Protein AF-Q0C7Z2-F1 (afdb_monomer_lite)

pLDDT: mean 71.68, std 22.45, range [23.56, 95.06]

Foldseek 3Di:
DLVVQLPAQEAEDDQDPVFADPAADEEDAPLCQQVVQVVVPDPDRDDPQNSLPGLCLQALLVLSNFLNHQWYWYGGYNYIHTGALCSLVSHDPPDDLVSGLNSSNNNGNVNADPDPDPLSQLLNSQSHDDPDLLCSRQSRLSRDDNDPVSNVDHDDPVDDPQLSQLLVVLCCCQVVVPVLLQLQFCFVPDDLLHFRSRHPCVPQSNCSSDRPDDDQVVVQVLVCVQVVHPDDDGADFPVDDDVVLVCVLPVPPDDDPPVLVVLCVVFAQSRPFDQDQFFSKTKTFKQFQAQQQAAWDFRDDDDLWTWTWRDFPFKIKIFIGSDDRNVFDDRVFWTWIWHDSVPQAIKIWIWGDDPDPQETATGHITRAMWMAGHDDDDDCRIDGCNDPSSVLSVVVSQLVVCQVPCPSVCRGHVPDPHSVSCCCSVCCSNPNSDIHIRGRDDPDTTNDNVSRVVPPPDDDDPDPDDDDD

Radius of gyration: 27.58 Å; chains: 1; bounding box: 56×77×87 Å

Structure (mmCIF, N/CA/C/O backbone):
data_AF-Q0C7Z2-F1
#
_entry.id   AF-Q0C7Z2-F1
#
loop_
_atom_site.group_PDB
_atom_site.id
_atom_site.type_symbol
_atom_site.label_atom_id
_atom_site.label_alt_id
_atom_site.label_comp_id
_atom_site.label_asym_id
_atom_site.label_entity_id
_atom_site.label_seq_id
_atom_site.pdbx_PDB_ins_code
_atom_site.Cartn_x
_atom_site.Cartn_y
_atom_site.Cartn_z
_atom_site.occupancy
_atom_site.B_iso_or_equiv
_atom_site.auth_seq_id
_atom_site.auth_comp_id
_atom_site.auth_asym_id
_atom_site.auth_atom_id
_atom_site.pdbx_PDB_model_num
ATOM 1 N N . MET A 1 1 ? 5.747 -15.903 -20.389 1.00 70.69 1 MET A N 1
ATOM 2 C CA . MET A 1 1 ? 6.467 -14.714 -20.898 1.00 70.69 1 MET A CA 1
ATOM 3 C C . MET A 1 1 ? 7.872 -14.598 -20.298 1.00 70.69 1 MET A C 1
ATOM 5 O O . MET A 1 1 ? 8.818 -14.654 -21.067 1.00 70.69 1 MET A O 1
ATOM 9 N N . ARG A 1 2 ? 8.033 -14.595 -18.963 1.00 80.25 2 ARG A N 1
ATOM 10 C CA . ARG A 1 2 ? 9.321 -14.667 -18.227 1.00 80.25 2 ARG A CA 1
ATOM 11 C C . ARG A 1 2 ? 10.469 -15.433 -18.918 1.00 80.25 2 ARG A C 1
ATOM 13 O O . ARG A 1 2 ? 11.486 -14.829 -19.241 1.00 80.25 2 ARG A O 1
ATOM 20 N N . ARG A 1 3 ? 10.290 -16.738 -19.192 1.00 82.50 3 ARG A N 1
ATOM 21 C CA . ARG A 1 3 ? 11.331 -17.613 -19.783 1.00 82.50 3 ARG A CA 1
ATOM 22 C C . ARG A 1 3 ? 11.912 -17.076 -21.098 1.00 82.50 3 ARG A C 1
ATOM 24 O O . ARG A 1 3 ? 13.101 -17.239 -21.343 1.00 82.50 3 ARG A O 1
ATOM 31 N N . ILE A 1 4 ? 11.085 -16.422 -21.919 1.00 85.94 4 ILE A N 1
ATOM 32 C CA . ILE A 1 4 ? 11.503 -15.853 -23.209 1.00 85.94 4 ILE A CA 1
ATOM 33 C C . ILE A 1 4 ? 12.549 -14.761 -22.969 1.00 85.94 4 ILE A C 1
ATOM 35 O O . ILE A 1 4 ? 13.609 -14.772 -23.588 1.00 85.94 4 ILE A O 1
ATOM 39 N N . TYR A 1 5 ? 12.279 -13.851 -22.033 1.00 87.50 5 TYR A N 1
ATOM 40 C CA . TYR A 1 5 ? 13.180 -12.742 -21.732 1.00 87.50 5 TYR A CA 1
ATOM 41 C C . TYR A 1 5 ? 14.393 -13.173 -20.906 1.00 87.50 5 TYR A C 1
ATOM 43 O O . TYR A 1 5 ? 15.490 -12.673 -21.134 1.00 87.50 5 TYR A O 1
ATOM 51 N N . GLU A 1 6 ? 14.256 -14.169 -20.030 1.00 87.06 6 GLU A N 1
ATOM 52 C CA . GLU A 1 6 ? 15.407 -14.742 -19.321 1.00 87.06 6 GLU A CA 1
ATOM 53 C C . GLU A 1 6 ? 16.445 -15.339 -20.280 1.00 87.06 6 GLU A C 1
ATOM 55 O O . GLU A 1 6 ? 17.649 -15.142 -20.082 1.00 87.06 6 GLU A O 1
ATOM 60 N N . GLN A 1 7 ? 15.981 -16.023 -21.329 1.00 88.69 7 GLN A N 1
ATOM 61 C CA . GLN A 1 7 ? 16.825 -16.672 -22.334 1.00 88.69 7 GLN A CA 1
ATOM 62 C C . GLN A 1 7 ? 17.262 -15.727 -23.461 1.00 88.69 7 GLN A C 1
ATOM 64 O O . GLN A 1 7 ? 18.181 -16.058 -24.211 1.00 88.69 7 GLN A O 1
ATOM 69 N N . CYS A 1 8 ? 16.644 -14.548 -23.596 1.00 89.94 8 CYS A N 1
ATOM 70 C CA . CYS A 1 8 ? 16.986 -13.631 -24.677 1.00 89.94 8 CYS A CA 1
ATOM 71 C C . CYS A 1 8 ? 18.399 -13.046 -24.502 1.00 89.94 8 CYS A C 1
ATOM 73 O O . CYS A 1 8 ? 18.818 -12.656 -23.408 1.00 89.94 8 CYS A O 1
ATOM 75 N N . MET A 1 9 ? 19.136 -12.951 -25.613 1.00 88.94 9 MET A N 1
ATOM 76 C CA . MET A 1 9 ? 20.464 -12.327 -25.633 1.00 88.94 9 MET A CA 1
ATOM 77 C C . MET A 1 9 ? 20.406 -10.808 -25.477 1.00 88.94 9 MET A C 1
ATOM 79 O O . MET A 1 9 ? 21.345 -10.207 -24.956 1.00 88.94 9 MET A O 1
ATOM 83 N N . GLN A 1 10 ? 19.346 -10.185 -25.996 1.00 91.62 10 GLN A N 1
ATOM 84 C CA . GLN A 1 10 ? 19.128 -8.746 -25.941 1.00 91.62 10 GLN A CA 1
ATOM 85 C C . GLN A 1 10 ? 17.673 -8.394 -26.247 1.00 91.62 10 GLN A C 1
ATOM 87 O O . GLN A 1 10 ? 17.021 -9.085 -27.031 1.00 91.62 10 GLN A O 1
ATOM 92 N N . VAL A 1 11 ? 17.210 -7.279 -25.688 1.00 94.12 11 VAL A N 1
ATOM 93 C CA . VAL A 1 11 ? 15.941 -6.634 -26.046 1.00 94.12 11 VAL A CA 1
ATOM 94 C C . VAL A 1 11 ? 16.234 -5.359 -26.826 1.00 94.12 11 VAL A C 1
ATOM 96 O O . VAL A 1 11 ? 17.027 -4.527 -26.391 1.00 94.12 11 VAL A O 1
ATOM 99 N N . ILE A 1 12 ? 15.604 -5.204 -27.990 1.00 92.88 12 ILE A N 1
ATOM 100 C CA . ILE A 1 12 ? 15.713 -3.989 -28.804 1.00 92.88 12 ILE A CA 1
ATOM 101 C C . ILE A 1 12 ? 14.542 -3.077 -28.448 1.00 92.88 12 ILE A C 1
ATOM 103 O O . ILE A 1 12 ? 13.387 -3.407 -28.706 1.00 92.88 12 ILE A O 1
ATOM 107 N N . VAL A 1 13 ? 14.853 -1.919 -27.875 1.00 92.94 13 VAL A N 1
ATOM 108 C CA . VAL A 1 13 ? 13.887 -0.904 -27.462 1.00 92.94 13 VAL A CA 1
ATOM 109 C C . VAL A 1 13 ? 13.657 0.064 -28.620 1.00 92.94 13 VAL A C 1
ATOM 111 O O . VAL A 1 13 ? 14.533 0.855 -28.984 1.00 92.94 13 VAL A O 1
ATOM 114 N N . TYR A 1 14 ? 12.459 -0.005 -29.200 1.00 90.25 14 TYR A N 1
ATOM 115 C CA . TYR A 1 14 ? 11.989 0.906 -30.240 1.00 90.25 14 TYR A CA 1
ATOM 116 C C . TYR A 1 14 ? 11.000 1.913 -29.647 1.00 90.25 14 TYR A C 1
ATOM 118 O O . TYR A 1 14 ? 9.927 1.538 -29.177 1.00 90.25 14 TYR A O 1
ATOM 126 N N . LEU A 1 15 ? 11.367 3.196 -29.669 1.00 88.75 15 LEU A N 1
ATOM 127 C CA . LEU A 1 15 ? 10.630 4.269 -28.990 1.00 88.75 15 LEU A CA 1
ATOM 128 C C . LEU A 1 15 ? 9.734 5.108 -29.911 1.00 88.75 15 LEU A C 1
ATOM 130 O O . LEU A 1 15 ? 9.153 6.087 -29.446 1.00 88.75 15 LEU A O 1
ATOM 134 N N . GLY A 1 16 ? 9.611 4.713 -31.180 1.00 86.06 16 GLY A N 1
ATOM 135 C CA . GLY A 1 16 ? 8.827 5.410 -32.199 1.00 86.06 16 GLY A CA 1
ATOM 136 C C . GLY A 1 16 ? 9.674 5.934 -33.368 1.00 86.06 16 GLY A C 1
ATOM 137 O O . GLY A 1 16 ? 10.903 6.014 -33.263 1.00 86.06 16 GLY A O 1
ATOM 138 N N . PRO A 1 17 ? 9.033 6.265 -34.505 1.00 84.00 17 PRO A N 1
ATOM 139 C CA . PRO A 1 17 ? 9.708 6.762 -35.710 1.00 84.00 17 PRO A CA 1
ATOM 140 C C . PRO A 1 17 ? 10.231 8.199 -35.561 1.00 84.00 17 PRO A C 1
ATOM 142 O O . PRO A 1 17 ? 11.082 8.631 -36.328 1.00 84.00 17 PRO A O 1
ATOM 145 N N . ASP A 1 18 ? 9.730 8.937 -34.571 1.00 83.44 18 ASP A N 1
ATOM 146 C CA . ASP A 1 18 ? 10.189 10.269 -34.177 1.00 83.44 18 ASP A CA 1
ATOM 147 C C . ASP A 1 18 ? 11.594 10.246 -33.560 1.00 83.44 18 ASP A C 1
ATOM 149 O O . ASP A 1 18 ? 12.348 11.212 -33.683 1.00 83.44 18 ASP A O 1
ATOM 153 N N . LEU A 1 19 ? 11.955 9.133 -32.914 1.00 82.50 19 LEU A N 1
ATOM 154 C CA . LEU A 1 19 ? 13.289 8.925 -32.371 1.00 82.50 19 LEU A CA 1
ATOM 155 C C . LEU A 1 19 ? 14.148 8.042 -33.254 1.00 82.50 19 LEU A C 1
ATOM 157 O O . LEU A 1 19 ? 15.311 8.367 -33.412 1.00 82.50 19 LEU A O 1
ATOM 161 N N . ALA A 1 20 ? 13.650 6.932 -33.788 1.00 81.06 20 ALA A N 1
ATOM 162 C CA . ALA A 1 20 ? 14.488 5.952 -34.474 1.00 81.06 20 ALA A CA 1
ATOM 163 C C . ALA A 1 20 ? 14.442 6.123 -35.999 1.00 81.06 20 ALA A C 1
ATOM 165 O O . ALA A 1 20 ? 13.368 6.088 -36.598 1.00 81.06 20 ALA A O 1
ATOM 166 N N . THR A 1 21 ? 15.612 6.224 -36.637 1.00 75.56 21 THR A N 1
ATOM 167 C CA . THR A 1 21 ? 15.746 6.193 -38.103 1.00 75.56 21 THR A CA 1
ATOM 168 C C . THR A 1 21 ? 16.249 4.828 -38.584 1.00 75.56 21 THR A C 1
ATOM 170 O O . THR A 1 21 ? 16.804 4.038 -37.821 1.00 75.56 21 THR A O 1
ATOM 173 N N . SER A 1 22 ? 16.019 4.506 -39.862 1.00 68.31 22 SER A N 1
ATOM 174 C CA . SER A 1 22 ? 16.315 3.182 -40.436 1.00 68.31 22 SER A CA 1
ATOM 175 C C . SER A 1 22 ? 17.810 2.876 -40.592 1.00 68.31 22 SER A C 1
ATOM 177 O O . SER A 1 22 ? 18.177 1.706 -40.675 1.00 68.31 22 SER A O 1
ATOM 179 N N . ASN A 1 23 ? 18.672 3.897 -40.609 1.00 74.19 23 ASN A N 1
ATOM 180 C CA . ASN A 1 23 ? 20.116 3.733 -40.773 1.00 74.19 23 ASN A CA 1
ATOM 181 C C . ASN A 1 23 ? 20.826 3.860 -39.423 1.00 74.19 23 ASN A C 1
ATOM 183 O O . ASN A 1 23 ? 20.940 4.958 -38.886 1.00 74.19 23 ASN A O 1
ATOM 187 N N . VAL A 1 24 ? 21.331 2.742 -38.897 1.00 70.06 24 VAL A N 1
ATOM 188 C CA . VAL A 1 24 ? 22.176 2.712 -37.696 1.00 70.06 24 VAL A CA 1
ATOM 189 C C . VAL A 1 24 ? 23.643 2.831 -38.105 1.00 70.06 24 VAL A C 1
ATOM 191 O O . VAL A 1 24 ? 24.126 2.022 -38.892 1.00 70.06 24 VAL A O 1
ATOM 194 N N . ALA A 1 25 ? 24.353 3.814 -37.550 1.00 67.94 25 ALA A N 1
ATOM 195 C CA . ALA A 1 25 ? 25.757 4.083 -37.853 1.00 67.94 25 ALA A CA 1
ATOM 196 C C . ALA A 1 25 ? 26.713 3.601 -36.748 1.00 67.94 25 ALA A C 1
ATOM 198 O O . ALA A 1 25 ? 27.690 2.916 -37.044 1.00 67.94 25 ALA A O 1
ATOM 199 N N . SER A 1 26 ? 26.428 3.930 -35.480 1.00 84.25 26 SER A N 1
ATOM 200 C CA . SER A 1 26 ? 27.372 3.732 -34.365 1.00 84.25 26 SER A CA 1
ATOM 201 C C . SER A 1 26 ? 26.691 3.298 -33.064 1.00 84.25 26 SER A C 1
ATOM 203 O O . SER A 1 26 ? 25.511 3.578 -32.839 1.00 84.25 26 SER A O 1
ATOM 205 N N . ARG A 1 27 ? 27.460 2.625 -32.196 1.00 89.00 27 ARG A N 1
ATOM 206 C CA . ARG A 1 27 ? 27.021 2.106 -30.891 1.00 89.00 27 ARG A CA 1
ATOM 207 C C . ARG A 1 27 ? 27.700 2.830 -29.733 1.00 89.00 27 ARG A C 1
ATOM 209 O O . ARG A 1 27 ? 28.919 2.965 -29.744 1.00 89.00 27 ARG A O 1
ATOM 216 N N . TYR A 1 28 ? 26.922 3.190 -28.716 1.00 91.44 28 TYR A N 1
ATOM 217 C CA . TYR A 1 28 ? 27.377 3.891 -27.508 1.00 91.44 28 TYR A CA 1
ATOM 218 C C . TYR A 1 28 ? 26.783 3.266 -26.248 1.00 91.44 28 TYR A C 1
ATOM 220 O O . TYR A 1 28 ? 25.841 2.476 -26.321 1.00 91.44 28 TYR A O 1
ATOM 228 N N . ARG A 1 29 ? 27.324 3.591 -25.075 1.00 92.06 29 ARG A N 1
ATOM 229 C CA . ARG A 1 29 ? 26.734 3.210 -23.784 1.00 92.06 29 ARG A CA 1
ATOM 230 C C . ARG A 1 29 ? 25.569 4.152 -23.464 1.00 92.06 29 ARG A C 1
ATOM 232 O O . ARG A 1 29 ? 25.659 5.343 -23.735 1.00 92.06 29 ARG A O 1
ATOM 239 N N . LEU A 1 30 ? 24.490 3.668 -22.848 1.00 91.12 30 LEU A N 1
ATOM 240 C CA . LEU A 1 30 ? 23.336 4.522 -22.526 1.00 91.12 30 LEU A CA 1
ATOM 241 C C . LEU A 1 30 ? 23.707 5.688 -21.594 1.00 91.12 30 LEU A C 1
ATOM 243 O O . LEU A 1 30 ? 23.179 6.780 -21.756 1.00 91.12 30 LEU A O 1
ATOM 247 N N . HIS A 1 31 ? 24.658 5.499 -20.676 1.00 88.62 31 HIS A N 1
ATOM 248 C CA . HIS A 1 31 ? 25.144 6.581 -19.812 1.00 88.62 31 HIS A CA 1
ATOM 249 C C . HIS A 1 31 ? 25.928 7.676 -20.569 1.00 88.62 31 HIS A C 1
ATOM 251 O O . HIS A 1 31 ? 26.154 8.748 -20.021 1.00 88.62 31 HIS A O 1
ATOM 257 N N . GLU A 1 32 ? 26.329 7.436 -21.823 1.00 89.44 32 GLU A N 1
ATOM 258 C CA . GLU A 1 32 ? 26.991 8.420 -22.696 1.00 89.44 32 GLU A CA 1
ATOM 259 C C . GLU A 1 32 ? 25.986 9.217 -23.543 1.00 89.44 32 GLU A C 1
ATOM 261 O O . GLU A 1 32 ? 26.397 10.101 -24.290 1.00 89.44 32 GLU A O 1
ATOM 266 N N . LEU A 1 33 ? 24.682 8.922 -23.449 1.00 88.31 33 LEU A N 1
ATOM 267 C CA . LEU A 1 33 ? 23.621 9.523 -24.266 1.00 88.31 33 LEU A CA 1
ATOM 268 C C . LEU A 1 33 ? 23.700 11.054 -24.301 1.00 88.31 33 LEU A C 1
ATOM 270 O O . LEU A 1 33 ? 23.788 11.655 -25.373 1.00 88.31 33 LEU A O 1
ATOM 274 N N . GLU A 1 34 ? 23.673 11.679 -23.127 1.00 86.25 34 GLU A N 1
ATOM 275 C CA . GLU A 1 34 ? 23.606 13.136 -23.008 1.00 86.25 34 GLU A CA 1
ATOM 276 C C . GLU A 1 34 ? 24.931 13.790 -23.408 1.00 86.25 34 GLU A C 1
ATOM 278 O O . GLU A 1 34 ? 24.935 14.795 -24.116 1.00 86.25 34 GLU A O 1
ATOM 283 N N . THR A 1 35 ? 26.065 13.179 -23.050 1.00 85.75 35 THR A N 1
ATOM 284 C CA . THR A 1 35 ? 27.395 13.638 -23.477 1.00 85.75 35 THR A CA 1
ATOM 285 C C . THR A 1 35 ? 27.543 13.571 -24.996 1.00 85.75 35 THR A C 1
ATOM 287 O O . THR A 1 35 ? 28.044 14.509 -25.618 1.00 85.75 35 THR A O 1
ATOM 290 N N . HIS A 1 36 ? 27.062 12.489 -25.612 1.00 84.75 36 HIS A N 1
ATOM 291 C CA . HIS A 1 36 ? 27.123 12.292 -27.052 1.00 84.75 36 HIS A CA 1
ATOM 292 C C . HIS A 1 36 ? 26.275 13.332 -27.788 1.00 84.75 36 HIS A C 1
ATOM 294 O O . HIS A 1 36 ? 26.791 14.042 -28.652 1.00 84.75 36 HIS A O 1
ATOM 300 N N . PHE A 1 37 ? 25.003 13.500 -27.417 1.00 82.38 37 PHE A N 1
ATOM 301 C CA . PHE A 1 37 ? 24.145 14.492 -28.068 1.00 82.38 37 PHE A CA 1
ATOM 302 C C . PHE A 1 37 ? 24.539 15.939 -27.755 1.00 82.38 37 PHE A C 1
ATOM 304 O O . PHE A 1 37 ? 24.401 16.791 -28.633 1.00 82.38 37 PHE A O 1
ATOM 311 N N . GLY A 1 38 ? 25.093 16.210 -26.569 1.00 78.94 38 GLY A N 1
ATOM 312 C CA . GLY A 1 38 ? 25.666 17.511 -26.220 1.00 78.94 38 GLY A CA 1
ATOM 313 C C . GLY A 1 38 ? 26.855 17.890 -27.107 1.00 78.94 38 GLY A C 1
ATOM 314 O O . GLY A 1 38 ? 26.964 19.039 -27.528 1.00 78.94 38 GLY A O 1
ATOM 315 N N . SER A 1 39 ? 27.701 16.920 -27.474 1.00 74.38 39 SER A N 1
ATOM 316 C CA . SER A 1 39 ? 28.845 17.153 -28.371 1.00 74.38 39 SER A CA 1
ATOM 317 C C . SER A 1 39 ? 28.453 17.468 -29.821 1.00 74.38 39 SER A C 1
ATOM 319 O O . SER A 1 39 ? 29.213 18.112 -30.540 1.00 74.38 39 SER A O 1
ATOM 321 N N . LEU A 1 40 ? 27.261 17.046 -30.255 1.00 72.44 40 LEU A N 1
ATOM 322 C CA . LEU A 1 40 ? 26.801 17.172 -31.642 1.00 72.44 40 LEU A CA 1
ATOM 323 C C . LEU A 1 40 ? 26.099 18.508 -31.949 1.00 72.44 40 LEU A C 1
ATOM 325 O O . LEU A 1 40 ? 25.624 18.681 -33.069 1.00 72.44 40 LEU A O 1
ATOM 329 N N . ALA A 1 41 ? 26.006 19.432 -30.980 1.00 61.97 41 ALA A N 1
ATOM 330 C CA . ALA A 1 41 ? 25.351 20.743 -31.117 1.00 61.97 41 ALA A CA 1
ATOM 331 C C . ALA A 1 41 ? 23.949 20.687 -31.773 1.00 61.97 41 ALA A C 1
ATOM 333 O O . ALA A 1 41 ? 23.534 21.608 -32.479 1.00 61.97 41 ALA A O 1
ATOM 334 N N . LEU A 1 42 ? 23.213 19.585 -31.572 1.00 58.75 42 LEU A N 1
ATOM 335 C CA . LEU A 1 42 ? 21.881 19.397 -32.146 1.00 58.75 42 LEU A CA 1
ATOM 336 C C . LEU A 1 42 ? 20.864 20.298 -31.435 1.00 58.75 42 LEU A C 1
ATOM 338 O O . LEU A 1 42 ? 20.888 20.449 -30.218 1.00 58.75 42 LEU A O 1
ATOM 342 N N . THR A 1 43 ? 19.922 20.841 -32.203 1.00 53.44 43 THR A N 1
ATOM 343 C CA . THR A 1 43 ? 18.932 21.853 -31.788 1.00 53.44 43 THR A CA 1
ATOM 344 C C . THR A 1 43 ? 17.900 21.394 -30.750 1.00 53.44 43 THR A C 1
ATOM 346 O O . THR A 1 43 ? 17.132 22.221 -30.266 1.00 53.44 43 THR A O 1
ATOM 349 N N . LEU A 1 44 ? 17.887 20.112 -30.364 1.00 58.91 44 LEU A N 1
ATOM 350 C CA . LEU A 1 44 ? 17.099 19.592 -29.242 1.00 58.91 44 LEU A CA 1
ATOM 351 C C . LEU A 1 44 ? 17.937 18.563 -28.459 1.00 58.91 44 LEU A C 1
ATOM 353 O O . LEU A 1 44 ? 18.220 17.486 -29.007 1.00 58.91 44 LEU A O 1
ATOM 357 N N . PRO A 1 45 ? 18.353 18.861 -27.213 1.00 69.50 45 PRO A N 1
ATOM 358 C CA . PRO A 1 45 ? 19.039 17.894 -26.366 1.00 69.50 45 PRO A CA 1
ATOM 359 C C . PRO A 1 45 ? 18.067 16.765 -26.005 1.00 69.50 45 PRO A C 1
ATOM 361 O O . PRO A 1 45 ? 16.985 17.010 -25.481 1.00 69.50 45 PRO A O 1
ATOM 364 N N . ILE A 1 46 ? 18.436 15.522 -26.319 1.00 81.81 46 ILE A N 1
ATOM 365 C CA . ILE A 1 46 ? 17.681 14.344 -25.879 1.00 81.81 46 ILE A CA 1
ATOM 366 C C . ILE A 1 46 ? 18.228 13.957 -24.511 1.00 81.81 46 ILE A C 1
ATOM 368 O O . ILE A 1 46 ? 19.365 13.493 -24.422 1.00 81.81 46 ILE A O 1
ATOM 372 N N . SER A 1 47 ? 17.423 14.145 -23.467 1.00 87.69 47 SER A N 1
ATOM 373 C CA . SER A 1 47 ? 17.760 13.688 -22.121 1.00 87.69 47 SER A CA 1
ATOM 374 C C . SER A 1 47 ? 17.280 12.257 -21.883 1.00 87.69 47 SER A C 1
ATOM 376 O O . SER A 1 47 ? 16.294 11.797 -22.476 1.00 87.69 47 SER A O 1
ATOM 378 N N . LEU A 1 48 ? 17.948 11.546 -20.972 1.00 88.81 48 LEU A N 1
ATOM 379 C CA . LEU A 1 48 ? 17.476 10.231 -20.528 1.00 88.81 48 LEU A CA 1
ATOM 380 C C . LEU A 1 48 ? 16.103 10.351 -19.846 1.00 88.81 48 LEU A C 1
ATOM 382 O O . LEU A 1 48 ? 15.250 9.477 -19.989 1.00 88.81 48 LEU A O 1
ATOM 386 N N . HIS A 1 49 ? 15.855 11.468 -19.166 1.00 89.12 49 HIS A N 1
ATOM 387 C CA . HIS A 1 49 ? 14.590 11.745 -18.496 1.00 89.12 49 HIS A CA 1
ATOM 388 C C . HIS A 1 49 ? 13.412 11.841 -19.489 1.00 89.12 49 HIS A C 1
ATOM 390 O O . HIS A 1 49 ? 12.361 11.241 -19.260 1.00 89.12 49 HIS A O 1
ATOM 396 N N . ASP A 1 50 ? 13.594 12.499 -20.638 1.00 88.94 50 ASP A N 1
ATOM 397 C CA . ASP A 1 50 ? 12.557 12.605 -21.679 1.00 88.94 50 ASP A CA 1
ATOM 398 C C . ASP A 1 50 ? 12.285 11.272 -22.386 1.00 88.94 50 ASP A C 1
ATOM 400 O O . ASP A 1 50 ? 11.176 11.013 -22.862 1.00 88.94 50 ASP A O 1
ATOM 404 N N . ILE A 1 51 ? 13.290 10.396 -22.450 1.00 91.00 51 ILE A N 1
ATOM 405 C CA . ILE A 1 51 ? 13.117 9.028 -22.942 1.00 91.00 51 ILE A CA 1
ATOM 406 C C . ILE A 1 51 ? 12.242 8.233 -21.976 1.00 91.00 51 ILE A C 1
ATOM 408 O O . ILE A 1 51 ? 11.270 7.617 -22.415 1.00 91.00 51 ILE A O 1
ATOM 412 N N . LEU A 1 52 ? 12.551 8.278 -20.679 1.00 92.44 52 LEU A N 1
ATOM 413 C CA . LEU A 1 52 ? 11.842 7.509 -19.653 1.00 92.44 52 LEU A CA 1
ATOM 414 C C . LEU A 1 52 ? 10.393 7.970 -19.438 1.00 92.44 52 LEU A C 1
ATOM 416 O O . LEU A 1 52 ? 9.571 7.172 -19.000 1.00 92.44 52 LEU A O 1
ATOM 420 N N . LYS A 1 53 ? 10.044 9.204 -19.826 1.00 91.69 53 LYS A N 1
ATOM 421 C CA . LYS A 1 53 ? 8.653 9.698 -19.869 1.00 91.69 53 LYS A CA 1
ATOM 422 C C . LYS A 1 53 ? 7.790 9.066 -20.963 1.00 91.69 53 LYS A C 1
ATOM 424 O O . LYS A 1 53 ? 6.575 9.260 -20.987 1.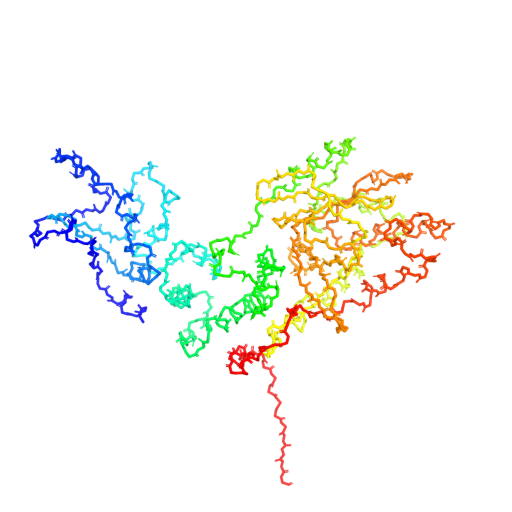00 91.69 53 LYS A O 1
ATOM 429 N N . ARG A 1 54 ? 8.380 8.352 -21.926 1.00 91.62 54 ARG A N 1
ATOM 430 C CA . ARG A 1 54 ? 7.606 7.760 -23.023 1.00 91.62 54 ARG A CA 1
ATOM 431 C C . ARG A 1 54 ? 6.715 6.627 -22.530 1.00 91.62 54 ARG A C 1
ATOM 433 O O . ARG A 1 54 ? 7.112 5.810 -21.704 1.00 91.62 54 ARG A O 1
ATOM 440 N N . LYS A 1 55 ? 5.563 6.483 -23.195 1.00 92.12 55 LYS A N 1
ATOM 441 C CA . LYS A 1 55 ? 4.560 5.430 -22.953 1.00 92.12 55 LYS A CA 1
ATOM 442 C C . LYS A 1 55 ? 5.132 4.006 -22.926 1.00 92.12 55 LYS A C 1
ATOM 444 O O . LYS A 1 55 ? 4.531 3.123 -22.334 1.00 92.12 55 LYS A O 1
ATOM 449 N N . TYR A 1 56 ? 6.269 3.754 -23.574 1.00 94.19 56 TYR A N 1
ATOM 450 C CA . TYR A 1 56 ? 6.938 2.455 -23.501 1.00 94.19 56 TYR A CA 1
ATOM 451 C C . TYR A 1 56 ? 7.300 2.074 -22.053 1.00 94.19 56 TYR A C 1
ATOM 453 O O . TYR A 1 56 ? 6.943 0.987 -21.611 1.00 94.19 56 TYR A O 1
ATOM 461 N N . PHE A 1 57 ? 7.928 2.977 -21.292 1.00 95.06 57 PHE A N 1
ATOM 462 C CA . PHE A 1 57 ? 8.391 2.701 -19.923 1.00 95.06 57 PHE A CA 1
ATOM 463 C C . PHE A 1 57 ? 7.273 2.721 -18.886 1.00 95.06 57 PHE A C 1
ATOM 465 O O . PHE A 1 57 ? 7.463 2.240 -17.774 1.00 95.06 57 PHE A O 1
ATOM 472 N N . SER A 1 58 ? 6.093 3.221 -19.244 1.00 93.75 58 SER A N 1
ATOM 473 C CA . SER A 1 58 ? 4.933 3.144 -18.367 1.00 93.75 58 SER A CA 1
ATOM 474 C C . SER A 1 58 ? 4.171 1.826 -18.495 1.00 93.75 58 SER A C 1
ATOM 476 O O . SER A 1 58 ? 3.163 1.668 -17.833 1.00 93.75 58 SER A O 1
ATOM 478 N N . ARG A 1 59 ? 4.584 0.851 -19.315 1.00 94.50 59 ARG A N 1
ATOM 479 C CA . ARG A 1 59 ? 3.851 -0.423 -19.470 1.00 94.50 59 ARG A CA 1
ATOM 480 C C . ARG A 1 59 ? 4.350 -1.484 -18.492 1.00 94.50 59 ARG A C 1
ATOM 482 O O . ARG A 1 59 ? 5.531 -1.812 -18.499 1.00 94.50 59 ARG A O 1
ATOM 489 N N . ILE A 1 60 ? 3.435 -2.122 -17.758 1.00 94.56 60 ILE A N 1
ATOM 490 C CA . ILE A 1 60 ? 3.774 -3.143 -16.748 1.00 94.56 60 ILE A CA 1
ATOM 491 C C . ILE A 1 60 ? 4.593 -4.315 -17.316 1.00 94.56 60 ILE A C 1
ATOM 493 O O . ILE A 1 60 ? 5.561 -4.762 -16.707 1.00 94.56 60 ILE A O 1
ATOM 497 N N . TRP A 1 61 ? 4.262 -4.779 -18.524 1.00 93.44 61 TRP A N 1
ATOM 498 C CA . TRP A 1 61 ? 4.945 -5.915 -19.146 1.00 93.44 61 TRP A CA 1
ATOM 499 C C . TRP A 1 61 ? 6.398 -5.611 -19.509 1.00 93.44 61 TRP A C 1
ATOM 501 O O . TRP A 1 61 ? 7.227 -6.515 -19.437 1.00 93.44 61 TRP A O 1
ATOM 511 N N . VAL A 1 62 ? 6.726 -4.344 -19.796 1.00 94.94 62 VAL A N 1
ATOM 512 C CA . VAL A 1 62 ? 8.083 -3.904 -20.166 1.00 94.94 62 VAL A CA 1
ATOM 513 C C . VAL A 1 62 ? 9.079 -4.120 -19.024 1.00 94.94 62 VAL A C 1
ATOM 515 O O . VAL A 1 62 ? 10.265 -4.338 -19.275 1.00 94.94 62 VAL A O 1
ATOM 518 N N . ILE A 1 63 ? 8.600 -4.169 -17.778 1.00 95.06 63 ILE A N 1
ATOM 519 C CA . ILE A 1 63 ? 9.424 -4.513 -16.617 1.00 95.06 63 ILE A CA 1
ATOM 520 C C . ILE A 1 63 ? 10.037 -5.904 -16.805 1.00 95.06 63 ILE A C 1
ATOM 522 O O . ILE A 1 63 ? 11.251 -6.053 -16.680 1.00 95.06 63 ILE A O 1
ATOM 526 N N . GLN A 1 64 ? 9.238 -6.912 -17.182 1.00 92.06 64 GLN A N 1
ATOM 527 C CA . GLN A 1 64 ? 9.765 -8.250 -17.470 1.00 92.06 64 GLN A CA 1
ATOM 528 C C . GLN A 1 64 ? 10.752 -8.230 -18.635 1.00 92.06 64 GLN A C 1
ATOM 530 O O . GLN A 1 64 ? 11.780 -8.898 -18.565 1.00 92.06 64 GLN A O 1
ATOM 535 N N . GLU A 1 65 ? 10.464 -7.460 -19.683 1.00 93.94 65 GLU A N 1
ATOM 536 C CA . GLU A 1 65 ? 11.305 -7.402 -20.882 1.00 93.94 65 GLU A CA 1
ATOM 537 C C . GLU A 1 65 ? 12.702 -6.881 -20.548 1.00 93.94 65 GLU A C 1
ATOM 539 O O . GLU A 1 65 ? 13.701 -7.515 -20.882 1.00 93.94 65 GLU A O 1
ATOM 544 N N . LEU A 1 66 ? 12.790 -5.749 -19.848 1.00 95.00 66 LEU A N 1
ATOM 545 C CA . LEU A 1 66 ? 14.071 -5.102 -19.583 1.00 95.00 66 LEU A CA 1
ATOM 546 C C . LEU A 1 66 ? 14.813 -5.731 -18.405 1.00 95.00 66 LEU A C 1
ATOM 548 O O . LEU A 1 66 ? 16.018 -5.954 -18.519 1.00 95.00 66 LEU A O 1
ATOM 552 N N . VAL A 1 67 ? 14.130 -6.047 -17.301 1.00 94.75 67 VAL A N 1
ATOM 553 C CA . VAL A 1 67 ? 14.773 -6.606 -16.098 1.00 94.75 67 VAL A CA 1
ATOM 554 C C . VAL A 1 67 ? 15.321 -8.005 -16.371 1.00 94.75 67 VAL A C 1
ATOM 556 O O . VAL A 1 67 ? 16.457 -8.300 -15.997 1.00 94.75 67 VAL A O 1
ATOM 559 N N . LEU A 1 68 ? 14.552 -8.862 -17.054 1.00 93.06 68 LEU A N 1
ATOM 560 C CA . LEU A 1 68 ? 14.950 -10.252 -17.297 1.00 93.06 68 LEU A CA 1
ATOM 561 C C . LEU A 1 68 ? 15.887 -10.418 -18.492 1.00 93.06 68 LEU A C 1
ATOM 563 O O . LEU A 1 68 ? 16.466 -11.491 -18.634 1.00 93.06 68 LEU A O 1
ATOM 567 N N . SER A 1 69 ? 16.059 -9.414 -19.353 1.00 93.94 69 SER A N 1
ATOM 568 C CA . SER A 1 69 ? 16.987 -9.499 -20.490 1.00 93.94 69 SER A CA 1
ATOM 569 C C . SER A 1 69 ? 18.455 -9.604 -20.054 1.00 93.94 69 SER A C 1
ATOM 571 O O . SER A 1 69 ? 18.809 -9.294 -18.921 1.00 93.94 69 SER A O 1
ATOM 573 N N . GLN A 1 70 ? 19.347 -10.075 -20.934 1.00 91.94 70 GLN A N 1
ATOM 574 C CA . GLN A 1 70 ? 20.797 -9.970 -20.678 1.00 91.94 70 GLN A CA 1
ATOM 575 C C . GLN A 1 70 ? 21.340 -8.551 -20.917 1.00 91.94 70 GLN A C 1
ATOM 577 O O . GLN A 1 70 ? 22.360 -8.179 -20.343 1.00 91.94 70 GLN A O 1
ATOM 582 N N . ARG A 1 71 ? 20.696 -7.789 -21.807 1.00 93.88 71 ARG A N 1
ATOM 583 C CA . ARG A 1 71 ? 21.022 -6.400 -22.152 1.00 93.88 71 ARG A CA 1
ATOM 584 C C . ARG A 1 71 ? 19.848 -5.771 -22.908 1.00 93.88 71 ARG A C 1
ATOM 586 O O . ARG A 1 71 ? 19.101 -6.484 -23.583 1.00 93.88 71 ARG A O 1
ATOM 593 N N . ALA A 1 72 ? 19.752 -4.449 -22.885 1.00 94.81 72 ALA A N 1
ATOM 594 C CA . ALA A 1 72 ? 18.821 -3.675 -23.699 1.00 94.81 72 ALA A CA 1
ATOM 595 C C . ALA A 1 72 ? 19.576 -2.797 -24.705 1.00 94.81 72 ALA A C 1
ATOM 597 O O . ALA A 1 72 ? 20.688 -2.342 -24.439 1.00 94.81 72 ALA A O 1
ATOM 598 N N . LEU A 1 73 ? 18.978 -2.557 -25.867 1.00 93.88 73 LEU A N 1
ATOM 599 C CA . LEU A 1 73 ? 19.549 -1.727 -26.922 1.00 93.88 73 LEU A CA 1
ATOM 600 C C . LEU A 1 73 ? 18.506 -0.718 -27.400 1.00 93.88 73 LEU A C 1
ATOM 602 O O . LEU A 1 73 ? 17.491 -1.090 -27.979 1.00 93.88 73 LEU A O 1
ATOM 606 N N . PHE A 1 74 ? 18.762 0.561 -27.152 1.00 92.94 74 PHE A N 1
ATOM 607 C CA . PHE A 1 74 ? 17.870 1.670 -27.461 1.00 92.94 74 PHE A CA 1
ATOM 608 C C . PHE A 1 74 ? 18.239 2.264 -28.812 1.00 92.94 74 PHE A C 1
ATOM 610 O O . PHE A 1 74 ? 19.380 2.676 -29.025 1.00 92.94 74 PHE A O 1
ATOM 617 N N . ARG A 1 75 ? 17.274 2.335 -29.727 1.00 90.12 75 ARG A N 1
ATOM 618 C CA . ARG A 1 75 ? 17.473 2.986 -31.026 1.00 90.12 75 ARG A CA 1
ATOM 619 C C . ARG A 1 75 ? 17.068 4.447 -30.939 1.00 90.12 75 ARG A C 1
ATOM 621 O O . ARG A 1 75 ? 15.894 4.749 -30.733 1.00 90.12 75 ARG A O 1
ATOM 628 N N . ILE A 1 76 ? 18.051 5.337 -31.068 1.00 89.00 76 ILE A N 1
ATOM 629 C CA . ILE A 1 76 ? 17.870 6.783 -30.933 1.00 89.00 76 ILE A CA 1
ATOM 630 C C . ILE A 1 76 ? 18.631 7.469 -32.065 1.00 89.00 76 ILE A C 1
ATOM 632 O O . ILE A 1 76 ? 19.855 7.410 -32.155 1.00 89.00 76 ILE A O 1
ATOM 636 N N . LYS A 1 77 ? 17.883 8.140 -32.932 1.00 85.62 77 LYS A N 1
ATOM 637 C CA . LYS A 1 77 ? 18.290 8.640 -34.246 1.00 85.62 77 LYS A CA 1
ATOM 638 C C . LYS A 1 77 ? 18.968 7.519 -35.036 1.00 85.62 77 LYS A C 1
ATOM 640 O O . LYS A 1 77 ? 18.421 6.421 -35.125 1.00 85.62 77 LYS A O 1
ATOM 645 N N . HIS A 1 78 ? 20.156 7.784 -35.567 1.00 86.19 78 HIS A N 1
ATOM 646 C CA . HIS A 1 78 ? 21.012 6.836 -36.279 1.00 86.19 78 HIS A CA 1
ATOM 647 C C . HIS A 1 78 ? 22.015 6.120 -35.356 1.00 86.19 78 HIS A C 1
ATOM 649 O O . HIS A 1 78 ? 23.037 5.614 -35.823 1.00 86.19 78 HIS A O 1
ATOM 655 N N . TYR A 1 79 ? 21.746 6.071 -34.047 1.00 88.81 79 TYR A N 1
ATOM 656 C CA . TYR A 1 79 ? 22.625 5.475 -33.041 1.00 88.81 79 TYR A CA 1
ATOM 657 C C . TYR A 1 79 ? 21.937 4.369 -32.236 1.00 88.81 79 TYR A C 1
ATOM 659 O O . TYR A 1 79 ? 20.724 4.380 -32.007 1.00 88.81 79 TYR A O 1
ATOM 667 N N . GLU A 1 80 ? 22.743 3.417 -31.771 1.00 91.38 80 GLU A N 1
ATOM 668 C CA . GLU A 1 80 ? 22.323 2.346 -30.867 1.00 91.38 80 GLU A CA 1
ATOM 669 C C . GLU A 1 80 ? 22.962 2.533 -29.488 1.00 91.38 80 GLU A C 1
ATOM 671 O O . GLU A 1 80 ? 24.182 2.460 -29.334 1.00 91.38 80 GLU A O 1
ATOM 676 N N . PHE A 1 81 ? 22.130 2.737 -28.468 1.00 92.50 81 PHE A N 1
ATOM 677 C CA . PHE A 1 81 ? 22.566 2.872 -27.085 1.00 92.50 81 PHE A CA 1
ATOM 678 C C . PHE A 1 81 ? 22.370 1.569 -26.319 1.00 92.50 81 PHE A C 1
ATOM 680 O O . PHE A 1 81 ? 21.271 1.104 -26.046 1.00 92.50 81 PHE A O 1
ATOM 687 N N . TRP A 1 82 ? 23.506 1.009 -25.972 1.00 92.81 82 TRP A N 1
ATOM 688 C CA . TRP A 1 82 ? 23.773 -0.079 -25.064 1.00 92.81 82 TRP A CA 1
ATOM 689 C C . TRP A 1 82 ? 23.387 0.014 -23.580 1.00 92.81 82 TRP A C 1
ATOM 691 O O . TRP A 1 82 ? 23.940 0.900 -22.923 1.00 92.81 82 TRP A O 1
ATOM 701 N N . ALA A 1 83 ? 22.573 -0.865 -22.997 1.00 93.56 83 ALA A N 1
ATOM 702 C CA . ALA A 1 83 ? 22.391 -0.906 -21.540 1.00 93.56 83 ALA A CA 1
ATOM 703 C C . ALA A 1 83 ? 22.469 -2.326 -20.962 1.00 93.56 83 ALA A C 1
ATOM 705 O O . ALA A 1 83 ? 21.922 -3.277 -21.519 1.00 93.56 83 ALA A O 1
ATOM 706 N N . ASP A 1 84 ? 23.138 -2.453 -19.823 1.00 93.50 84 ASP A N 1
ATOM 707 C CA . ASP A 1 84 ? 23.292 -3.672 -19.026 1.00 93.50 84 ASP A CA 1
ATOM 708 C C . ASP A 1 84 ? 23.131 -3.368 -17.525 1.00 93.50 84 ASP A C 1
ATOM 710 O O . ASP A 1 84 ? 22.913 -2.220 -17.130 1.00 93.50 84 ASP A O 1
ATOM 714 N N . SER A 1 85 ? 23.305 -4.385 -16.678 1.00 92.12 85 SER A N 1
ATOM 715 C CA . SER A 1 85 ? 23.199 -4.266 -15.217 1.00 92.12 85 SER A CA 1
ATOM 716 C C . SER A 1 85 ? 24.151 -3.249 -14.577 1.00 92.12 85 SER A C 1
ATOM 718 O O . SER A 1 85 ? 23.930 -2.837 -13.443 1.00 92.12 85 SER A O 1
ATOM 720 N N . ARG A 1 86 ? 25.211 -2.817 -15.274 1.00 92.12 86 ARG A N 1
ATOM 721 C CA . ARG A 1 86 ? 26.162 -1.813 -14.767 1.00 92.12 86 ARG A CA 1
ATOM 722 C C . ARG A 1 86 ? 25.755 -0.392 -15.124 1.00 92.12 86 ARG A C 1
ATOM 724 O O . ARG A 1 86 ? 26.253 0.551 -14.521 1.00 92.12 86 ARG A O 1
ATOM 731 N N . THR A 1 87 ? 24.852 -0.229 -16.088 1.00 90.81 87 THR A N 1
ATOM 732 C CA . THR A 1 87 ? 24.508 1.075 -16.667 1.00 90.81 87 THR A CA 1
ATOM 733 C C . THR A 1 87 ? 23.991 2.052 -15.617 1.00 90.81 87 THR A C 1
ATOM 735 O O . THR A 1 87 ? 24.419 3.203 -15.617 1.00 90.81 87 THR A O 1
ATOM 738 N N . ALA A 1 88 ? 23.155 1.596 -14.680 1.00 88.75 88 ALA A N 1
ATOM 739 C CA . ALA A 1 88 ? 22.628 2.444 -13.613 1.00 88.75 88 ALA A CA 1
ATOM 740 C C . ALA A 1 88 ? 23.725 3.018 -12.697 1.00 88.75 88 ALA A C 1
ATOM 742 O O . ALA A 1 88 ? 23.598 4.149 -12.239 1.00 88.75 88 ALA A O 1
ATOM 743 N N . HIS A 1 89 ? 24.820 2.280 -12.476 1.00 87.69 89 HIS A N 1
ATOM 744 C CA . HIS A 1 89 ? 25.959 2.718 -11.659 1.00 87.69 89 HIS A CA 1
ATOM 745 C C . HIS A 1 89 ? 26.941 3.629 -12.409 1.00 87.69 89 HIS A C 1
ATOM 747 O O . HIS A 1 89 ? 27.786 4.262 -11.783 1.00 87.69 89 HIS A O 1
ATOM 753 N N . CYS A 1 90 ? 26.853 3.684 -13.739 1.00 90.88 90 CYS A N 1
ATOM 754 C CA . CYS A 1 90 ? 27.697 4.533 -14.581 1.00 90.88 90 CYS A CA 1
ATOM 755 C C . CYS A 1 90 ? 27.054 5.890 -14.902 1.00 90.88 90 CYS A C 1
ATOM 757 O O . CYS A 1 90 ? 27.675 6.707 -15.583 1.00 90.88 90 CYS A O 1
ATOM 759 N N . LEU A 1 91 ? 25.817 6.125 -14.456 1.00 88.69 91 LEU A N 1
ATOM 760 C CA . LEU A 1 91 ? 25.153 7.417 -14.598 1.00 88.69 91 LEU A CA 1
ATOM 761 C C . LEU A 1 91 ? 25.835 8.479 -13.719 1.00 88.69 91 LEU A C 1
ATOM 763 O O . LEU A 1 91 ? 26.431 8.146 -12.692 1.00 88.69 91 LEU A O 1
ATOM 767 N N . PRO A 1 92 ? 25.782 9.761 -14.122 1.00 86.31 92 PRO A N 1
ATOM 768 C CA . PRO A 1 92 ? 26.426 10.833 -13.376 1.00 86.31 92 PRO A CA 1
ATOM 769 C C . PRO A 1 92 ? 25.846 10.954 -11.955 1.00 86.31 92 PRO A C 1
ATOM 771 O O . PRO A 1 92 ? 24.661 10.688 -11.763 1.00 86.31 92 PRO A O 1
ATOM 774 N N . PRO A 1 93 ? 26.624 11.435 -10.963 1.00 83.56 93 PRO A N 1
ATOM 775 C CA . PRO A 1 93 ? 26.150 11.595 -9.581 1.00 83.56 93 PRO A CA 1
ATOM 776 C C . PRO A 1 93 ? 24.940 12.527 -9.422 1.00 83.56 93 PRO A C 1
ATOM 778 O O . PRO A 1 93 ? 24.248 12.470 -8.413 1.00 83.56 93 PRO A O 1
ATOM 781 N N . SER A 1 94 ? 24.693 13.401 -10.402 1.00 85.62 94 SER A N 1
ATOM 782 C CA . SER A 1 94 ? 23.513 14.269 -10.458 1.00 85.62 94 SER A CA 1
ATOM 783 C C . SER A 1 94 ? 22.222 13.525 -10.815 1.00 85.62 94 SER A C 1
ATOM 785 O O . SER A 1 94 ? 21.139 14.091 -10.669 1.00 85.62 94 SER A O 1
ATOM 787 N N . TRP A 1 95 ? 22.309 12.287 -11.307 1.00 88.31 95 TRP A N 1
ATOM 788 C CA . TRP A 1 95 ? 21.150 11.494 -11.689 1.00 88.31 95 TRP A CA 1
ATOM 789 C C . TRP A 1 95 ? 20.461 10.890 -10.465 1.00 88.31 95 TRP A C 1
ATOM 791 O O . TRP A 1 95 ? 21.089 10.213 -9.653 1.00 88.31 95 TRP A O 1
ATOM 801 N N . SER A 1 96 ? 19.141 11.062 -10.381 1.00 90.00 96 SER A N 1
ATOM 802 C CA . SER A 1 96 ? 18.305 10.389 -9.388 1.00 90.00 96 SER A CA 1
ATOM 803 C C . SER A 1 96 ? 17.146 9.666 -10.061 1.00 90.00 96 SER A C 1
ATOM 805 O O . SER A 1 96 ? 16.340 10.273 -10.772 1.00 90.00 96 SER A O 1
ATOM 807 N N . TRP A 1 97 ? 17.029 8.367 -9.789 1.00 88.38 97 TRP A N 1
ATOM 808 C CA . TRP A 1 97 ? 15.914 7.548 -10.260 1.00 88.38 97 TRP A CA 1
ATOM 809 C C . TRP A 1 97 ? 14.578 7.965 -9.644 1.00 88.38 97 TRP A C 1
ATOM 811 O O . TRP A 1 97 ? 13.547 7.788 -10.291 1.00 88.38 97 TRP A O 1
ATOM 821 N N . ASP A 1 98 ? 14.586 8.593 -8.464 1.00 86.44 98 ASP A N 1
ATOM 822 C CA . ASP A 1 98 ? 13.375 9.075 -7.789 1.00 86.44 98 ASP A CA 1
ATOM 823 C C . ASP A 1 98 ? 12.660 10.182 -8.569 1.00 86.44 98 ASP A C 1
ATOM 825 O O . ASP A 1 98 ? 11.453 10.364 -8.411 1.00 86.44 98 ASP A O 1
ATOM 829 N N . SER A 1 99 ? 13.389 10.872 -9.454 1.00 87.19 99 SER A N 1
ATOM 830 C CA . SER A 1 99 ? 12.835 11.878 -10.365 1.00 87.19 99 SER A CA 1
ATOM 831 C C . SER A 1 99 ? 12.019 11.284 -11.519 1.00 87.19 99 SER A C 1
ATOM 833 O O . SER A 1 99 ? 11.378 12.028 -12.258 1.00 87.19 99 SER A O 1
ATOM 835 N N . THR A 1 100 ? 12.046 9.961 -11.708 1.00 88.88 100 THR A N 1
ATOM 836 C CA . THR A 1 100 ? 11.409 9.277 -12.841 1.00 88.88 100 THR A CA 1
ATOM 837 C C . THR A 1 100 ? 10.228 8.428 -12.392 1.00 88.88 100 THR A C 1
ATOM 839 O O . THR A 1 100 ? 10.239 7.864 -11.297 1.00 88.88 100 THR A O 1
ATOM 842 N N . GLU A 1 101 ? 9.237 8.274 -13.272 1.00 85.75 101 GLU A N 1
ATOM 843 C CA . GLU A 1 101 ? 8.102 7.379 -13.015 1.00 85.75 101 GLU A CA 1
ATOM 844 C C . GLU A 1 101 ? 8.458 5.892 -13.214 1.00 85.75 101 GLU A C 1
ATOM 846 O O . GLU A 1 101 ? 7.823 4.982 -12.688 1.00 85.75 101 GLU A O 1
ATOM 851 N N . ALA A 1 102 ? 9.533 5.627 -13.958 1.00 91.44 102 ALA A N 1
ATOM 852 C CA . ALA A 1 102 ? 10.008 4.290 -14.288 1.00 91.44 102 ALA A CA 1
ATOM 853 C C . ALA A 1 102 ? 11.206 3.883 -13.411 1.00 91.44 102 ALA A C 1
ATOM 855 O O . ALA A 1 102 ? 12.233 3.431 -13.916 1.00 91.44 102 ALA A O 1
ATOM 856 N N . ARG A 1 103 ? 11.087 4.032 -12.082 1.00 92.38 103 ARG A N 1
ATOM 857 C CA . ARG A 1 103 ? 12.185 3.754 -11.126 1.00 92.38 103 ARG A CA 1
ATOM 858 C C . ARG A 1 103 ? 12.762 2.350 -11.255 1.00 92.38 103 ARG A C 1
ATOM 860 O O . ARG A 1 103 ? 13.949 2.145 -11.019 1.00 92.38 103 ARG A O 1
ATOM 867 N N . TRP A 1 104 ? 11.932 1.384 -11.634 1.00 94.06 104 TRP A N 1
ATOM 868 C CA . TRP A 1 104 ? 12.324 -0.006 -11.852 1.00 94.06 104 TRP A CA 1
ATOM 869 C C . TRP A 1 104 ? 13.378 -0.174 -12.965 1.00 94.06 104 TRP A C 1
ATOM 871 O O . TRP A 1 104 ? 14.098 -1.171 -12.960 1.00 94.06 104 TRP A O 1
ATOM 881 N N . VAL A 1 105 ? 13.528 0.794 -13.883 1.00 94.00 105 VAL A N 1
ATOM 882 C CA . VAL A 1 105 ? 14.517 0.754 -14.982 1.00 94.00 105 VAL A CA 1
ATOM 883 C C . VAL A 1 105 ? 15.955 0.735 -14.460 1.00 94.00 105 VAL A C 1
ATOM 885 O O . VAL A 1 105 ? 16.833 0.190 -15.127 1.00 94.00 105 VAL A O 1
ATOM 888 N N . GLN A 1 106 ? 16.202 1.225 -13.241 1.00 92.88 106 GLN A N 1
ATOM 889 C CA . GLN A 1 106 ? 17.517 1.124 -12.598 1.00 92.88 106 GLN A CA 1
ATOM 890 C C . GLN A 1 106 ? 18.005 -0.330 -12.455 1.00 92.88 106 GLN A C 1
ATOM 892 O O . GLN A 1 106 ? 19.204 -0.578 -12.385 1.00 92.88 106 GLN A O 1
ATOM 897 N N . PHE A 1 107 ? 17.076 -1.291 -12.446 1.00 94.25 107 PHE A N 1
ATOM 898 C CA . PHE A 1 107 ? 17.347 -2.724 -12.349 1.00 94.25 107 PHE A CA 1
ATOM 899 C C . PHE A 1 107 ? 17.255 -3.427 -13.708 1.00 94.25 107 PHE A C 1
ATOM 901 O O . PHE A 1 107 ? 17.006 -4.628 -13.798 1.00 94.25 107 PHE A O 1
ATOM 908 N N . MET A 1 108 ? 17.406 -2.697 -14.808 1.00 94.12 108 MET A N 1
ATOM 909 C CA . MET A 1 108 ? 17.412 -3.330 -16.118 1.00 94.12 108 MET A CA 1
ATOM 910 C C . MET A 1 108 ? 18.592 -4.296 -16.275 1.00 94.12 108 MET A C 1
ATOM 912 O O . MET A 1 108 ? 19.707 -4.026 -15.832 1.00 94.12 108 MET A O 1
ATOM 916 N N . ALA A 1 109 ? 18.342 -5.427 -16.934 1.00 93.44 109 ALA A N 1
ATOM 917 C CA . ALA A 1 109 ? 19.308 -6.494 -17.175 1.00 93.44 109 ALA A CA 1
ATOM 918 C C . ALA A 1 109 ? 19.992 -7.076 -15.918 1.00 93.44 109 ALA A C 1
ATOM 920 O O . ALA A 1 109 ? 21.016 -7.753 -16.029 1.00 93.44 109 ALA A O 1
ATOM 921 N N . THR A 1 110 ? 19.438 -6.861 -14.720 1.00 92.25 110 THR A N 1
ATOM 922 C CA . THR A 1 110 ? 19.939 -7.471 -13.476 1.00 92.25 110 THR A CA 1
ATOM 923 C C . THR A 1 110 ? 19.417 -8.889 -13.263 1.00 92.25 110 THR A C 1
ATOM 925 O O . THR A 1 110 ? 19.887 -9.562 -12.352 1.00 92.25 110 THR A O 1
ATOM 928 N N . LYS A 1 111 ? 18.443 -9.350 -14.068 1.00 89.31 111 LYS A N 1
ATOM 929 C CA . LYS A 1 111 ? 17.700 -10.623 -13.932 1.00 89.31 111 LYS A CA 1
ATOM 930 C C . LYS A 1 111 ? 16.814 -10.730 -12.687 1.00 89.31 111 LYS A C 1
ATOM 932 O O . LYS A 1 111 ? 15.892 -11.541 -12.675 1.00 89.31 111 LYS A O 1
ATOM 937 N N . THR A 1 112 ? 17.060 -9.920 -11.665 1.00 88.44 112 THR A N 1
ATOM 938 C CA . THR A 1 112 ? 16.355 -9.942 -10.382 1.00 88.44 112 THR A CA 1
ATOM 939 C C . THR A 1 112 ? 16.112 -8.530 -9.871 1.00 88.44 112 THR A C 1
ATOM 941 O O . THR A 1 112 ? 16.964 -7.654 -10.030 1.00 88.44 112 THR A O 1
ATOM 944 N N . LEU A 1 113 ? 14.990 -8.321 -9.187 1.00 90.62 113 LEU A N 1
ATOM 945 C CA . LEU A 1 113 ? 14.709 -7.078 -8.470 1.00 90.62 113 LEU A CA 1
ATOM 946 C C . LEU A 1 113 ? 15.104 -7.235 -6.993 1.00 90.62 113 LEU A C 1
ATOM 948 O O . LEU A 1 113 ? 14.806 -8.282 -6.415 1.00 90.62 113 LEU A O 1
ATOM 952 N N . PRO A 1 114 ? 15.752 -6.237 -6.363 1.00 89.62 114 PRO A N 1
ATOM 953 C CA . PRO A 1 114 ? 16.175 -6.314 -4.964 1.00 89.62 114 PRO A CA 1
ATOM 954 C C . PRO A 1 114 ? 15.007 -6.003 -4.016 1.00 89.62 114 PRO A C 1
ATOM 956 O O . PRO A 1 114 ? 15.032 -5.027 -3.272 1.00 89.62 114 PRO A O 1
ATOM 959 N N . VAL A 1 115 ? 13.960 -6.822 -4.078 1.00 89.31 115 VAL A N 1
ATOM 960 C CA . VAL A 1 115 ? 12.726 -6.677 -3.295 1.00 89.31 115 VAL A CA 1
ATOM 961 C C . VAL A 1 115 ? 12.636 -7.790 -2.256 1.00 89.31 115 VAL A C 1
ATOM 963 O O . VAL A 1 115 ? 12.924 -8.949 -2.553 1.00 89.31 115 VAL A O 1
ATOM 966 N N . LYS A 1 116 ? 12.238 -7.454 -1.028 1.00 86.69 116 LYS A N 1
ATOM 967 C CA . LYS A 1 116 ? 12.141 -8.414 0.086 1.00 86.69 116 LYS A CA 1
ATOM 968 C C . LYS A 1 116 ? 10.833 -9.196 0.070 1.00 86.69 116 LYS A C 1
ATOM 970 O O . LYS A 1 116 ? 10.784 -10.335 0.521 1.00 86.69 116 LYS A O 1
ATOM 975 N N . ASN A 1 117 ? 9.761 -8.582 -0.422 1.00 86.31 117 ASN A N 1
ATOM 976 C CA . ASN A 1 117 ? 8.423 -9.166 -0.461 1.00 86.31 117 ASN A CA 1
ATOM 977 C C . ASN A 1 117 ? 7.628 -8.660 -1.676 1.00 86.31 117 ASN A C 1
ATOM 979 O O . ASN A 1 117 ? 8.071 -7.774 -2.411 1.00 86.31 117 ASN A O 1
ATOM 983 N N . ILE A 1 118 ? 6.449 -9.248 -1.891 1.00 87.06 118 ILE A N 1
ATOM 984 C CA . ILE A 1 118 ? 5.580 -8.917 -3.025 1.00 87.06 118 ILE A CA 1
ATOM 985 C C . ILE A 1 118 ? 5.057 -7.471 -2.977 1.00 87.06 118 ILE A C 1
ATOM 987 O O . ILE A 1 118 ? 4.866 -6.864 -4.027 1.00 87.06 118 ILE A O 1
ATOM 991 N N . LEU A 1 119 ? 4.874 -6.885 -1.788 1.00 89.25 119 LEU A N 1
ATOM 992 C CA . LEU A 1 119 ? 4.396 -5.505 -1.653 1.00 89.25 119 LEU A CA 1
ATOM 993 C C . LEU A 1 119 ? 5.459 -4.498 -2.104 1.00 89.25 119 LEU A C 1
ATOM 995 O O . LEU A 1 119 ? 5.125 -3.554 -2.813 1.00 89.25 119 LEU A O 1
ATOM 999 N N . GLU A 1 120 ? 6.737 -4.730 -1.783 1.00 90.00 120 GLU A N 1
ATOM 1000 C CA . GLU A 1 120 ? 7.850 -3.908 -2.288 1.00 90.00 120 GLU A CA 1
ATOM 1001 C C . GLU A 1 120 ? 7.959 -3.979 -3.821 1.00 90.00 120 GLU A C 1
ATOM 1003 O O . GLU A 1 120 ? 8.215 -2.966 -4.475 1.00 90.00 120 GLU A O 1
ATOM 1008 N N . LEU A 1 121 ? 7.705 -5.152 -4.418 1.00 91.88 121 LEU A N 1
ATOM 1009 C CA . LEU A 1 121 ? 7.651 -5.305 -5.876 1.00 91.88 121 LEU A CA 1
ATOM 1010 C C . LEU A 1 121 ? 6.519 -4.479 -6.495 1.00 91.88 121 LEU A C 1
ATOM 1012 O O . LEU A 1 121 ? 6.728 -3.768 -7.480 1.00 91.88 121 LEU A O 1
ATOM 1016 N N . LEU A 1 122 ? 5.326 -4.560 -5.908 1.00 92.31 122 LEU A N 1
ATOM 1017 C CA . LEU A 1 122 ? 4.157 -3.814 -6.367 1.00 92.31 122 LEU A CA 1
ATOM 1018 C C . LEU A 1 122 ? 4.346 -2.308 -6.197 1.00 92.31 122 LEU A C 1
ATOM 1020 O O . LEU A 1 122 ? 3.973 -1.547 -7.086 1.00 92.31 122 LEU A O 1
ATOM 1024 N N . GLN A 1 123 ? 4.987 -1.881 -5.109 1.00 91.81 123 GLN A N 1
ATOM 1025 C CA . GLN A 1 123 ? 5.345 -0.489 -4.873 1.00 91.81 123 GLN A CA 1
ATOM 1026 C C . GLN A 1 123 ? 6.336 0.023 -5.927 1.00 91.81 123 GLN A C 1
ATOM 1028 O O . GLN A 1 123 ? 6.107 1.081 -6.516 1.00 91.81 123 GLN A O 1
ATOM 1033 N N . LEU A 1 124 ? 7.398 -0.739 -6.217 1.00 92.19 124 LEU A N 1
ATOM 1034 C CA . LEU A 1 124 ? 8.418 -0.385 -7.210 1.00 92.19 124 LEU A CA 1
ATOM 1035 C C . LEU A 1 124 ? 7.832 -0.223 -8.624 1.00 92.19 124 LEU A C 1
ATOM 1037 O O . LEU A 1 124 ? 8.266 0.642 -9.385 1.00 92.19 124 LEU A O 1
ATOM 1041 N N . ALA A 1 125 ? 6.841 -1.044 -8.969 1.00 93.06 125 ALA A N 1
ATOM 1042 C CA . ALA A 1 125 ? 6.171 -1.033 -10.266 1.00 93.06 125 ALA A CA 1
ATOM 1043 C C . ALA A 1 125 ? 4.876 -0.201 -10.293 1.00 93.06 125 ALA A C 1
ATOM 1045 O O . ALA A 1 125 ? 4.208 -0.147 -11.325 1.00 93.06 125 ALA A O 1
ATOM 1046 N N . SER A 1 126 ? 4.504 0.443 -9.186 1.00 91.81 126 SER A N 1
ATOM 1047 C CA . SER A 1 126 ? 3.157 0.988 -8.98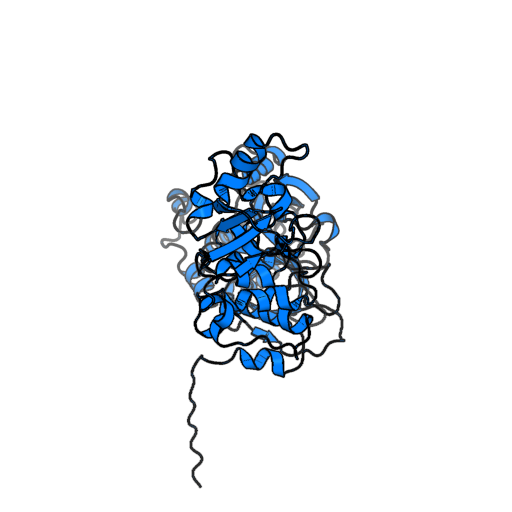0 1.00 91.81 126 SER A CA 1
ATOM 1048 C C . SER A 1 126 ? 2.724 2.076 -9.965 1.00 91.81 126 SER A C 1
ATOM 1050 O O . SER A 1 126 ? 1.534 2.223 -10.233 1.00 91.81 126 SER A O 1
ATOM 1052 N N . GLN A 1 127 ? 3.675 2.819 -10.527 1.00 91.19 127 GLN A N 1
ATOM 1053 C CA . GLN A 1 127 ? 3.423 3.863 -11.525 1.00 91.19 127 GLN A CA 1
ATOM 1054 C C . GLN A 1 127 ? 3.292 3.305 -12.952 1.00 91.19 127 GLN A C 1
ATOM 1056 O O . GLN A 1 127 ? 3.033 4.045 -13.896 1.00 91.19 127 GLN A O 1
ATOM 1061 N N . SER A 1 128 ? 3.425 1.987 -13.125 1.00 93.00 128 SER A N 1
ATOM 1062 C CA . SER A 1 128 ? 3.219 1.332 -14.413 1.00 93.00 128 SER A CA 1
ATOM 1063 C C . SER A 1 128 ? 1.732 1.095 -14.689 1.00 93.00 128 SER A C 1
ATOM 1065 O O . SER A 1 128 ? 0.948 0.677 -13.837 1.00 93.00 128 SER A O 1
ATOM 1067 N N . HIS A 1 129 ? 1.351 1.323 -15.933 1.00 93.00 129 HIS A N 1
ATOM 1068 C CA . HIS A 1 129 ? 0.031 1.130 -16.493 1.00 93.00 129 HIS A CA 1
ATOM 1069 C C . HIS A 1 129 ? -0.139 -0.247 -17.132 1.00 93.00 129 HIS A C 1
ATOM 1071 O O . HIS A 1 129 ? 0.781 -0.844 -17.706 1.00 93.00 129 HIS A O 1
ATOM 1077 N N . ALA A 1 130 ? -1.386 -0.698 -17.100 1.00 93.38 130 ALA A N 1
ATOM 1078 C CA . ALA A 1 130 ? -1.858 -1.884 -17.780 1.00 93.38 130 ALA A CA 1
ATOM 1079 C C . ALA A 1 130 ? -3.243 -1.619 -18.374 1.00 93.38 130 ALA A C 1
ATOM 1081 O O . ALA A 1 130 ? -4.045 -0.908 -17.770 1.00 93.38 130 ALA A O 1
ATOM 1082 N N . SER A 1 131 ? -3.512 -2.176 -19.557 1.00 92.69 131 SER A N 1
ATOM 1083 C CA . SER A 1 131 ? -4.843 -2.104 -20.172 1.00 92.69 131 SER A CA 1
ATOM 1084 C C . SER A 1 131 ? -5.836 -3.020 -19.461 1.00 92.69 131 SER A C 1
ATOM 1086 O O . SER A 1 131 ? -6.975 -2.623 -19.244 1.00 92.69 131 SER A O 1
ATOM 1088 N N . ASP A 1 132 ? -5.393 -4.216 -19.070 1.00 93.56 132 ASP A N 1
ATOM 1089 C CA . ASP A 1 132 ? -6.128 -5.089 -18.160 1.00 93.56 132 ASP A CA 1
ATOM 1090 C C . ASP A 1 132 ? -5.651 -4.824 -16.721 1.00 93.56 132 ASP A C 1
ATOM 1092 O O . ASP A 1 132 ? -4.457 -4.984 -16.449 1.00 93.56 132 ASP A O 1
ATOM 1096 N N . PRO A 1 133 ? -6.527 -4.432 -15.777 1.00 92.50 133 PRO A N 1
ATOM 1097 C CA . PRO A 1 133 ? -6.127 -4.182 -14.395 1.00 92.50 133 PRO A CA 1
ATOM 1098 C C . PRO A 1 133 ? -5.411 -5.367 -13.732 1.00 92.50 133 PRO A C 1
ATOM 1100 O O . PRO A 1 133 ? -4.511 -5.147 -12.921 1.00 92.50 133 PRO A O 1
ATOM 1103 N N . ARG A 1 134 ? -5.749 -6.613 -14.100 1.00 93.12 134 ARG A N 1
ATOM 1104 C CA . ARG A 1 134 ? -5.156 -7.840 -13.530 1.00 93.12 134 ARG A CA 1
ATOM 1105 C C . ARG A 1 134 ? -3.661 -7.955 -13.823 1.00 93.12 134 ARG A C 1
ATOM 1107 O O . ARG A 1 134 ? -2.914 -8.512 -13.019 1.00 93.12 134 ARG A O 1
ATOM 1114 N N . ASP A 1 135 ? -3.198 -7.360 -14.922 1.00 93.06 135 ASP A N 1
ATOM 1115 C CA . ASP A 1 135 ? -1.781 -7.362 -15.294 1.00 93.06 135 ASP A CA 1
ATOM 1116 C C . ASP A 1 135 ? -0.912 -6.571 -14.311 1.00 93.06 135 ASP A C 1
ATOM 1118 O O . ASP A 1 135 ? 0.290 -6.821 -14.249 1.00 93.06 135 ASP A O 1
ATOM 1122 N N . LYS A 1 136 ? -1.488 -5.679 -13.489 1.00 91.94 136 LYS A N 1
ATOM 1123 C CA . LYS A 1 136 ? -0.749 -5.048 -12.383 1.00 91.94 136 LYS A CA 1
ATOM 1124 C C . LYS A 1 136 ? -0.200 -6.079 -11.387 1.00 91.94 136 LYS A C 1
ATOM 1126 O O . LYS A 1 136 ? 0.821 -5.820 -10.761 1.00 91.94 136 LYS A O 1
ATOM 1131 N N . LEU A 1 137 ? -0.851 -7.240 -11.266 1.00 91.50 137 LEU A N 1
ATOM 1132 C CA . LEU A 1 137 ? -0.372 -8.386 -10.492 1.00 91.50 137 LEU A CA 1
ATOM 1133 C C . LEU A 1 137 ? 0.326 -9.403 -11.399 1.00 91.50 137 LEU A C 1
ATOM 1135 O O . LEU A 1 137 ? 1.503 -9.707 -11.208 1.00 91.50 137 LEU A O 1
ATOM 1139 N N . PHE A 1 138 ? -0.366 -9.895 -12.429 1.00 90.62 138 PHE A N 1
ATOM 1140 C CA . PHE A 1 138 ? 0.130 -10.973 -13.293 1.00 90.62 138 PHE A CA 1
ATOM 1141 C C . PHE A 1 138 ? 1.413 -10.611 -14.054 1.00 90.62 138 PHE A C 1
ATOM 1143 O O . PHE A 1 138 ? 2.286 -11.462 -14.246 1.00 90.62 138 PHE A O 1
ATOM 1150 N N . GLY A 1 139 ? 1.577 -9.337 -14.418 1.00 89.62 139 GLY A N 1
ATOM 1151 C CA . GLY A 1 139 ? 2.790 -8.805 -15.033 1.00 89.62 139 GLY A CA 1
ATOM 1152 C C . GLY A 1 139 ? 3.999 -8.777 -14.094 1.00 89.62 139 GLY A C 1
ATOM 1153 O O . GLY A 1 139 ? 5.125 -8.643 -14.566 1.00 89.62 139 GLY A O 1
ATOM 1154 N N . LEU A 1 140 ? 3.811 -8.960 -12.785 1.00 90.06 140 LEU A N 1
ATOM 1155 C CA . LEU A 1 140 ? 4.880 -8.913 -11.785 1.00 90.06 140 LEU A CA 1
ATOM 1156 C C . LEU A 1 140 ? 5.136 -10.251 -11.093 1.00 90.06 140 LEU A C 1
ATOM 1158 O O . LEU A 1 140 ? 6.267 -10.486 -10.679 1.00 90.06 140 LEU A O 1
ATOM 1162 N N . LEU A 1 141 ? 4.151 -11.154 -11.013 1.00 83.88 141 LEU A N 1
ATOM 1163 C CA . LEU A 1 141 ? 4.320 -12.468 -10.367 1.00 83.88 141 LEU A CA 1
ATOM 1164 C C . LEU A 1 141 ? 5.530 -13.239 -10.913 1.00 83.88 141 LEU A C 1
ATOM 1166 O O . LEU A 1 141 ? 6.296 -13.822 -10.153 1.00 83.88 141 LEU A O 1
ATOM 1170 N N . GLY A 1 142 ? 5.775 -13.159 -12.225 1.00 79.81 142 GLY A N 1
ATOM 1171 C CA . GLY A 1 142 ? 6.940 -13.785 -12.855 1.00 79.81 142 GLY A CA 1
ATOM 1172 C C . GLY A 1 142 ? 8.297 -13.239 -12.385 1.00 79.81 142 GLY A C 1
ATOM 1173 O O . GLY A 1 142 ? 9.302 -13.921 -12.559 1.00 79.81 142 GLY A O 1
ATOM 1174 N N . LEU A 1 143 ? 8.346 -12.040 -11.801 1.00 85.69 143 LEU A N 1
ATOM 1175 C CA . LEU A 1 143 ? 9.564 -11.398 -11.292 1.00 85.69 143 LEU A CA 1
ATOM 1176 C C . LEU A 1 143 ? 9.817 -11.686 -9.810 1.00 85.69 143 LEU A C 1
ATOM 1178 O O . LEU A 1 143 ? 10.944 -11.515 -9.345 1.00 85.69 143 LEU A O 1
ATOM 1182 N N . TYR A 1 144 ? 8.796 -12.117 -9.069 1.00 84.31 144 TYR A N 1
ATOM 1183 C CA . TYR A 1 144 ? 8.927 -12.411 -7.650 1.00 84.31 144 TYR A CA 1
ATOM 1184 C C . TYR A 1 144 ? 9.534 -13.804 -7.441 1.00 84.31 144 TYR A C 1
ATOM 1186 O O . TYR A 1 144 ? 9.024 -14.806 -7.937 1.00 84.31 144 TYR A O 1
ATOM 1194 N N . GLN A 1 145 ? 10.650 -13.867 -6.713 1.00 73.31 145 GLN A N 1
ATOM 1195 C CA . GLN A 1 145 ? 11.388 -15.112 -6.451 1.00 73.31 145 GLN A CA 1
ATOM 1196 C C . GLN A 1 145 ? 11.297 -15.572 -4.988 1.00 73.31 145 GLN A C 1
ATOM 1198 O O . GLN A 1 145 ? 11.886 -16.590 -4.645 1.00 73.31 145 GLN A O 1
ATOM 1203 N N . GLY A 1 146 ? 10.582 -14.830 -4.134 1.00 63.19 146 GLY A N 1
ATOM 1204 C CA . GLY A 1 146 ? 10.613 -15.012 -2.679 1.00 63.19 146 GLY A CA 1
ATOM 1205 C C . GLY A 1 146 ? 9.814 -16.200 -2.140 1.00 63.19 146 GLY A C 1
ATOM 1206 O O . GLY A 1 146 ? 10.088 -16.633 -1.028 1.00 63.19 146 GLY A O 1
ATOM 1207 N N . ASP A 1 147 ? 8.871 -16.745 -2.910 1.00 60.97 147 ASP A N 1
ATOM 1208 C CA . ASP A 1 147 ? 8.060 -17.886 -2.487 1.00 60.97 147 ASP A CA 1
ATOM 1209 C C . ASP A 1 147 ? 7.939 -18.899 -3.635 1.00 60.97 147 ASP A C 1
ATOM 1211 O O . ASP A 1 147 ? 7.572 -18.540 -4.759 1.00 60.97 147 ASP A O 1
ATOM 1215 N N . ALA A 1 148 ? 8.288 -20.161 -3.374 1.00 51.44 148 ALA A N 1
ATOM 1216 C CA . ALA A 1 148 ? 8.209 -21.230 -4.371 1.00 51.44 148 ALA A CA 1
ATOM 1217 C C . ALA A 1 148 ? 6.752 -21.494 -4.796 1.00 51.44 148 ALA A C 1
ATOM 1219 O O . ALA A 1 148 ? 6.506 -21.864 -5.943 1.00 51.44 148 ALA A O 1
ATOM 1220 N N . SER A 1 149 ? 5.791 -21.222 -3.903 1.00 50.06 149 SER A N 1
ATOM 1221 C CA . SER A 1 149 ? 4.352 -21.316 -4.175 1.00 50.06 149 SER A CA 1
ATOM 1222 C C . SER A 1 149 ? 3.859 -20.213 -5.127 1.00 50.06 149 SER A C 1
ATOM 1224 O O . SER A 1 149 ? 3.084 -20.480 -6.043 1.00 50.06 149 SER A O 1
ATOM 1226 N N . ALA A 1 150 ? 4.387 -18.987 -5.008 1.00 49.38 150 ALA A N 1
ATOM 1227 C CA . ALA A 1 150 ? 4.043 -17.867 -5.891 1.00 49.38 150 ALA A CA 1
ATOM 1228 C C . ALA A 1 150 ? 4.526 -18.077 -7.338 1.00 49.38 150 ALA A C 1
ATOM 1230 O O . ALA A 1 150 ? 3.941 -17.533 -8.275 1.00 49.38 150 ALA A O 1
ATOM 1231 N N . GLN A 1 151 ? 5.563 -18.897 -7.542 1.00 52.31 151 GLN A N 1
ATOM 1232 C CA . GLN A 1 151 ? 6.021 -19.300 -8.877 1.00 52.31 151 GLN A CA 1
ATOM 1233 C C . GLN A 1 151 ? 5.096 -20.339 -9.540 1.00 52.31 151 GLN A C 1
ATOM 1235 O O . GLN A 1 151 ? 5.214 -20.564 -10.747 1.00 52.31 151 GLN A O 1
ATOM 1240 N N . ALA A 1 152 ? 4.188 -20.961 -8.777 1.00 48.41 152 ALA A N 1
ATOM 1241 C CA . ALA A 1 152 ? 3.340 -22.065 -9.224 1.00 48.41 152 ALA A CA 1
ATOM 1242 C C . ALA A 1 152 ? 1.929 -21.646 -9.677 1.00 48.41 152 ALA A C 1
ATOM 1244 O O . ALA A 1 152 ? 1.220 -22.476 -10.242 1.00 48.41 152 ALA A O 1
ATOM 1245 N N . LEU A 1 153 ? 1.523 -20.384 -9.487 1.00 59.06 153 LEU A N 1
ATOM 1246 C CA . LEU A 1 153 ? 0.202 -19.902 -9.904 1.00 59.06 153 LEU A CA 1
ATOM 1247 C C . LEU A 1 153 ? 0.298 -19.132 -11.232 1.00 59.06 153 LEU A C 1
ATOM 1249 O O . LEU A 1 153 ? 0.687 -17.958 -11.241 1.00 59.06 153 LEU A O 1
ATOM 1253 N N . PRO A 1 154 ? -0.014 -19.764 -12.380 1.00 70.56 154 PRO A N 1
ATOM 1254 C CA . PRO A 1 154 ? -0.073 -19.050 -13.645 1.00 70.56 154 PRO A CA 1
ATOM 1255 C C . PRO A 1 154 ? -1.181 -17.982 -13.604 1.00 70.56 154 PRO A C 1
ATOM 1257 O O . PRO A 1 154 ? -2.204 -18.190 -12.952 1.00 70.56 154 PRO A O 1
ATOM 1260 N N . PRO A 1 155 ? -1.016 -16.857 -14.323 1.00 85.06 155 PRO A N 1
ATOM 1261 C CA . PRO A 1 155 ? -2.089 -15.891 -14.532 1.00 85.06 155 PRO A CA 1
ATOM 1262 C C . PRO A 1 155 ? -3.371 -16.564 -15.035 1.00 85.06 155 PRO A C 1
ATOM 1264 O O . PRO A 1 155 ? -3.391 -17.109 -16.140 1.00 85.06 155 PRO A O 1
ATOM 1267 N N . ASP A 1 156 ? -4.436 -16.504 -14.238 1.00 88.12 156 ASP A N 1
ATOM 1268 C CA . ASP A 1 156 ? -5.752 -17.019 -14.606 1.00 88.12 156 ASP A CA 1
ATOM 1269 C C . ASP A 1 156 ? -6.692 -15.862 -14.970 1.00 88.12 156 ASP A C 1
ATOM 1271 O O . ASP A 1 156 ? -7.280 -15.194 -14.117 1.00 88.12 156 ASP A O 1
ATOM 1275 N N . TYR A 1 157 ? -6.828 -15.619 -16.273 1.00 91.25 157 TYR A N 1
ATOM 1276 C CA . TYR A 1 157 ? -7.712 -14.587 -16.815 1.00 91.25 157 TYR A CA 1
ATOM 1277 C C . TYR A 1 157 ? -9.186 -15.017 -16.881 1.00 91.25 157 TYR A C 1
ATOM 1279 O O . TYR A 1 157 ? -10.021 -14.210 -17.300 1.00 91.25 157 TYR A O 1
ATOM 1287 N N . SER A 1 158 ? -9.527 -16.247 -16.475 1.00 93.19 158 SER A N 1
ATOM 1288 C CA . SER A 1 158 ? -10.927 -16.652 -16.302 1.00 93.19 158 SER A CA 1
ATOM 1289 C C . SER A 1 158 ? -11.561 -15.996 -15.068 1.00 93.19 158 SER A C 1
ATOM 1291 O O . SER A 1 158 ? -12.772 -15.774 -15.034 1.00 93.19 158 SER A O 1
ATOM 1293 N N . LEU A 1 159 ? -10.740 -15.602 -14.088 1.00 91.06 159 LEU A N 1
ATOM 1294 C CA . LEU A 1 159 ? -11.176 -14.888 -12.895 1.00 91.06 159 LEU A CA 1
ATOM 1295 C C . LEU A 1 159 ? -11.517 -13.426 -13.203 1.00 91.06 159 LEU A C 1
ATOM 1297 O O . LEU A 1 159 ? -10.815 -12.731 -13.948 1.00 91.06 159 LEU A O 1
ATOM 1301 N N . SER A 1 160 ? -12.578 -12.924 -12.568 1.00 91.50 160 SER A N 1
ATOM 1302 C CA . SER A 1 160 ? -12.930 -11.505 -12.627 1.00 91.50 160 SER A CA 1
ATOM 1303 C C . SER A 1 160 ? -11.862 -10.639 -11.950 1.00 91.50 160 SER A C 1
ATOM 1305 O O . SER A 1 160 ? -11.170 -11.081 -11.033 1.00 91.50 160 SER A O 1
ATOM 1307 N N . VAL A 1 161 ? -11.759 -9.373 -12.369 1.00 91.31 161 VAL A N 1
ATOM 1308 C CA . VAL A 1 161 ? -10.841 -8.384 -11.772 1.00 91.31 161 VAL A CA 1
ATOM 1309 C C . VAL A 1 161 ? -11.019 -8.319 -10.249 1.00 91.31 161 VAL A C 1
ATOM 1311 O O . VAL A 1 161 ? -10.044 -8.395 -9.505 1.00 91.31 161 VAL A O 1
ATOM 1314 N N . GLN A 1 162 ? -12.273 -8.267 -9.794 1.00 88.44 162 GLN A N 1
ATOM 1315 C CA . GLN A 1 162 ? -12.640 -8.258 -8.378 1.00 88.44 162 GLN A CA 1
ATOM 1316 C C . GLN A 1 162 ? -12.098 -9.485 -7.632 1.00 88.44 162 GLN A C 1
ATOM 1318 O O . GLN A 1 162 ? -11.511 -9.331 -6.566 1.00 88.44 162 GLN A O 1
ATOM 1323 N N . ASN A 1 163 ? -12.270 -10.693 -8.180 1.00 89.69 163 ASN A N 1
ATOM 1324 C CA . ASN A 1 163 ? -11.821 -11.925 -7.525 1.00 89.69 163 ASN A CA 1
ATOM 1325 C C . ASN A 1 163 ? -10.293 -11.985 -7.429 1.00 89.69 163 ASN A C 1
ATOM 1327 O O . ASN A 1 163 ? -9.766 -12.391 -6.397 1.00 89.69 163 ASN A O 1
ATOM 1331 N N . VAL A 1 164 ? -9.589 -11.537 -8.475 1.00 91.38 164 VAL A N 1
ATOM 1332 C CA . VAL A 1 164 ? -8.120 -11.487 -8.489 1.00 91.38 164 VAL A CA 1
ATOM 1333 C C . VAL A 1 164 ? -7.599 -10.575 -7.377 1.00 91.38 164 VAL A C 1
ATOM 1335 O O . VAL A 1 164 ? -6.741 -10.989 -6.600 1.00 91.38 164 VAL A O 1
ATOM 1338 N N . PHE A 1 165 ? -8.128 -9.354 -7.254 1.00 91.44 165 PHE A N 1
ATOM 1339 C CA . PHE A 1 165 ? -7.665 -8.421 -6.223 1.00 91.44 165 PHE A CA 1
ATOM 1340 C C . PHE A 1 165 ? -8.119 -8.812 -4.817 1.00 91.44 165 PHE A C 1
ATOM 1342 O O . PHE A 1 165 ? -7.307 -8.765 -3.897 1.00 91.44 165 PHE A O 1
ATOM 1349 N N . LEU A 1 166 ? -9.367 -9.258 -4.639 1.00 91.75 166 LEU A N 1
ATOM 1350 C CA . LEU A 1 166 ? -9.848 -9.770 -3.353 1.00 91.75 166 LEU A CA 1
ATOM 1351 C C . LEU A 1 166 ? -8.981 -10.937 -2.867 1.00 91.75 166 LEU A C 1
ATOM 1353 O O . LEU A 1 166 ? -8.515 -10.910 -1.730 1.00 91.75 166 LEU A O 1
ATOM 1357 N N . GLY A 1 167 ? -8.728 -11.924 -3.732 1.00 90.94 167 GLY A N 1
ATOM 1358 C CA . GLY A 1 167 ? -7.872 -13.070 -3.427 1.00 90.94 167 GLY A CA 1
ATOM 1359 C C . GLY A 1 167 ? -6.431 -12.658 -3.125 1.00 90.94 167 GLY A C 1
ATOM 1360 O O . GLY A 1 167 ? -5.832 -13.157 -2.177 1.00 90.94 167 GLY A O 1
ATOM 1361 N N . PHE A 1 168 ? -5.889 -11.687 -3.864 1.00 91.44 168 PHE A N 1
ATOM 1362 C CA . PHE A 1 168 ? -4.557 -11.146 -3.602 1.00 91.44 168 PHE A CA 1
ATOM 1363 C C . PHE A 1 168 ? -4.455 -10.467 -2.226 1.00 91.44 168 PHE A C 1
ATOM 1365 O O . PHE A 1 168 ? -3.576 -10.808 -1.436 1.00 91.44 168 PHE A O 1
ATOM 1372 N N . PHE A 1 169 ? -5.359 -9.538 -1.900 1.00 92.88 169 PHE A N 1
ATOM 1373 C CA . PHE A 1 169 ? -5.334 -8.854 -0.602 1.00 92.88 169 PHE A CA 1
ATOM 1374 C C . PHE A 1 169 ? -5.627 -9.812 0.557 1.00 92.88 169 PHE A C 1
ATOM 1376 O O . PHE A 1 169 ? -5.020 -9.683 1.620 1.00 92.88 169 PHE A O 1
ATOM 1383 N N . ALA A 1 170 ? -6.494 -10.803 0.338 1.00 91.56 170 ALA A N 1
ATOM 1384 C CA . ALA A 1 170 ? -6.731 -11.901 1.267 1.00 91.56 170 ALA A CA 1
ATOM 1385 C C . ALA A 1 170 ? -5.451 -12.687 1.557 1.00 91.56 170 ALA A C 1
ATOM 1387 O O . ALA A 1 170 ? -5.091 -12.850 2.720 1.00 91.56 170 ALA A O 1
ATOM 1388 N N . TYR A 1 171 ? -4.738 -13.109 0.510 1.00 88.69 171 TYR A N 1
ATOM 1389 C CA . TYR A 1 171 ? -3.471 -13.824 0.627 1.00 88.69 171 TYR A CA 1
ATOM 1390 C C . TYR A 1 171 ? -2.416 -12.997 1.371 1.00 88.69 171 TYR A C 1
ATOM 1392 O O . TYR A 1 171 ? -1.768 -13.482 2.301 1.00 88.69 171 TYR A O 1
ATOM 1400 N N . CYS A 1 172 ? -2.267 -11.716 1.019 1.00 89.56 172 CYS A N 1
ATOM 1401 C CA . CYS A 1 172 ? -1.327 -10.834 1.705 1.00 89.56 172 CYS A CA 1
ATOM 1402 C C . CYS A 1 172 ? -1.657 -10.675 3.190 1.00 89.56 172 CYS A C 1
ATOM 1404 O O . CYS A 1 172 ? -0.750 -10.657 4.022 1.00 89.56 172 CYS A O 1
ATOM 1406 N N . LEU A 1 173 ? -2.939 -10.551 3.528 1.00 89.44 173 LEU A N 1
ATOM 1407 C CA . LEU A 1 173 ? -3.350 -10.369 4.906 1.00 89.44 173 LEU A CA 1
ATOM 1408 C C . LEU A 1 173 ? -3.230 -11.678 5.689 1.00 89.44 173 LEU A C 1
ATOM 1410 O O . LEU A 1 173 ? -2.496 -11.708 6.664 1.00 89.44 173 LEU A O 1
ATOM 1414 N N . VAL A 1 174 ? -3.879 -12.760 5.260 1.00 87.75 174 VAL A N 1
ATOM 1415 C CA . VAL A 1 174 ? -3.991 -14.014 6.027 1.00 87.75 174 VAL A CA 1
ATOM 1416 C C . VAL A 1 174 ? -2.702 -14.841 5.982 1.00 87.75 174 VAL A C 1
ATOM 1418 O O . VAL A 1 174 ? -2.197 -15.237 7.034 1.00 87.75 174 VAL A O 1
ATOM 1421 N N . ASN A 1 175 ? -2.131 -15.066 4.795 1.00 85.19 175 ASN A N 1
ATOM 1422 C CA . ASN A 1 175 ? -0.969 -15.945 4.625 1.00 85.19 175 ASN A CA 1
ATOM 1423 C C . ASN A 1 175 ? 0.344 -15.202 4.895 1.00 85.19 175 ASN A C 1
ATOM 1425 O O . ASN A 1 175 ? 1.176 -15.675 5.670 1.00 85.19 175 ASN A O 1
ATOM 1429 N N . LEU A 1 176 ? 0.522 -14.015 4.301 1.00 85.31 176 LEU A N 1
ATOM 1430 C CA . LEU A 1 176 ? 1.758 -13.234 4.464 1.00 85.31 176 LEU A CA 1
ATOM 1431 C C . LEU A 1 176 ? 1.768 -12.350 5.721 1.00 85.31 176 LEU A C 1
ATOM 1433 O O . LEU A 1 176 ? 2.803 -11.773 6.052 1.00 85.31 176 LEU A O 1
ATOM 1437 N N . LYS A 1 177 ? 0.639 -12.240 6.436 1.00 86.81 177 LYS A N 1
ATOM 1438 C CA . LYS A 1 177 ? 0.497 -11.444 7.669 1.00 86.81 177 LYS A CA 1
ATOM 1439 C C . LYS A 1 177 ? 0.808 -9.953 7.475 1.00 86.81 177 LYS A C 1
ATOM 1441 O O . LYS A 1 177 ? 1.169 -9.261 8.429 1.00 86.81 177 LYS A O 1
ATOM 1446 N N . HIS A 1 178 ? 0.621 -9.425 6.262 1.00 87.56 178 HIS A N 1
ATOM 1447 C CA . HIS A 1 178 ? 0.770 -8.002 5.944 1.00 87.56 178 HIS A CA 1
ATOM 1448 C C . HIS A 1 178 ? -0.464 -7.191 6.371 1.00 87.56 178 HIS A C 1
ATOM 1450 O O . HIS A 1 178 ? -1.193 -6.619 5.563 1.00 87.56 178 HIS A O 1
ATOM 1456 N N . VAL A 1 179 ? -0.677 -7.116 7.681 1.00 88.19 179 VAL A N 1
ATOM 1457 C CA . VAL A 1 179 ? -1.779 -6.383 8.331 1.00 88.19 179 VAL A CA 1
ATOM 1458 C C . VAL A 1 179 ? -1.755 -4.873 8.094 1.00 88.19 179 VAL A C 1
ATOM 1460 O O . VAL A 1 179 ? -2.791 -4.224 8.198 1.00 88.19 179 VAL A O 1
ATOM 1463 N N . ASP A 1 180 ? -0.606 -4.316 7.708 1.00 87.38 180 ASP A N 1
ATOM 1464 C CA . ASP A 1 180 ? -0.462 -2.896 7.370 1.00 87.38 180 ASP A CA 1
ATOM 1465 C C . ASP A 1 180 ? -1.338 -2.469 6.181 1.00 87.38 180 ASP A C 1
ATOM 1467 O O . ASP A 1 180 ? -1.693 -1.298 6.067 1.00 87.38 180 ASP A O 1
ATOM 1471 N N . LEU A 1 181 ? -1.767 -3.414 5.337 1.00 91.06 181 LEU A N 1
ATOM 1472 C CA . LEU A 1 181 ? -2.720 -3.149 4.255 1.00 91.06 181 LEU A CA 1
ATOM 1473 C C . LEU A 1 181 ? -4.076 -2.636 4.767 1.00 91.06 181 LEU A C 1
ATOM 1475 O O . LEU A 1 181 ? -4.779 -1.943 4.036 1.00 91.06 181 LEU A O 1
ATOM 1479 N N . LEU A 1 182 ? -4.426 -2.897 6.032 1.00 92.56 182 LEU A N 1
ATOM 1480 C CA . LEU A 1 182 ? -5.644 -2.363 6.647 1.00 92.56 182 LEU A CA 1
ATOM 1481 C C . LEU A 1 182 ? -5.618 -0.832 6.779 1.00 92.56 182 LEU A C 1
ATOM 1483 O O . LEU A 1 182 ? -6.680 -0.218 6.779 1.00 92.56 182 LEU A O 1
ATOM 1487 N N . TYR A 1 183 ? -4.441 -0.190 6.799 1.00 91.44 183 TYR A N 1
ATOM 1488 C CA . TYR A 1 183 ? -4.341 1.278 6.726 1.00 91.44 183 TYR A CA 1
ATOM 1489 C C . TYR A 1 183 ? -4.823 1.856 5.391 1.00 91.44 183 TYR A C 1
ATOM 1491 O O . TYR A 1 183 ? -4.998 3.067 5.267 1.00 91.44 183 TYR A O 1
ATOM 1499 N N . ARG A 1 184 ? -5.001 1.002 4.380 1.00 91.69 184 ARG A N 1
ATOM 1500 C CA . ARG A 1 184 ? -5.387 1.363 3.012 1.00 91.69 184 ARG A CA 1
ATOM 1501 C C . ARG A 1 184 ? -6.752 0.800 2.632 1.00 91.69 184 ARG A C 1
ATOM 1503 O O . ARG A 1 184 ? -7.143 0.903 1.474 1.00 91.69 184 ARG A O 1
ATOM 1510 N N . ALA A 1 185 ? -7.464 0.198 3.584 1.00 92.44 185 ALA A N 1
ATOM 1511 C CA . ALA A 1 185 ? -8.816 -0.299 3.388 1.00 92.44 185 ALA A CA 1
ATOM 1512 C C . ALA A 1 185 ? -9.739 0.816 2.872 1.00 92.44 185 ALA A C 1
ATOM 1514 O O . ALA A 1 185 ? -9.693 1.942 3.364 1.00 92.44 185 ALA A O 1
ATOM 1515 N N . ALA A 1 186 ? -10.601 0.501 1.902 1.00 91.62 186 ALA A N 1
ATOM 1516 C CA . ALA A 1 186 ? -11.470 1.501 1.282 1.00 91.62 186 ALA A CA 1
ATOM 1517 C C . ALA A 1 186 ? -12.551 2.050 2.236 1.00 91.62 186 ALA A C 1
ATOM 1519 O O . ALA A 1 186 ? -13.100 3.128 2.004 1.00 91.62 186 ALA A O 1
ATOM 1520 N N . GLY A 1 187 ? -12.874 1.316 3.303 1.00 90.94 187 GLY A N 1
ATOM 1521 C CA . GLY A 1 187 ? -13.789 1.758 4.348 1.00 90.94 187 GLY A CA 1
ATOM 1522 C C . GLY A 1 187 ? -15.184 2.090 3.810 1.00 90.94 187 GLY A C 1
ATOM 1523 O O . GLY A 1 187 ? -15.836 1.269 3.157 1.00 90.94 187 GLY A O 1
ATOM 1524 N N . LEU A 1 188 ? -15.647 3.322 4.052 1.00 87.50 188 LEU A N 1
ATOM 1525 C CA . LEU A 1 188 ? -16.904 3.839 3.493 1.00 87.50 188 LEU A CA 1
ATOM 1526 C C . LEU A 1 188 ? -16.854 4.092 1.979 1.00 87.50 188 LEU A C 1
ATOM 1528 O O . LEU A 1 188 ? -17.904 4.056 1.341 1.00 87.50 188 LEU A O 1
ATOM 1532 N N . GLY A 1 189 ? -15.666 4.313 1.414 1.00 85.19 189 GLY A N 1
ATOM 1533 C CA . GLY A 1 189 ? -15.451 4.498 -0.023 1.00 85.19 189 GLY A CA 1
ATOM 1534 C C . GLY A 1 189 ? -15.401 3.190 -0.815 1.00 85.19 189 GLY A C 1
ATOM 1535 O O . GLY A 1 189 ? -15.212 3.222 -2.029 1.00 85.19 189 GLY A O 1
ATOM 1536 N N . ALA A 1 190 ? -15.556 2.039 -0.151 1.00 84.81 190 ALA A N 1
ATOM 1537 C CA . ALA A 1 190 ? -15.580 0.745 -0.815 1.00 84.81 190 ALA A CA 1
ATOM 1538 C C . ALA A 1 190 ? -16.749 0.658 -1.817 1.00 84.81 190 ALA A C 1
ATOM 1540 O O . ALA A 1 190 ? -17.898 0.923 -1.438 1.00 84.81 190 ALA A O 1
ATOM 1541 N N . PRO A 1 191 ? -16.496 0.245 -3.075 1.00 81.62 191 PRO A N 1
ATOM 1542 C CA . PRO A 1 191 ? -17.559 -0.084 -4.014 1.00 81.62 191 PRO A CA 1
ATOM 1543 C C . PRO A 1 191 ? -18.495 -1.143 -3.429 1.00 81.62 191 PRO A C 1
ATOM 1545 O O . PRO A 1 191 ? -18.066 -2.016 -2.677 1.00 81.62 191 PRO A O 1
ATOM 1548 N N . LYS A 1 192 ? -19.770 -1.133 -3.830 1.00 75.25 192 LYS A N 1
ATOM 1549 C CA . LYS A 1 192 ? -20.761 -2.116 -3.348 1.00 75.25 192 LYS A CA 1
ATOM 1550 C C . LYS A 1 192 ? -20.346 -3.573 -3.590 1.00 75.25 192 LYS A C 1
ATOM 1552 O O . LYS A 1 192 ? -20.722 -4.452 -2.826 1.00 75.25 192 LYS A O 1
ATOM 1557 N N . SER A 1 193 ? -19.563 -3.822 -4.638 1.00 76.44 193 SER A N 1
ATOM 1558 C CA . SER A 1 193 ? -19.041 -5.140 -5.010 1.00 76.44 193 SER A CA 1
ATOM 1559 C C . SER A 1 193 ? -17.790 -5.568 -4.236 1.00 76.44 193 SER A C 1
ATOM 1561 O O . SER A 1 193 ? -17.292 -6.664 -4.481 1.00 76.44 193 SER A O 1
ATOM 1563 N N . SER A 1 194 ? -17.262 -4.729 -3.336 1.00 84.94 194 SER A N 1
ATOM 1564 C CA . SER A 1 194 ? -16.012 -4.985 -2.619 1.00 84.94 194 SER A CA 1
ATOM 1565 C C . SER A 1 194 ? -16.184 -4.878 -1.097 1.00 84.94 194 SER A C 1
ATOM 1567 O O . SER A 1 194 ? -16.856 -3.961 -0.613 1.00 84.94 194 SER A O 1
ATOM 1569 N N . PRO A 1 195 ? -15.589 -5.788 -0.303 1.00 91.56 195 PRO A N 1
ATOM 1570 C CA . PRO A 1 195 ? -15.577 -5.668 1.151 1.00 91.56 195 PRO A CA 1
ATOM 1571 C C . PRO A 1 195 ? -14.852 -4.396 1.612 1.00 91.56 195 PRO A C 1
ATOM 1573 O O . PRO A 1 195 ? -13.833 -4.009 1.048 1.00 91.56 195 PRO A O 1
ATOM 1576 N N . SER A 1 196 ? -15.320 -3.782 2.703 1.00 93.06 196 SER A N 1
ATOM 1577 C CA . SER A 1 196 ? -14.766 -2.516 3.214 1.00 93.06 196 SER A CA 1
ATOM 1578 C C . SER A 1 196 ? -13.305 -2.590 3.668 1.00 93.06 196 SER A C 1
ATOM 1580 O O . SER A 1 196 ? -12.646 -1.561 3.759 1.00 93.06 196 SER A O 1
ATOM 1582 N N . TRP A 1 197 ? -12.811 -3.787 4.002 1.00 94.12 197 TRP A N 1
ATOM 1583 C CA . TRP A 1 197 ? -11.424 -4.001 4.424 1.00 94.12 197 TRP A CA 1
ATOM 1584 C C . TRP A 1 197 ? -10.447 -4.055 3.241 1.00 94.12 197 TRP A C 1
ATOM 1586 O O . TRP A 1 197 ? -9.243 -3.907 3.440 1.00 94.12 197 TRP A O 1
ATOM 1596 N N . VAL A 1 198 ? -10.948 -4.255 2.015 1.00 93.62 198 VAL A N 1
ATOM 1597 C CA . VAL A 1 198 ? -10.103 -4.329 0.823 1.00 93.62 198 VAL A CA 1
ATOM 1598 C C . VAL A 1 198 ? -9.785 -2.911 0.342 1.00 93.62 198 VAL A C 1
ATOM 1600 O O . VAL A 1 198 ? -10.692 -2.074 0.274 1.00 93.62 198 VAL A O 1
ATOM 1603 N N . PRO A 1 199 ? -8.519 -2.604 0.011 1.00 92.81 199 PRO A N 1
ATOM 1604 C CA . PRO A 1 199 ? -8.161 -1.315 -0.567 1.00 92.81 199 PRO A CA 1
ATOM 1605 C C . PRO A 1 199 ? -8.853 -1.026 -1.901 1.00 92.81 199 PRO A C 1
ATOM 1607 O O . PRO A 1 199 ? -9.176 -1.942 -2.654 1.00 92.81 199 PRO A O 1
ATOM 1610 N N . ASN A 1 200 ? -9.029 0.252 -2.243 1.00 88.75 200 ASN A N 1
ATOM 1611 C CA . ASN A 1 200 ? -9.536 0.638 -3.559 1.00 88.75 200 ASN A CA 1
ATOM 1612 C C . ASN A 1 200 ? -8.407 0.599 -4.608 1.00 88.75 200 ASN A C 1
ATOM 1614 O O . ASN A 1 200 ? -7.737 1.601 -4.864 1.00 88.75 200 ASN A O 1
ATOM 1618 N N . TRP A 1 201 ? -8.186 -0.570 -5.218 1.00 87.69 201 TRP A N 1
ATOM 1619 C CA . TRP A 1 201 ? -7.119 -0.784 -6.212 1.00 87.69 201 TRP A CA 1
ATOM 1620 C C . TRP A 1 201 ? -7.299 -0.011 -7.525 1.00 87.69 201 TRP A C 1
ATOM 1622 O O . TRP A 1 201 ? -6.337 0.108 -8.291 1.00 87.69 201 TRP A O 1
ATOM 1632 N N . GLU A 1 202 ? -8.499 0.500 -7.807 1.00 82.50 202 GLU A N 1
ATOM 1633 C CA . GLU A 1 202 ? -8.770 1.269 -9.024 1.00 82.50 202 GLU A CA 1
ATOM 1634 C C . GLU A 1 202 ? -8.299 2.716 -8.891 1.00 82.50 202 GLU A C 1
ATOM 1636 O O . GLU A 1 202 ? -7.644 3.225 -9.801 1.00 82.50 202 GLU A O 1
ATOM 1641 N N . ALA A 1 203 ? -8.581 3.351 -7.751 1.00 78.38 203 ALA A N 1
ATOM 1642 C CA . ALA A 1 203 ? -8.267 4.759 -7.526 1.00 78.38 203 ALA A CA 1
ATOM 1643 C C . ALA A 1 203 ? -6.821 4.986 -7.051 1.00 78.38 203 ALA A C 1
ATOM 1645 O O . ALA A 1 203 ? -6.144 5.873 -7.566 1.00 78.38 203 ALA A O 1
ATOM 1646 N N . ASP A 1 204 ? -6.317 4.151 -6.133 1.00 79.38 204 ASP A N 1
ATOM 1647 C CA . ASP A 1 204 ? -5.166 4.522 -5.292 1.00 79.38 204 ASP A CA 1
ATOM 1648 C C . ASP A 1 204 ? -3.984 3.544 -5.368 1.00 79.38 204 ASP A C 1
ATOM 1650 O O . ASP A 1 204 ? -3.194 3.427 -4.430 1.00 79.38 204 ASP A O 1
ATOM 1654 N N . TRP A 1 205 ? -3.824 2.830 -6.488 1.00 88.50 205 TRP A N 1
ATOM 1655 C CA . TRP A 1 205 ? -2.833 1.749 -6.628 1.00 88.50 205 TRP A CA 1
ATOM 1656 C C . TRP A 1 205 ? -1.417 2.060 -6.096 1.00 88.50 205 TRP A C 1
ATOM 1658 O O . TRP A 1 205 ? -0.883 1.232 -5.355 1.00 88.50 205 TRP A O 1
ATOM 1668 N N . PRO A 1 206 ? -0.797 3.224 -6.387 1.00 85.31 206 PRO A N 1
ATOM 1669 C CA . PRO A 1 206 ? 0.529 3.537 -5.853 1.00 85.31 206 PRO A CA 1
ATOM 1670 C C . PRO A 1 206 ? 0.577 3.753 -4.345 1.00 85.31 206 PRO A C 1
ATOM 1672 O O . PRO A 1 206 ? 1.602 3.482 -3.722 1.00 85.31 206 PRO A O 1
ATOM 1675 N N . HIS A 1 207 ? -0.523 4.206 -3.749 1.00 85.44 207 HIS A N 1
ATOM 1676 C CA . HIS A 1 207 ? -0.592 4.515 -2.326 1.00 85.44 207 HIS A CA 1
ATOM 1677 C C . HIS A 1 207 ? -0.826 3.269 -1.463 1.00 85.44 207 HIS A C 1
ATOM 1679 O O . HIS A 1 207 ? -0.358 3.220 -0.326 1.00 85.44 207 HIS A O 1
ATOM 1685 N N . ILE A 1 208 ? -1.480 2.233 -2.006 1.00 90.44 208 ILE A N 1
ATOM 1686 C CA . ILE A 1 208 ? -1.845 0.989 -1.292 1.00 90.44 208 ILE A CA 1
ATOM 1687 C C . ILE A 1 208 ? -0.640 0.282 -0.662 1.00 90.44 208 ILE A C 1
ATOM 1689 O O . ILE A 1 208 ? -0.752 -0.304 0.410 1.00 90.44 208 ILE A O 1
ATOM 1693 N N . PHE A 1 209 ? 0.518 0.334 -1.312 1.00 88.00 209 PHE A N 1
ATOM 1694 C CA . PHE A 1 209 ? 1.719 -0.370 -0.850 1.00 88.00 209 PHE A CA 1
ATOM 1695 C C . PHE A 1 209 ? 2.652 0.521 -0.026 1.00 88.00 209 PHE A C 1
ATOM 1697 O O . PHE A 1 209 ? 3.798 0.158 0.224 1.00 88.00 209 PHE A O 1
ATOM 1704 N N . THR A 1 210 ? 2.172 1.692 0.396 1.00 84.31 210 THR A N 1
ATOM 1705 C CA . THR A 1 210 ? 2.897 2.585 1.301 1.00 84.31 210 THR A CA 1
ATOM 1706 C C . THR A 1 210 ? 2.356 2.449 2.716 1.00 84.31 210 THR A C 1
ATOM 1708 O O . THR A 1 210 ? 1.146 2.391 2.937 1.00 84.31 210 THR A O 1
ATOM 1711 N N . THR A 1 211 ? 3.250 2.439 3.697 1.00 77.94 211 THR A N 1
ATOM 1712 C CA . THR A 1 211 ? 2.871 2.646 5.095 1.00 77.94 211 THR A CA 1
ATOM 1713 C C . THR A 1 211 ? 2.784 4.145 5.374 1.00 77.94 211 THR A C 1
ATOM 1715 O O . THR A 1 211 ? 3.706 4.860 4.969 1.00 77.94 211 THR A O 1
ATOM 1718 N N . PRO A 1 212 ? 1.752 4.631 6.089 1.00 80.19 212 PRO A N 1
ATOM 1719 C CA . PRO A 1 212 ? 1.713 6.019 6.536 1.00 80.19 212 PRO A CA 1
ATOM 1720 C C . PRO A 1 212 ? 2.992 6.364 7.306 1.00 80.19 212 PRO A C 1
ATOM 1722 O O . PRO A 1 212 ? 3.305 5.734 8.320 1.00 80.19 212 PRO A O 1
ATOM 1725 N N . ALA A 1 213 ? 3.748 7.338 6.807 1.00 72.44 213 ALA A N 1
ATOM 1726 C CA . ALA A 1 213 ? 4.942 7.833 7.473 1.00 72.44 213 ALA A CA 1
ATOM 1727 C C . ALA A 1 213 ? 4.507 8.872 8.510 1.00 72.44 213 ALA A C 1
ATOM 1729 O O . ALA A 1 213 ? 4.252 10.023 8.167 1.00 72.44 213 ALA A O 1
ATOM 1730 N N . VAL A 1 214 ? 4.373 8.450 9.767 1.00 72.50 214 VAL A N 1
ATOM 1731 C CA . VAL A 1 214 ? 4.030 9.348 10.875 1.00 72.50 214 VAL A CA 1
ATOM 1732 C C . VAL A 1 214 ? 5.100 9.237 11.944 1.00 72.50 214 VAL A C 1
ATOM 1734 O O . VAL A 1 214 ? 5.336 8.149 12.470 1.00 72.50 214 VAL A O 1
ATOM 1737 N N . ASP A 1 215 ? 5.732 10.364 12.259 1.00 78.81 215 ASP A N 1
ATOM 1738 C CA . ASP A 1 215 ? 6.652 10.468 13.384 1.00 78.81 215 ASP A CA 1
ATOM 1739 C C . ASP A 1 215 ? 5.844 10.535 14.690 1.00 78.81 215 ASP A C 1
ATOM 1741 O O . ASP A 1 215 ? 5.092 11.482 14.948 1.00 78.81 215 ASP A O 1
ATOM 1745 N N . SER A 1 216 ? 5.965 9.487 15.507 1.00 74.94 216 SER A N 1
ATOM 1746 C CA . SER A 1 216 ? 5.286 9.393 16.799 1.00 74.94 216 SER A CA 1
ATOM 1747 C C . SER A 1 216 ? 5.691 10.523 17.753 1.00 74.94 216 SER A C 1
ATOM 1749 O O . SER A 1 216 ? 4.855 10.965 18.544 1.00 74.94 216 SER A O 1
ATOM 1751 N N . ASP A 1 217 ? 6.938 10.995 17.678 1.00 75.06 217 ASP A N 1
ATOM 1752 C CA . ASP A 1 217 ? 7.471 12.041 18.553 1.00 75.06 217 ASP A CA 1
ATOM 1753 C C . ASP A 1 217 ? 6.949 13.414 18.129 1.00 75.06 217 ASP A C 1
ATOM 1755 O O . ASP A 1 217 ? 6.523 14.203 18.979 1.00 75.06 217 ASP A O 1
ATOM 1759 N N . GLU A 1 218 ? 6.890 13.677 16.818 1.00 82.00 218 GLU A N 1
ATOM 1760 C CA . GLU A 1 218 ? 6.259 14.892 16.293 1.00 82.00 218 GLU A CA 1
ATOM 1761 C C . GLU A 1 218 ? 4.789 14.959 16.722 1.00 82.00 218 GLU A C 1
ATOM 1763 O O . GLU A 1 218 ? 4.329 15.977 17.244 1.00 82.00 218 GLU A O 1
ATOM 1768 N N . MET A 1 219 ? 4.060 13.852 16.575 1.00 79.25 219 MET A N 1
ATOM 1769 C CA . MET A 1 219 ? 2.651 13.785 16.940 1.00 79.25 219 MET A CA 1
ATOM 1770 C C . MET A 1 219 ? 2.420 13.976 18.438 1.00 79.25 219 MET A C 1
ATOM 1772 O O . MET A 1 219 ? 1.525 14.727 18.833 1.00 79.25 219 MET A O 1
ATOM 1776 N N . ALA A 1 220 ? 3.260 13.371 19.278 1.00 74.19 220 ALA A N 1
ATOM 1777 C CA . ALA A 1 220 ? 3.231 13.623 20.712 1.00 74.19 220 ALA A CA 1
ATOM 1778 C C . ALA A 1 220 ? 3.483 15.110 21.030 1.00 74.19 220 ALA A C 1
ATOM 1780 O O . ALA A 1 220 ? 2.800 15.672 21.888 1.00 74.19 220 ALA A O 1
ATOM 1781 N N . GLY A 1 221 ? 4.405 15.759 20.310 1.00 74.88 221 GLY A N 1
ATOM 1782 C CA . GLY A 1 221 ? 4.676 17.196 20.407 1.00 74.88 221 GLY A CA 1
ATOM 1783 C C . GLY A 1 221 ? 3.484 18.082 20.023 1.00 74.88 221 GLY A C 1
ATOM 1784 O O . GLY A 1 221 ? 3.203 19.073 20.697 1.00 74.88 221 GLY A O 1
ATOM 1785 N N . ARG A 1 222 ? 2.726 17.718 18.981 1.00 83.00 222 ARG A N 1
ATOM 1786 C CA . ARG A 1 222 ? 1.499 18.450 18.608 1.00 83.00 222 ARG A CA 1
ATOM 1787 C C . ARG A 1 222 ? 0.416 18.315 19.670 1.00 83.00 222 ARG A C 1
ATOM 1789 O O . ARG A 1 222 ? -0.214 19.305 20.041 1.00 83.00 222 ARG A O 1
ATOM 1796 N N . ILE A 1 223 ? 0.238 17.109 20.209 1.00 77.31 223 ILE A N 1
ATOM 1797 C CA . ILE A 1 223 ? -0.739 16.859 21.273 1.00 77.31 223 ILE A CA 1
ATOM 1798 C C . ILE A 1 223 ? -0.389 17.677 22.518 1.00 77.31 223 ILE A C 1
ATOM 1800 O O . ILE A 1 223 ? -1.276 18.331 23.062 1.00 77.31 223 ILE A O 1
ATOM 1804 N N . THR A 1 224 ? 0.876 17.690 22.967 1.00 74.31 224 THR A N 1
ATOM 1805 C CA . THR A 1 224 ? 1.293 18.468 24.153 1.00 74.31 224 THR A CA 1
ATOM 1806 C C . THR A 1 224 ? 1.051 19.956 23.986 1.00 74.31 224 THR A C 1
ATOM 1808 O O . THR A 1 224 ? 0.572 20.593 24.927 1.00 74.31 224 THR A O 1
ATOM 1811 N N . GLN A 1 225 ? 1.336 20.495 22.799 1.00 82.56 225 GLN A N 1
ATOM 1812 C CA . GLN A 1 225 ? 1.049 21.884 22.464 1.00 82.56 225 GLN A CA 1
ATOM 1813 C C . GLN A 1 225 ? -0.456 22.168 22.507 1.00 82.56 225 GLN A C 1
ATOM 1815 O O . GLN A 1 225 ? -0.865 23.162 23.105 1.00 82.56 225 GLN A O 1
ATOM 1820 N N . HIS A 1 226 ? -1.279 21.285 21.935 1.00 82.94 226 HIS A N 1
ATOM 1821 C CA . HIS A 1 226 ? -2.731 21.449 21.894 1.00 82.94 226 HIS A CA 1
ATOM 1822 C C . HIS A 1 226 ? -3.377 21.416 23.290 1.00 82.94 226 HIS A C 1
ATOM 1824 O O . HIS A 1 226 ? -4.227 22.246 23.605 1.00 82.94 226 HIS A O 1
ATOM 1830 N N . ILE A 1 227 ? -2.956 20.492 24.160 1.00 75.12 227 ILE A N 1
ATOM 1831 C CA . ILE A 1 227 ? -3.513 20.357 25.519 1.00 75.12 227 ILE A CA 1
ATOM 1832 C C . ILE A 1 227 ? -2.838 21.272 26.557 1.00 75.12 227 ILE A C 1
ATOM 1834 O O . ILE A 1 227 ? -3.280 21.317 27.704 1.00 75.12 227 ILE A O 1
ATOM 1838 N N . GLY A 1 228 ? -1.747 21.959 26.198 1.00 68.12 228 GLY A N 1
ATOM 1839 C CA . GLY A 1 228 ? -0.961 22.788 27.119 1.00 68.12 228 GLY A CA 1
ATOM 1840 C C . GLY A 1 228 ? -0.251 21.991 28.226 1.00 68.12 228 GLY A C 1
ATOM 1841 O O . GLY A 1 228 ? -0.123 22.472 29.353 1.00 68.12 228 GLY A O 1
ATOM 1842 N N . CYS A 1 229 ? 0.187 20.757 27.945 1.00 61.41 229 CYS A N 1
ATOM 1843 C CA . CYS A 1 229 ? 0.856 19.885 28.919 1.00 61.41 229 CYS A CA 1
ATOM 1844 C C . CYS A 1 229 ? 2.366 19.811 28.664 1.00 61.41 229 CYS A C 1
ATOM 1846 O O . CYS A 1 229 ? 2.805 19.650 27.533 1.00 61.41 229 CYS A O 1
ATOM 1848 N N . SER A 1 230 ? 3.178 19.851 29.724 1.00 44.06 230 SER A N 1
ATOM 1849 C CA . SER A 1 230 ? 4.644 19.839 29.620 1.00 44.06 230 SER A CA 1
ATOM 1850 C C . SER A 1 230 ? 5.272 18.452 29.418 1.00 44.06 230 SER A C 1
ATOM 1852 O O . SER A 1 230 ? 6.476 18.375 29.179 1.00 44.06 230 SER A O 1
ATOM 1854 N N . LYS A 1 231 ? 4.503 17.353 29.517 1.00 45.66 231 LYS A N 1
ATOM 1855 C CA . LYS A 1 231 ? 4.996 15.975 29.316 1.00 45.66 231 LYS A CA 1
ATOM 1856 C C . LYS A 1 231 ? 3.917 15.060 28.715 1.00 45.66 231 LYS A C 1
ATOM 1858 O O . LYS A 1 231 ? 2.973 14.698 29.412 1.00 45.66 231 LYS A O 1
ATOM 1863 N N . LEU A 1 232 ? 4.099 14.622 27.466 1.00 45.34 232 LEU A N 1
ATOM 1864 C CA . LEU A 1 232 ? 3.537 13.357 26.965 1.00 45.34 232 LEU A CA 1
ATOM 1865 C C . LEU A 1 232 ? 4.618 12.277 27.074 1.00 45.34 232 LEU A C 1
ATOM 1867 O O . LEU A 1 232 ? 5.785 12.543 26.794 1.00 45.34 232 LEU A O 1
ATOM 1871 N N . GLY A 1 233 ? 4.242 11.063 27.467 1.00 40.75 233 GLY A N 1
ATOM 1872 C CA . GLY A 1 233 ? 5.120 9.901 27.331 1.00 40.75 233 GLY A CA 1
ATOM 1873 C C . GLY A 1 233 ? 5.094 9.365 25.898 1.00 40.75 233 GLY A C 1
ATOM 1874 O O . GLY A 1 233 ? 4.014 9.195 25.337 1.00 40.75 233 GLY A O 1
ATOM 1875 N N . ILE A 1 234 ? 6.270 9.085 25.331 1.00 34.53 234 ILE A N 1
ATOM 1876 C CA . ILE A 1 234 ? 6.431 8.431 24.023 1.00 34.53 234 ILE A CA 1
ATOM 1877 C C . ILE A 1 234 ? 6.202 6.919 24.171 1.00 34.53 234 ILE A C 1
ATOM 1879 O O . ILE A 1 234 ? 6.674 6.288 25.120 1.00 34.53 234 ILE A O 1
ATOM 1883 N N . LEU A 1 235 ? 5.466 6.346 23.218 1.00 43.78 235 LEU A N 1
ATOM 1884 C CA . LEU A 1 235 ? 5.132 4.924 23.109 1.00 43.78 235 LEU A CA 1
ATOM 1885 C C . LEU A 1 235 ? 6.372 4.076 22.809 1.00 43.78 235 LEU A C 1
ATOM 1887 O O . LEU A 1 235 ? 7.052 4.338 21.822 1.00 43.78 235 LEU A O 1
ATOM 1891 N N . GLN A 1 236 ? 6.642 3.015 23.578 1.00 34.03 236 GLN A N 1
ATOM 1892 C CA . GLN A 1 236 ? 7.658 2.020 23.205 1.00 34.03 236 GLN A CA 1
ATOM 1893 C C . GLN A 1 236 ? 7.168 0.567 23.391 1.00 34.03 236 GLN A C 1
ATOM 1895 O O . GLN A 1 236 ? 6.528 0.286 24.407 1.00 34.03 236 GLN A O 1
ATOM 1900 N N . PRO A 1 237 ? 7.492 -0.350 22.449 1.00 32.31 237 PRO A N 1
ATOM 1901 C CA . PRO A 1 237 ? 7.300 -1.799 22.577 1.00 32.31 237 PRO A CA 1
ATOM 1902 C C . PRO A 1 237 ? 7.758 -2.377 23.919 1.00 32.31 237 PRO A C 1
ATOM 1904 O O . PRO A 1 237 ? 8.751 -1.907 24.476 1.00 32.31 237 PRO A O 1
ATOM 1907 N N . ASP A 1 238 ? 7.115 -3.459 24.375 1.00 36.78 238 ASP A N 1
ATOM 1908 C CA . ASP A 1 238 ? 7.341 -4.111 25.684 1.00 36.78 238 ASP A CA 1
ATOM 1909 C C . ASP A 1 238 ? 8.821 -4.384 26.024 1.00 36.78 238 ASP A C 1
ATOM 1911 O O . ASP A 1 238 ? 9.238 -4.292 27.180 1.00 36.78 238 ASP A O 1
ATOM 1915 N N . SER A 1 239 ? 9.659 -4.619 25.012 1.00 35.34 239 SER A N 1
ATOM 1916 C CA . SER A 1 239 ? 11.106 -4.820 25.179 1.00 35.34 239 SER A CA 1
ATOM 1917 C C . SER A 1 239 ? 11.882 -3.599 25.709 1.00 35.34 239 SER A C 1
ATOM 1919 O O . SER A 1 239 ? 13.027 -3.754 26.135 1.00 35.34 239 SER A O 1
ATOM 1921 N N . LYS A 1 240 ? 11.293 -2.393 25.710 1.00 33.56 240 LYS A N 1
ATOM 1922 C CA . LYS A 1 240 ? 11.958 -1.127 26.083 1.00 33.56 240 LYS A CA 1
ATOM 1923 C C . LYS A 1 240 ? 11.283 -0.356 27.227 1.00 33.56 240 LYS A C 1
ATOM 1925 O O . LYS A 1 240 ? 11.711 0.754 27.543 1.00 33.56 240 LYS A O 1
ATOM 1930 N N . ALA A 1 241 ? 10.270 -0.921 27.889 1.00 35.72 241 ALA A N 1
ATOM 1931 C CA . ALA A 1 241 ? 9.583 -0.244 28.992 1.00 35.72 241 ALA A CA 1
ATOM 1932 C C . ALA A 1 241 ? 10.562 0.138 30.138 1.00 35.72 241 ALA A C 1
ATOM 1934 O O . ALA A 1 241 ? 11.270 -0.732 30.660 1.00 35.72 241 ALA A O 1
ATOM 1935 N N . PRO A 1 242 ? 10.612 1.413 30.583 1.00 35.28 242 PRO A N 1
ATOM 1936 C CA . PRO A 1 242 ? 11.518 1.837 31.647 1.00 35.28 242 PRO A CA 1
ATOM 1937 C C . PRO A 1 242 ? 11.226 1.138 32.983 1.00 35.28 242 PRO A C 1
ATOM 1939 O O . PRO A 1 242 ? 10.073 1.020 33.399 1.00 35.28 242 PRO A O 1
ATOM 1942 N N . ARG A 1 243 ? 12.275 0.753 33.727 1.00 38.75 243 ARG A N 1
ATOM 1943 C CA . ARG A 1 243 ? 12.152 0.082 35.043 1.00 38.75 243 ARG A CA 1
ATOM 1944 C C . ARG A 1 243 ? 11.279 0.843 36.054 1.00 38.75 243 ARG A C 1
ATOM 1946 O O . ARG A 1 243 ? 10.657 0.209 36.896 1.00 38.75 243 ARG A O 1
ATOM 1953 N N . TRP A 1 244 ? 11.200 2.172 35.969 1.00 38.91 244 TRP A N 1
ATOM 1954 C CA . TRP A 1 244 ? 10.377 2.988 36.871 1.00 38.91 244 TRP A CA 1
ATOM 1955 C C . TRP A 1 244 ? 8.867 2.870 36.594 1.00 38.91 244 TRP A C 1
ATOM 1957 O O . TRP A 1 244 ? 8.062 2.985 37.515 1.00 38.91 244 TRP A O 1
ATOM 1967 N N . ALA A 1 245 ? 8.461 2.580 35.352 1.00 35.56 245 ALA A N 1
ATOM 1968 C CA . ALA A 1 245 ? 7.062 2.291 35.032 1.00 35.56 245 ALA A CA 1
ATOM 1969 C C . ALA A 1 245 ? 6.627 0.956 35.667 1.00 35.56 245 ALA A C 1
ATOM 1971 O O . ALA A 1 245 ? 5.497 0.824 36.132 1.00 35.56 245 ALA A O 1
ATOM 1972 N N . ARG A 1 246 ? 7.562 0.000 35.796 1.00 37.97 246 ARG A N 1
ATOM 1973 C CA . ARG A 1 246 ? 7.353 -1.265 36.519 1.00 37.97 246 ARG A CA 1
ATOM 1974 C C . ARG A 1 246 ? 7.260 -1.101 38.041 1.00 37.97 246 ARG A C 1
ATOM 1976 O O . ARG A 1 246 ? 6.711 -1.974 38.688 1.00 37.97 246 ARG A O 1
ATOM 1983 N N . SER A 1 247 ? 7.767 -0.022 38.637 1.00 36.84 247 SER A N 1
ATOM 1984 C CA . SER A 1 247 ? 7.699 0.173 40.097 1.00 36.84 247 SER A CA 1
ATOM 1985 C C . SER A 1 247 ? 6.518 1.035 40.554 1.00 36.84 247 SER A C 1
ATOM 1987 O O . SER A 1 247 ? 6.043 0.870 41.674 1.00 36.84 247 SER A O 1
ATOM 1989 N N . LEU A 1 248 ? 6.013 1.933 39.702 1.00 36.06 248 LEU A N 1
ATOM 1990 C CA . LEU A 1 248 ? 4.858 2.788 40.013 1.00 36.06 248 LEU A CA 1
ATOM 1991 C C . LEU A 1 248 ? 3.503 2.081 39.845 1.00 36.06 248 LEU A C 1
ATOM 1993 O O . LEU A 1 248 ? 2.567 2.412 40.563 1.00 36.06 248 LEU A O 1
ATOM 1997 N N . ILE A 1 249 ? 3.403 1.112 38.929 1.00 36.75 249 ILE A N 1
ATOM 1998 C CA . ILE A 1 249 ? 2.147 0.408 38.602 1.00 36.75 249 ILE A CA 1
ATOM 1999 C C . ILE A 1 249 ? 1.944 -0.844 39.481 1.00 36.75 249 ILE A C 1
ATOM 2001 O O . ILE A 1 249 ? 0.817 -1.255 39.734 1.00 36.75 249 ILE A O 1
ATOM 2005 N N . PHE A 1 250 ? 3.030 -1.432 39.992 1.00 40.25 250 PHE A N 1
ATOM 2006 C CA . PHE A 1 250 ? 3.037 -2.747 40.647 1.00 40.25 250 PHE A CA 1
ATOM 2007 C C . PHE A 1 250 ? 3.364 -2.680 42.143 1.00 40.25 250 PHE A C 1
ATOM 2009 O O . PHE A 1 250 ? 3.953 -3.611 42.686 1.00 40.25 250 PHE A O 1
ATOM 2016 N N . ARG A 1 251 ? 2.992 -1.584 42.824 1.00 38.59 251 ARG A N 1
ATOM 2017 C CA . ARG A 1 251 ? 3.329 -1.359 44.244 1.00 38.59 251 ARG A CA 1
ATOM 2018 C C . ARG A 1 251 ? 2.979 -2.542 45.166 1.00 38.59 251 ARG A C 1
ATOM 2020 O O . ARG A 1 251 ? 3.688 -2.718 46.146 1.00 38.59 251 ARG A O 1
ATOM 2027 N N . ASP A 1 252 ? 1.995 -3.369 44.790 1.00 38.91 252 ASP A N 1
ATOM 2028 C CA . ASP A 1 252 ? 1.536 -4.541 45.555 1.00 38.91 252 ASP A CA 1
ATOM 2029 C C . ASP A 1 252 ? 1.433 -5.863 44.747 1.00 38.91 252 ASP A C 1
ATOM 2031 O O . ASP A 1 252 ? 0.806 -6.819 45.205 1.00 38.91 252 ASP A O 1
ATOM 2035 N N . GLN A 1 253 ? 2.014 -5.969 43.541 1.00 38.03 253 GLN A N 1
ATOM 2036 C CA . GLN A 1 253 ? 1.963 -7.205 42.729 1.00 38.03 253 GLN A CA 1
ATOM 2037 C C . GLN A 1 253 ? 3.373 -7.606 42.248 1.00 38.03 253 GLN A C 1
ATOM 2039 O O . GLN A 1 253 ? 3.963 -6.867 41.464 1.00 38.03 253 GLN A O 1
ATOM 2044 N N . PRO A 1 254 ? 3.941 -8.756 42.674 1.00 33.75 254 PRO A N 1
ATOM 2045 C CA . PRO A 1 254 ? 5.379 -9.023 42.539 1.00 33.75 254 PRO A CA 1
ATOM 2046 C C . PRO A 1 254 ? 5.864 -9.479 41.152 1.00 33.75 254 PRO A C 1
ATOM 2048 O O . PRO A 1 254 ? 7.036 -9.815 41.016 1.00 33.75 254 PRO A O 1
ATOM 2051 N N . GLN A 1 255 ? 5.013 -9.546 40.130 1.00 40.00 255 GLN A N 1
ATOM 2052 C CA . GLN A 1 255 ? 5.363 -10.155 38.842 1.00 40.00 255 GLN A CA 1
ATOM 2053 C C . GLN A 1 255 ? 4.969 -9.222 37.691 1.00 40.00 255 GLN A C 1
ATOM 2055 O O . GLN A 1 255 ? 3.919 -8.576 37.724 1.00 40.00 255 GLN A O 1
ATOM 2060 N N . SER A 1 256 ? 5.815 -9.158 36.659 1.00 41.56 256 SER A N 1
ATOM 2061 C CA . SER A 1 256 ? 5.459 -8.631 35.333 1.00 41.56 256 SER A CA 1
ATOM 2062 C C . SER A 1 256 ? 4.126 -9.225 34.852 1.00 41.56 256 SER A C 1
ATOM 2064 O O . SER A 1 256 ? 3.743 -10.290 35.335 1.00 41.56 256 SER A O 1
ATOM 2066 N N . PRO A 1 257 ? 3.388 -8.597 33.918 1.00 47.03 257 PRO A N 1
ATOM 2067 C CA . PRO A 1 257 ? 2.044 -9.045 33.570 1.00 47.03 257 PRO A CA 1
ATOM 2068 C C . PRO A 1 257 ? 2.075 -10.296 32.670 1.00 47.03 257 PRO A C 1
ATOM 2070 O O . PRO A 1 257 ? 1.632 -10.257 31.526 1.00 47.03 257 PRO A O 1
ATOM 2073 N N . GLU A 1 258 ? 2.539 -11.428 33.208 1.00 44.75 258 GLU A N 1
ATOM 2074 C CA . GLU A 1 258 ? 2.477 -12.760 32.593 1.00 44.75 258 GLU A CA 1
ATOM 2075 C C . GLU A 1 258 ? 1.046 -13.101 32.164 1.00 44.75 258 GLU A C 1
ATOM 2077 O O . GLU A 1 258 ? 0.835 -13.740 31.142 1.00 44.75 258 GLU A O 1
ATOM 2082 N N . TRP A 1 259 ? 0.035 -12.626 32.901 1.00 44.25 259 TRP A N 1
ATOM 2083 C CA . TRP A 1 259 ? -1.375 -12.846 32.573 1.00 44.25 259 TRP A CA 1
ATOM 2084 C C . TRP A 1 259 ? -1.813 -12.147 31.282 1.00 44.25 259 TRP A C 1
ATOM 2086 O O . TRP A 1 259 ? -2.686 -12.656 30.584 1.00 44.25 259 TRP A O 1
ATOM 2096 N N . ALA A 1 260 ? -1.239 -10.987 30.963 1.00 41.22 260 ALA A N 1
ATOM 2097 C CA . ALA A 1 260 ? -1.613 -10.226 29.783 1.00 41.22 260 ALA A CA 1
ATOM 2098 C C . ALA A 1 260 ? -0.826 -10.698 28.559 1.00 41.22 260 ALA A C 1
ATOM 2100 O O . ALA A 1 260 ? -1.418 -10.861 27.496 1.00 41.22 260 ALA A O 1
ATOM 2101 N N . GLU A 1 261 ? 0.461 -11.026 28.715 1.00 46.50 261 GLU A N 1
ATOM 2102 C CA . GLU A 1 261 ? 1.184 -11.798 27.698 1.00 46.50 261 GLU A CA 1
ATOM 2103 C C . GLU A 1 261 ? 0.452 -13.120 27.417 1.00 46.50 261 GLU A C 1
ATOM 2105 O O . GLU A 1 261 ? 0.145 -13.417 26.265 1.00 46.50 261 GLU A O 1
ATOM 2110 N N . ALA A 1 262 ? 0.034 -13.859 28.450 1.00 46.91 262 ALA A N 1
ATOM 2111 C CA . ALA A 1 262 ? -0.773 -15.068 28.293 1.00 46.91 262 ALA A CA 1
ATOM 2112 C C . ALA A 1 262 ? -2.123 -14.805 27.605 1.00 46.91 262 ALA A C 1
ATOM 2114 O O . ALA A 1 262 ? -2.582 -15.647 26.838 1.00 46.91 262 ALA A O 1
ATOM 2115 N N . LEU A 1 263 ? -2.762 -13.656 27.836 1.00 48.25 263 LEU A N 1
ATOM 2116 C CA . LEU A 1 263 ? -4.014 -13.279 27.180 1.00 48.25 263 LEU A CA 1
ATOM 2117 C C . LEU A 1 263 ? -3.827 -13.075 25.664 1.00 48.25 263 LEU A C 1
ATOM 2119 O O . LEU A 1 263 ? -4.605 -13.615 24.880 1.00 48.25 263 LEU A O 1
ATOM 2123 N N . PHE A 1 264 ? -2.780 -12.358 25.238 1.00 48.53 264 PHE A N 1
ATOM 2124 C CA . PHE A 1 264 ? -2.504 -12.117 23.811 1.00 48.53 264 PHE A CA 1
ATOM 2125 C C . PHE A 1 264 ? -1.871 -13.320 23.104 1.00 48.53 264 PHE A C 1
ATOM 2127 O O . PHE A 1 264 ? -2.115 -13.524 21.916 1.00 48.53 264 PHE A O 1
ATOM 2134 N N . HIS A 1 265 ? -1.114 -14.152 23.823 1.00 56.09 265 HIS A N 1
ATOM 2135 C CA . HIS A 1 265 ? -0.581 -15.408 23.292 1.00 56.09 265 HIS A CA 1
ATOM 2136 C C . HIS A 1 265 ? -1.648 -16.498 23.144 1.00 56.09 265 HIS A C 1
ATOM 2138 O O . HIS A 1 265 ? -1.480 -17.392 22.317 1.00 56.09 265 HIS A O 1
ATOM 2144 N N . ARG A 1 266 ? -2.759 -16.428 23.892 1.00 57.78 266 ARG A N 1
ATOM 2145 C CA . ARG A 1 266 ? -3.845 -17.419 23.805 1.00 57.78 266 ARG A CA 1
ATOM 2146 C C . ARG A 1 266 ? -4.610 -17.377 22.483 1.00 57.78 266 ARG A C 1
ATOM 2148 O O . ARG A 1 266 ? -5.084 -18.426 22.060 1.00 57.78 266 ARG A O 1
ATOM 2155 N N . ARG A 1 267 ? -4.763 -16.204 21.851 1.00 63.19 267 ARG A N 1
ATOM 2156 C CA . ARG A 1 267 ? -5.501 -16.035 20.582 1.00 63.19 267 ARG A CA 1
ATOM 2157 C C . ARG A 1 267 ? -4.879 -14.934 19.717 1.00 63.19 267 ARG A C 1
ATOM 2159 O O . ARG A 1 267 ? -5.300 -13.779 19.813 1.00 63.19 267 ARG A O 1
ATOM 2166 N N . PRO A 1 268 ? -3.876 -15.250 18.880 1.00 73.00 268 PRO A N 1
ATOM 2167 C CA . PRO A 1 268 ? -3.356 -14.271 17.937 1.00 73.00 268 PRO A CA 1
ATOM 2168 C C . PRO A 1 268 ? -4.440 -13.863 16.932 1.00 73.00 268 PRO A C 1
ATOM 2170 O O . PRO A 1 268 ? -5.329 -14.651 16.617 1.00 73.00 268 PRO A O 1
ATOM 2173 N N . TRP A 1 269 ? -4.339 -12.650 16.380 1.00 78.94 269 TRP A N 1
ATOM 2174 C CA . TRP A 1 269 ? -5.325 -12.110 15.432 1.00 78.94 269 TRP A CA 1
ATOM 2175 C C . TRP A 1 269 ? -5.579 -13.030 14.220 1.00 78.94 269 TRP A C 1
ATOM 2177 O O . TRP A 1 269 ? -6.692 -13.072 13.698 1.00 78.94 269 TRP A O 1
ATOM 2187 N N . PHE A 1 270 ? -4.538 -13.766 13.806 1.00 79.12 270 PHE A N 1
ATOM 2188 C CA . PHE A 1 270 ? -4.542 -14.691 12.672 1.00 79.12 270 PHE A CA 1
ATOM 2189 C C . PHE A 1 270 ? -5.059 -16.098 13.014 1.00 79.12 270 PHE A C 1
ATOM 2191 O O . PHE A 1 270 ? -5.168 -16.933 12.119 1.00 79.12 270 PHE A O 1
ATOM 2198 N N . HIS A 1 271 ? -5.343 -16.396 14.286 1.00 78.38 271 HIS A N 1
ATOM 2199 C CA . HIS A 1 271 ? -5.988 -17.655 14.662 1.00 78.38 271 HIS A CA 1
ATOM 2200 C C . HIS A 1 271 ? -7.362 -17.716 13.978 1.00 78.38 271 HIS A C 1
ATOM 2202 O O . HIS A 1 271 ? -8.117 -16.753 14.050 1.00 78.38 271 HIS A O 1
ATOM 2208 N N . ASP A 1 272 ? -7.668 -18.798 13.261 1.00 78.69 272 ASP A N 1
ATOM 2209 C CA . ASP A 1 272 ? -8.889 -18.950 12.443 1.00 78.69 272 ASP A CA 1
ATOM 2210 C C . ASP A 1 272 ? -9.162 -17.812 11.439 1.00 78.69 272 ASP A C 1
ATOM 2212 O O . ASP A 1 272 ? -10.304 -17.626 10.985 1.00 78.69 272 ASP A O 1
ATOM 2216 N N . ALA A 1 273 ? -8.128 -17.038 11.082 1.00 86.19 273 ALA A N 1
ATOM 2217 C CA . ALA A 1 273 ? -8.286 -15.980 10.103 1.00 86.19 273 ALA A CA 1
ATOM 2218 C C . ALA A 1 273 ? -8.632 -16.586 8.746 1.00 86.19 273 ALA A C 1
ATOM 2220 O O . ALA A 1 273 ? -7.924 -17.443 8.226 1.00 86.19 273 ALA A O 1
ATOM 2221 N N . SER A 1 274 ? -9.760 -16.159 8.194 1.00 87.88 274 SER A N 1
ATOM 2222 C CA . SER A 1 274 ? -10.330 -16.756 6.990 1.00 87.88 274 SER A CA 1
ATOM 2223 C C . SER A 1 274 ? -11.107 -15.721 6.195 1.00 87.88 274 SER A C 1
ATOM 2225 O O . SER A 1 274 ? -11.575 -14.715 6.733 1.00 87.88 274 SER A O 1
ATOM 2227 N N . ILE A 1 275 ? -11.246 -15.972 4.898 1.00 89.50 275 ILE A N 1
ATOM 2228 C CA . ILE A 1 275 ? -12.111 -15.191 4.022 1.00 89.50 275 ILE A CA 1
ATOM 2229 C C . ILE A 1 275 ? -13.326 -16.032 3.680 1.00 89.50 275 ILE A C 1
ATOM 2231 O O . ILE A 1 275 ? -13.203 -17.153 3.195 1.00 89.50 275 ILE A O 1
ATOM 2235 N N . HIS A 1 276 ? -14.512 -15.486 3.918 1.00 87.25 276 HIS A N 1
ATOM 2236 C CA . HIS A 1 276 ? -15.741 -16.164 3.548 1.00 87.25 276 HIS A CA 1
ATOM 2237 C C . HIS A 1 276 ? -15.879 -16.230 2.024 1.00 87.25 276 HIS A C 1
ATOM 2239 O O . HIS A 1 276 ? -15.917 -15.182 1.368 1.00 87.25 276 HIS A O 1
ATOM 2245 N N . ALA A 1 277 ? -16.019 -17.452 1.494 1.00 80.56 277 ALA A N 1
ATOM 2246 C CA . ALA A 1 277 ? -15.943 -17.742 0.067 1.00 80.56 277 ALA A CA 1
ATOM 2247 C C . ALA A 1 277 ? -16.820 -16.814 -0.771 1.00 80.56 277 ALA A C 1
ATOM 2249 O O . ALA A 1 277 ? -16.304 -16.104 -1.615 1.00 80.56 277 ALA A O 1
ATOM 2250 N N . ASN A 1 278 ? -18.111 -16.727 -0.436 1.00 80.75 278 ASN A N 1
ATOM 2251 C CA . ASN A 1 278 ? -19.111 -16.021 -1.239 1.00 80.75 278 ASN A CA 1
ATOM 2252 C C . ASN A 1 278 ? -19.127 -14.500 -1.076 1.00 80.75 278 ASN A C 1
ATOM 2254 O O . ASN A 1 278 ? -19.650 -13.802 -1.937 1.00 80.75 278 ASN A O 1
ATOM 2258 N N . THR A 1 279 ? -18.636 -13.975 0.045 1.00 83.00 279 THR A N 1
ATOM 2259 C CA . THR A 1 279 ? -18.838 -12.557 0.405 1.00 83.00 279 THR A CA 1
ATOM 2260 C C . THR A 1 279 ? -17.538 -11.772 0.463 1.00 83.00 279 THR A C 1
ATOM 2262 O O . THR A 1 279 ? -17.578 -10.548 0.572 1.00 83.00 279 THR A O 1
ATOM 2265 N N . GLY A 1 280 ? -16.390 -12.456 0.447 1.00 87.69 280 GLY A N 1
ATOM 2266 C CA . GLY A 1 280 ? -15.093 -11.839 0.703 1.00 87.69 280 GLY A CA 1
ATOM 2267 C C . GLY A 1 280 ? -14.950 -11.295 2.126 1.00 87.69 280 GLY A C 1
ATOM 2268 O O . GLY A 1 280 ? -14.062 -10.485 2.384 1.00 87.69 280 GLY A O 1
ATOM 2269 N N . ALA A 1 281 ? -15.841 -11.672 3.050 1.00 89.88 281 ALA A N 1
ATOM 2270 C CA . ALA A 1 281 ? -15.812 -11.149 4.407 1.00 89.88 281 ALA A CA 1
ATOM 2271 C C . ALA A 1 281 ? -14.592 -11.690 5.163 1.00 89.88 281 ALA A C 1
ATOM 2273 O O . ALA A 1 281 ? -14.373 -12.901 5.191 1.00 89.88 281 ALA A O 1
ATOM 2274 N N . LEU A 1 282 ? -13.816 -10.794 5.771 1.00 92.50 282 LEU A N 1
ATOM 2275 C CA . LEU A 1 282 ? -12.609 -11.147 6.514 1.00 92.50 282 LEU A CA 1
ATOM 2276 C C . LEU A 1 282 ? -12.968 -11.476 7.955 1.00 92.50 282 LEU A C 1
ATOM 2278 O O . LEU A 1 282 ? -13.474 -10.628 8.684 1.00 92.50 282 LEU A O 1
ATOM 2282 N N . ARG A 1 283 ? -12.672 -12.700 8.369 1.00 90.62 283 ARG A N 1
ATOM 2283 C CA . ARG A 1 283 ? -12.858 -13.193 9.726 1.00 90.62 283 ARG A CA 1
ATOM 2284 C C . ARG A 1 283 ? -11.529 -13.102 10.473 1.00 90.62 283 ARG A C 1
ATOM 2286 O O . ARG A 1 283 ? -10.574 -13.728 10.036 1.00 90.62 283 ARG A O 1
ATOM 2293 N N . VAL A 1 284 ? -11.456 -12.333 11.561 1.00 88.62 284 VAL A N 1
ATOM 2294 C CA . VAL A 1 284 ? -10.235 -12.143 12.376 1.00 88.62 284 VAL A CA 1
ATOM 2295 C C . VAL A 1 284 ? -10.563 -11.923 13.850 1.00 88.62 284 VAL A C 1
ATOM 2297 O O . VAL A 1 284 ? -11.657 -11.473 14.194 1.00 88.62 284 VAL A O 1
ATOM 2300 N N . TYR A 1 285 ? -9.600 -12.194 14.732 1.00 82.38 285 TYR A N 1
ATOM 2301 C CA . TYR A 1 285 ? -9.711 -11.796 16.134 1.00 82.38 285 TYR A CA 1
ATOM 2302 C C . TYR A 1 285 ? -9.287 -10.341 16.327 1.00 82.38 285 TYR A C 1
ATOM 2304 O O . TYR A 1 285 ? -8.201 -9.931 15.916 1.00 82.38 285 TYR A O 1
ATOM 2312 N N . LEU A 1 286 ? -10.139 -9.580 17.009 1.00 78.69 286 LEU A N 1
ATOM 2313 C CA . LEU A 1 286 ? -9.897 -8.194 17.399 1.00 78.69 286 LEU A CA 1
ATOM 2314 C C . LEU A 1 286 ? -10.209 -8.027 18.885 1.00 78.69 286 LEU A C 1
ATOM 2316 O O . LEU A 1 286 ? -11.018 -8.762 19.447 1.00 78.69 286 LEU A O 1
ATOM 2320 N N . THR A 1 287 ? -9.600 -7.033 19.519 1.00 73.06 287 THR A N 1
ATOM 2321 C CA . THR A 1 287 ? -9.982 -6.607 20.867 1.00 73.06 287 THR A CA 1
ATOM 2322 C C . THR A 1 287 ? -10.889 -5.393 20.739 1.00 73.06 287 THR A C 1
ATOM 2324 O O . THR A 1 287 ? -10.458 -4.351 20.249 1.00 73.06 287 THR A O 1
ATOM 2327 N N . HIS A 1 288 ? -12.146 -5.507 21.165 1.00 72.69 288 HIS A N 1
ATOM 2328 C CA . HIS A 1 288 ? -13.018 -4.338 21.301 1.00 72.69 288 HIS A CA 1
ATOM 2329 C C . HIS A 1 288 ? -12.466 -3.417 22.392 1.00 72.69 288 HIS A C 1
ATOM 2331 O O . HIS A 1 288 ? -12.128 -3.893 23.474 1.00 72.69 288 HIS A O 1
ATOM 2337 N N . PHE A 1 289 ? -12.317 -2.126 22.093 1.00 69.44 289 PHE A N 1
ATOM 2338 C CA . PHE A 1 289 ? -11.754 -1.155 23.030 1.00 69.44 289 PHE A CA 1
ATOM 2339 C C . PHE A 1 289 ? -12.840 -0.273 23.648 1.00 69.44 289 PHE A C 1
ATOM 2341 O O . PHE A 1 289 ? -13.036 -0.305 24.860 1.00 69.44 289 PHE A O 1
ATOM 2348 N N . CYS A 1 290 ? -13.563 0.504 22.838 1.00 65.75 290 CYS A N 1
ATOM 2349 C CA . CYS A 1 290 ? -14.679 1.325 23.315 1.00 65.75 290 CYS A CA 1
ATOM 2350 C C . CYS A 1 290 ? -15.635 1.721 22.179 1.00 65.75 290 CYS A C 1
ATOM 2352 O O . CYS A 1 290 ? -15.317 1.579 21.000 1.00 65.75 290 CYS A O 1
ATOM 2354 N N . ALA A 1 291 ? -16.819 2.223 22.531 1.00 75.81 291 ALA A N 1
ATOM 2355 C CA . ALA A 1 291 ? -17.670 2.967 21.601 1.00 75.81 291 ALA A CA 1
ATOM 2356 C C . ALA A 1 291 ? -17.143 4.401 21.431 1.00 75.81 291 ALA A C 1
ATOM 2358 O O . ALA A 1 291 ? -16.676 5.010 22.398 1.00 75.81 291 ALA A O 1
ATOM 2359 N N . ILE A 1 292 ? -17.237 4.953 20.223 1.00 77.00 292 ILE A N 1
ATOM 2360 C CA . ILE A 1 292 ? -16.876 6.344 19.952 1.00 77.00 292 ILE A CA 1
ATOM 2361 C C . ILE A 1 292 ? -18.109 7.200 20.219 1.00 77.00 292 ILE A C 1
ATOM 2363 O O . ILE A 1 292 ? -18.933 7.391 19.348 1.00 77.00 292 ILE A O 1
ATOM 2367 N N . SER A 1 293 ? -18.249 7.722 21.433 1.00 71.00 293 SER A N 1
ATOM 2368 C CA . SER A 1 293 ? -19.475 8.415 21.864 1.00 71.00 293 SER A CA 1
ATOM 2369 C C . SER A 1 293 ? -19.615 9.857 21.369 1.00 71.00 293 SER A C 1
ATOM 2371 O O . SER A 1 293 ? -20.684 10.457 21.497 1.00 71.00 293 SER A O 1
ATOM 2373 N N . ARG A 1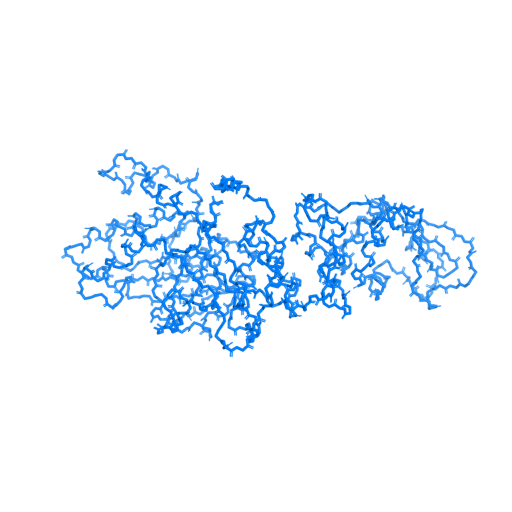 294 ? -18.545 10.453 20.829 1.00 76.88 294 ARG A N 1
ATOM 2374 C CA . ARG A 1 294 ? -18.558 11.811 20.271 1.00 76.88 294 ARG A CA 1
ATOM 2375 C C . ARG A 1 294 ? -17.833 11.870 18.942 1.00 76.88 294 ARG A C 1
ATOM 2377 O O . ARG A 1 294 ? -16.901 11.113 18.688 1.00 76.88 294 ARG A O 1
ATOM 2384 N N . ARG A 1 295 ? -18.259 12.818 18.112 1.00 88.69 295 ARG A N 1
ATOM 2385 C CA . ARG A 1 295 ? -17.669 13.041 16.796 1.00 88.69 295 ARG A CA 1
ATOM 2386 C C . ARG A 1 295 ? -16.215 13.506 16.949 1.00 88.69 295 ARG A C 1
ATOM 2388 O O . ARG A 1 295 ? -15.992 14.445 17.715 1.00 88.69 295 ARG A O 1
ATOM 2395 N N . PRO A 1 296 ? -15.249 12.874 16.259 1.00 93.19 296 PRO A N 1
ATOM 2396 C CA . PRO A 1 296 ? -13.862 13.319 16.281 1.00 93.19 296 PRO A CA 1
ATOM 2397 C C . PRO A 1 296 ? -13.726 14.720 15.675 1.00 93.19 296 PRO A C 1
ATOM 2399 O O . PRO A 1 296 ? -14.310 14.982 14.626 1.00 93.19 296 PRO A O 1
ATOM 2402 N N . SER A 1 297 ? -12.938 15.593 16.300 1.00 93.44 297 SER A N 1
ATOM 2403 C CA . SER A 1 297 ? -12.598 16.926 15.788 1.00 93.44 297 SER A CA 1
ATOM 2404 C C . SER A 1 297 ? -11.145 16.976 15.329 1.00 93.44 297 SER A C 1
ATOM 2406 O O . SER A 1 297 ? -10.261 16.460 16.014 1.00 93.44 297 SER A O 1
ATOM 2408 N N . LEU A 1 298 ? -10.879 17.600 14.181 1.00 94.56 298 LEU A N 1
ATOM 2409 C CA . LEU A 1 298 ? -9.517 17.746 13.665 1.00 94.56 298 LEU A CA 1
ATOM 2410 C C . LEU A 1 298 ? -8.691 18.687 14.558 1.00 94.56 298 LEU A C 1
ATOM 2412 O O . LEU A 1 298 ? -9.103 19.813 14.831 1.00 94.56 298 LEU A O 1
ATOM 2416 N N . VAL A 1 299 ? -7.515 18.228 14.983 1.00 91.25 299 VAL A N 1
ATOM 2417 C CA . VAL A 1 299 ? -6.565 18.990 15.806 1.00 91.25 299 VAL A CA 1
ATOM 2418 C C . VAL A 1 299 ? -5.442 19.568 14.954 1.00 91.25 299 VAL A C 1
ATOM 2420 O O . VAL A 1 299 ? -5.176 20.764 15.017 1.00 91.25 299 VAL A O 1
ATOM 2423 N N . ASP A 1 300 ? -4.767 18.714 14.184 1.00 89.69 300 ASP A N 1
ATOM 2424 C CA . ASP A 1 300 ? -3.624 19.093 13.347 1.00 89.69 300 ASP A CA 1
ATOM 2425 C C . ASP A 1 300 ? -3.453 18.088 12.192 1.00 89.69 300 ASP A C 1
ATOM 2427 O O . ASP A 1 300 ? -4.071 17.021 12.180 1.00 89.69 300 ASP A O 1
ATOM 2431 N N . THR A 1 301 ? -2.615 18.418 11.212 1.00 89.94 301 THR A N 1
ATOM 2432 C CA . THR A 1 301 ? -2.248 17.540 10.090 1.00 89.94 301 THR A CA 1
ATOM 2433 C C . THR A 1 301 ? -0.731 17.392 10.024 1.00 89.94 301 THR A C 1
ATOM 2435 O O . THR A 1 301 ? -0.006 18.381 9.939 1.00 89.94 301 THR A O 1
ATOM 2438 N N . ILE A 1 302 ? -0.247 16.149 10.052 1.00 84.62 302 ILE A N 1
ATOM 2439 C CA . ILE A 1 302 ? 1.175 15.793 10.041 1.00 84.62 302 ILE A CA 1
ATOM 2440 C C . ILE A 1 302 ? 1.436 14.909 8.819 1.00 84.62 302 ILE A C 1
ATOM 2442 O O . ILE A 1 302 ? 1.034 13.744 8.769 1.00 84.62 302 ILE A O 1
ATOM 2446 N N . GLY A 1 303 ? 2.102 15.470 7.808 1.00 83.81 303 GLY A N 1
ATOM 2447 C CA . GLY A 1 303 ? 2.339 14.779 6.539 1.00 83.81 303 GLY A CA 1
ATOM 2448 C C . GLY A 1 303 ? 1.023 14.401 5.848 1.00 83.81 303 GLY A C 1
ATOM 2449 O O . GLY A 1 303 ? 0.223 15.277 5.529 1.00 83.81 303 GLY A O 1
ATOM 2450 N N . SER A 1 304 ? 0.802 13.104 5.610 1.00 83.94 304 SER A N 1
ATOM 2451 C CA . SER A 1 304 ? -0.450 12.574 5.039 1.00 83.94 304 SER A CA 1
ATOM 2452 C C . SER A 1 304 ? -1.520 12.235 6.081 1.00 83.94 304 SER A C 1
ATOM 2454 O O . SER A 1 304 ? -2.637 11.887 5.706 1.00 83.94 304 SER A O 1
ATOM 2456 N N . SER A 1 305 ? -1.191 12.282 7.376 1.00 88.19 305 SER A N 1
ATOM 2457 C CA . SER A 1 305 ? -2.078 11.844 8.457 1.00 88.19 305 SER A CA 1
ATOM 2458 C C . SER A 1 305 ? -2.661 13.024 9.226 1.00 88.19 305 SER A C 1
ATOM 2460 O O . SER A 1 305 ? -1.966 13.976 9.571 1.00 88.19 305 SER A O 1
ATOM 2462 N N . CYS A 1 306 ? -3.941 12.928 9.557 1.00 92.19 306 CYS A N 1
ATOM 2463 C CA . CYS A 1 306 ? -4.655 13.885 10.383 1.00 92.19 306 CYS A CA 1
ATOM 2464 C C . CYS A 1 306 ? -4.744 13.378 11.826 1.00 92.19 306 CYS A C 1
ATOM 2466 O O . CYS A 1 306 ? -4.983 12.192 12.076 1.00 92.19 306 CYS A O 1
ATOM 2468 N N . LEU A 1 307 ? -4.559 14.289 12.778 1.00 91.94 307 LEU A N 1
ATOM 2469 C CA . LEU A 1 307 ? -4.714 14.044 14.204 1.00 91.94 307 LEU A CA 1
ATOM 2470 C C . LEU A 1 307 ? -6.105 14.505 14.638 1.00 91.94 307 LEU A C 1
ATOM 2472 O O . LEU A 1 307 ? -6.428 15.685 14.522 1.00 91.94 307 LEU A O 1
ATOM 2476 N N . PHE A 1 308 ? -6.910 13.591 15.167 1.00 92.94 308 PHE A N 1
ATOM 2477 C CA . PHE A 1 308 ? -8.268 13.867 15.630 1.00 92.94 308 PHE A CA 1
ATOM 2478 C C . PHE A 1 308 ? -8.377 13.703 17.138 1.00 92.94 308 PHE A C 1
ATOM 2480 O O . PHE A 1 308 ? -7.857 12.737 17.688 1.00 92.94 308 PHE A O 1
ATOM 2487 N N . GLU A 1 309 ? -9.103 14.600 17.794 1.00 88.75 309 GLU A N 1
ATOM 2488 C CA . GLU A 1 309 ? -9.484 14.490 19.199 1.00 88.75 309 GLU A CA 1
ATOM 2489 C C . GLU A 1 309 ? -10.910 13.944 19.309 1.00 88.75 309 GLU A C 1
ATOM 2491 O O . GLU A 1 309 ? -11.832 14.429 18.659 1.00 88.75 309 GLU A O 1
ATOM 2496 N N . VAL A 1 310 ? -11.105 12.946 20.165 1.00 83.56 310 VAL A N 1
ATOM 2497 C CA . VAL A 1 310 ? -12.419 12.487 20.611 1.00 83.56 310 VAL A CA 1
ATOM 2498 C C . VAL A 1 310 ? -12.551 12.837 22.083 1.00 83.56 310 VAL A C 1
ATOM 2500 O O . VAL A 1 310 ? -11.859 12.285 22.945 1.00 83.56 310 VAL A O 1
ATOM 2503 N N . LEU A 1 311 ? -13.450 13.775 22.368 1.00 72.94 311 LEU A N 1
ATOM 2504 C CA . LEU A 1 311 ? -13.747 14.204 23.727 1.00 72.94 311 LEU A CA 1
ATOM 2505 C C . LEU A 1 311 ? -14.607 13.151 24.435 1.00 72.94 311 LEU A C 1
ATOM 2507 O O . LEU A 1 311 ? -15.761 12.928 24.076 1.00 72.94 311 LEU A O 1
ATOM 2511 N N . GLY A 1 312 ? -14.056 12.539 25.474 1.00 62.50 312 GLY A N 1
ATOM 2512 C CA . GLY A 1 312 ? -14.812 11.820 26.492 1.00 62.50 312 GLY A CA 1
ATOM 2513 C C . GLY A 1 312 ? -15.222 12.749 27.636 1.00 62.50 312 GLY A C 1
ATOM 2514 O O . GLY A 1 312 ? -14.862 13.927 27.676 1.00 62.50 312 GLY A O 1
ATOM 2515 N N . ASN A 1 313 ? -15.979 12.214 28.592 1.00 54.22 313 ASN A N 1
ATOM 2516 C CA . ASN A 1 313 ? -16.468 12.999 29.730 1.00 54.22 313 ASN A CA 1
ATOM 2517 C C . ASN A 1 313 ? -15.338 13.421 30.681 1.00 54.22 313 ASN A C 1
ATOM 2519 O O . ASN A 1 313 ? -15.374 14.524 31.222 1.00 54.22 313 ASN A O 1
ATOM 2523 N N . SER A 1 314 ? -14.311 12.585 30.836 1.00 50.78 314 SER A N 1
ATOM 2524 C CA . SER A 1 314 ? -13.122 12.936 31.626 1.00 50.78 314 SER A CA 1
ATOM 2525 C C . SER A 1 314 ? -11.819 12.338 31.068 1.00 50.78 314 SER A C 1
ATOM 2527 O O . SER A 1 314 ? -10.788 12.297 31.737 1.00 50.78 314 SER A O 1
ATOM 2529 N N . SER A 1 315 ? -11.845 11.936 29.795 1.00 61.12 315 SER A N 1
ATOM 2530 C CA . SER A 1 315 ? -10.656 11.596 29.016 1.00 61.12 315 SER A CA 1
ATOM 2531 C C . SER A 1 315 ? -10.734 12.175 27.609 1.00 61.12 315 SER A C 1
ATOM 2533 O O . SER A 1 315 ? -11.823 12.359 27.076 1.00 61.12 315 SER A O 1
ATOM 2535 N N . ARG A 1 316 ? -9.591 12.409 26.972 1.00 67.94 316 ARG A N 1
ATOM 2536 C CA . ARG A 1 316 ? -9.480 12.789 25.559 1.00 67.94 316 ARG A CA 1
ATOM 2537 C C . ARG A 1 316 ? -8.699 11.710 24.833 1.00 67.94 316 ARG A C 1
ATOM 2539 O O . ARG A 1 316 ? -7.608 11.354 25.278 1.00 67.94 316 ARG A O 1
ATOM 2546 N N . LEU A 1 317 ? -9.257 11.185 23.751 1.00 76.19 317 LEU A N 1
ATOM 2547 C CA . LEU A 1 317 ? -8.554 10.260 22.867 1.00 76.19 317 LEU A CA 1
ATOM 2548 C C . LEU A 1 317 ? -8.014 11.051 21.683 1.00 76.19 317 LEU A C 1
ATOM 2550 O O . LEU A 1 317 ? -8.742 11.856 21.115 1.00 76.19 317 LEU A O 1
ATOM 2554 N N . PHE A 1 318 ? -6.773 10.798 21.287 1.00 82.38 318 PHE A N 1
ATOM 2555 C CA . PHE A 1 318 ? -6.210 11.337 20.058 1.00 82.38 318 PHE A CA 1
ATOM 2556 C C . PHE A 1 318 ? -5.924 10.197 19.088 1.00 82.38 318 PHE A C 1
ATOM 2558 O O . PHE A 1 318 ? -5.161 9.287 19.415 1.00 82.38 318 PHE A O 1
ATOM 2565 N N . LEU A 1 319 ? -6.548 10.238 17.915 1.00 88.25 319 LEU A N 1
ATOM 2566 C CA . LEU A 1 319 ? -6.446 9.230 16.864 1.00 88.25 319 LEU A CA 1
ATOM 2567 C C . LEU A 1 319 ? -5.728 9.814 15.652 1.00 88.25 319 LEU A C 1
ATOM 2569 O O . LEU A 1 319 ? -6.085 10.887 15.174 1.00 88.25 319 LEU A O 1
ATOM 2573 N N . ALA A 1 320 ? -4.744 9.086 15.134 1.00 90.44 320 ALA A N 1
ATOM 2574 C CA . ALA A 1 320 ? -4.014 9.473 13.932 1.00 90.44 320 ALA A CA 1
ATOM 2575 C C . ALA A 1 320 ? -4.477 8.644 12.734 1.00 90.44 320 ALA A C 1
ATOM 2577 O O . ALA A 1 320 ? -4.279 7.428 12.727 1.00 90.44 320 ALA A O 1
ATOM 2578 N N . SER A 1 321 ? -5.072 9.269 11.720 1.00 92.19 321 SER A N 1
ATOM 2579 C CA . SER A 1 321 ? -5.572 8.572 10.529 1.00 92.19 321 SER A CA 1
ATOM 2580 C C . SER A 1 321 ? -5.398 9.414 9.270 1.00 92.19 321 SER A C 1
ATOM 2582 O O . SER A 1 321 ? -5.538 10.630 9.312 1.00 92.19 321 SER A O 1
ATOM 2584 N N . GLU A 1 322 ? -5.136 8.771 8.131 1.00 90.69 322 GLU A N 1
ATOM 2585 C CA . GLU A 1 322 ? -5.224 9.436 6.820 1.00 90.69 322 GLU A CA 1
ATOM 2586 C C . GLU A 1 322 ? -6.684 9.603 6.357 1.00 90.69 322 GLU A C 1
ATOM 2588 O O . GLU A 1 322 ? -6.976 10.394 5.465 1.00 90.69 322 GLU A O 1
ATOM 2593 N N . THR A 1 323 ? -7.625 8.870 6.964 1.00 90.75 323 THR A N 1
ATOM 2594 C CA . THR A 1 323 ? -9.058 9.052 6.708 1.00 90.75 323 THR A CA 1
ATOM 2595 C C . THR A 1 323 ? -9.578 10.228 7.526 1.00 90.75 323 THR A C 1
ATOM 2597 O O . THR A 1 323 ? -9.259 10.358 8.707 1.00 90.75 323 THR A O 1
ATOM 2600 N N . ASN A 1 324 ? -10.423 11.071 6.925 1.00 92.88 324 ASN A N 1
ATOM 2601 C CA . ASN A 1 324 ? -11.071 12.151 7.660 1.00 92.88 324 ASN A CA 1
ATOM 2602 C C . ASN A 1 324 ? -12.117 11.588 8.636 1.00 92.88 324 ASN A C 1
ATOM 2604 O O . ASN A 1 324 ? -13.243 11.272 8.244 1.00 92.88 324 ASN A O 1
ATOM 2608 N N . LEU A 1 325 ? -11.742 11.455 9.910 1.00 93.19 325 LEU A N 1
ATOM 2609 C CA . LEU A 1 325 ? -12.608 10.880 10.939 1.00 93.19 325 LEU A CA 1
ATOM 2610 C C . LEU A 1 325 ? -13.783 11.793 11.300 1.00 93.19 325 LEU A C 1
ATOM 2612 O O . LEU A 1 325 ? -14.840 11.297 11.679 1.00 93.19 325 LEU A O 1
ATOM 2616 N N . GLU A 1 326 ? -13.638 13.108 11.128 1.00 93.00 326 GLU A N 1
ATOM 2617 C CA . GLU A 1 326 ? -14.717 14.059 11.392 1.00 93.00 326 GLU A CA 1
ATOM 2618 C C . GLU A 1 326 ? -15.892 13.818 10.440 1.00 93.00 326 GLU A C 1
ATOM 2620 O O . GLU A 1 326 ? -17.038 13.800 10.869 1.00 93.00 326 GLU A O 1
ATOM 2625 N N . SER A 1 327 ? -15.660 13.556 9.153 1.00 91.62 327 SER A N 1
ATOM 2626 C CA . SER A 1 327 ? -16.757 13.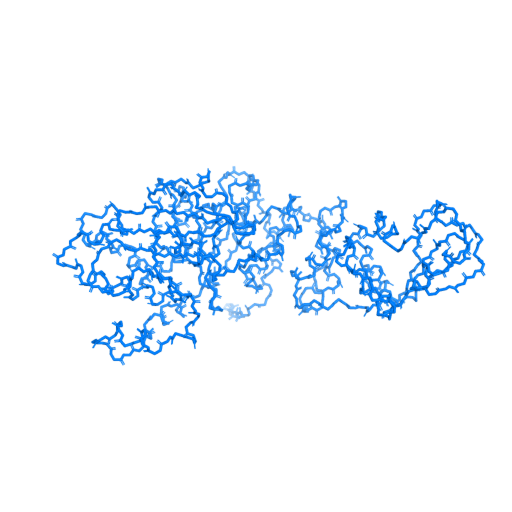327 8.201 1.00 91.62 327 SER A CA 1
ATOM 2627 C C . SER A 1 327 ? -17.287 11.890 8.181 1.00 91.62 327 SER A C 1
ATOM 2629 O O . SER A 1 327 ? -18.433 11.685 7.783 1.00 91.62 327 SER A O 1
ATOM 2631 N N . THR A 1 328 ? -16.485 10.910 8.602 1.00 92.12 328 THR A N 1
ATOM 2632 C CA . THR A 1 328 ? -16.782 9.478 8.408 1.00 92.12 328 THR A CA 1
ATOM 2633 C C . THR A 1 328 ? -17.347 8.776 9.638 1.00 92.12 328 THR A C 1
ATOM 2635 O O . THR A 1 328 ? -18.190 7.888 9.487 1.00 92.12 328 THR A O 1
ATOM 2638 N N . VAL A 1 329 ? -16.905 9.165 10.837 1.00 91.88 329 VAL A N 1
ATOM 2639 C CA . VAL A 1 329 ? -17.292 8.496 12.082 1.00 91.88 329 VAL A CA 1
ATOM 2640 C C . VAL A 1 329 ? -18.695 8.919 12.508 1.00 91.88 329 VAL A C 1
ATOM 2642 O O . VAL A 1 329 ? -18.998 10.110 12.607 1.00 91.88 329 VAL A O 1
ATOM 2645 N N . ASP A 1 330 ? -19.533 7.927 12.789 1.00 88.94 330 ASP A N 1
ATOM 2646 C CA . ASP A 1 330 ? -20.852 8.070 13.390 1.00 88.94 330 ASP A CA 1
ATOM 2647 C C . ASP A 1 330 ? -20.779 7.733 14.887 1.00 88.94 330 ASP A C 1
ATOM 2649 O O . ASP A 1 330 ? -20.596 6.567 15.242 1.00 88.94 330 ASP A O 1
ATOM 2653 N N . PRO A 1 331 ? -20.936 8.723 15.780 1.00 80.38 331 PRO A N 1
ATOM 2654 C CA . PRO A 1 331 ? -20.796 8.505 17.214 1.00 80.38 331 PRO A CA 1
ATOM 2655 C C . PRO A 1 331 ? -21.872 7.621 17.858 1.00 80.38 331 PRO A C 1
ATOM 2657 O O . PRO A 1 331 ? -21.778 7.293 19.039 1.00 80.38 331 PRO A O 1
ATOM 2660 N N . THR A 1 332 ? -22.946 7.313 17.130 1.00 76.44 332 THR A N 1
ATOM 2661 C CA . THR A 1 332 ? -24.041 6.489 17.656 1.00 76.44 332 THR A CA 1
ATOM 2662 C C . THR A 1 332 ? -23.740 4.999 17.554 1.00 76.44 332 THR A C 1
ATOM 2664 O O . THR A 1 332 ? -24.100 4.246 18.457 1.00 76.44 332 THR A O 1
ATOM 2667 N N . ASP A 1 333 ? -23.015 4.604 16.507 1.00 82.50 333 ASP A N 1
ATOM 2668 C CA . ASP A 1 333 ? -22.815 3.204 16.141 1.00 82.50 333 ASP A CA 1
ATOM 2669 C C . ASP A 1 333 ? -21.336 2.797 16.079 1.00 82.50 333 ASP A C 1
ATOM 2671 O O . ASP A 1 333 ? -21.031 1.613 16.186 1.00 82.50 333 ASP A O 1
ATOM 2675 N N . ASP A 1 334 ? -20.389 3.720 15.881 1.00 87.31 334 ASP A N 1
ATOM 2676 C CA . ASP A 1 334 ? -19.000 3.339 15.611 1.00 87.31 334 ASP A CA 1
ATOM 2677 C C . ASP A 1 334 ? -18.222 2.969 16.876 1.00 87.31 334 ASP A C 1
ATOM 2679 O O . ASP A 1 334 ? -18.241 3.650 17.903 1.00 87.31 334 ASP A O 1
ATOM 2683 N N . HIS A 1 335 ? -17.450 1.890 16.772 1.00 83.56 335 HIS A N 1
ATOM 2684 C CA . HIS A 1 335 ? -16.611 1.387 17.851 1.00 83.56 335 HIS A CA 1
ATOM 2685 C C . HIS A 1 335 ? -15.144 1.318 17.434 1.00 83.56 335 HIS A C 1
ATOM 2687 O O . HIS A 1 335 ? -14.806 1.022 16.288 1.00 83.56 335 HIS A O 1
ATOM 2693 N N . LEU A 1 336 ? -14.265 1.543 18.406 1.00 82.00 336 LEU A N 1
ATOM 2694 C CA . LEU A 1 336 ? -12.826 1.403 18.274 1.00 82.00 336 LEU A CA 1
ATOM 2695 C C . LEU A 1 336 ? -12.399 -0.012 18.681 1.00 82.00 336 LEU A C 1
ATOM 2697 O O . LEU A 1 336 ? -12.729 -0.494 19.766 1.00 82.00 336 LEU A O 1
ATOM 2701 N N . PHE A 1 337 ? -11.629 -0.657 17.815 1.00 82.25 337 PHE A N 1
ATOM 2702 C CA . PHE A 1 337 ? -11.048 -1.980 18.001 1.00 82.25 337 PHE A CA 1
ATOM 2703 C C . PHE A 1 337 ? -9.527 -1.917 17.881 1.00 82.25 337 PHE A C 1
ATOM 2705 O O . PHE A 1 337 ? -8.972 -1.066 17.187 1.00 82.25 337 PHE A O 1
ATOM 2712 N N . ILE A 1 338 ? -8.847 -2.854 18.532 1.00 79.25 338 ILE A N 1
ATOM 2713 C CA . ILE A 1 338 ? -7.395 -3.003 18.504 1.00 79.25 338 ILE A CA 1
ATOM 2714 C C . ILE A 1 338 ? -7.059 -4.343 17.853 1.00 79.25 338 ILE A C 1
ATOM 2716 O O . ILE A 1 338 ? -7.519 -5.398 18.295 1.00 79.25 338 ILE A O 1
ATOM 2720 N N . LEU A 1 339 ? -6.219 -4.298 16.822 1.00 81.56 339 LEU A N 1
ATOM 2721 C CA . LEU A 1 339 ? -5.568 -5.458 16.228 1.00 81.56 339 LEU A CA 1
ATOM 2722 C C . LEU A 1 339 ? -4.118 -5.504 16.718 1.00 81.56 339 LEU A C 1
ATOM 2724 O O . LEU A 1 339 ? -3.313 -4.614 16.427 1.00 81.56 339 LEU A O 1
ATOM 2728 N N . ASN A 1 340 ? -3.782 -6.554 17.467 1.00 75.50 340 ASN A N 1
ATOM 2729 C CA . ASN A 1 340 ? -2.412 -6.822 17.889 1.00 75.50 340 ASN A CA 1
ATOM 2730 C C . ASN A 1 340 ? -1.698 -7.641 16.817 1.00 75.50 340 ASN A C 1
ATOM 2732 O O . ASN A 1 340 ? -2.039 -8.798 16.606 1.00 75.50 340 ASN A O 1
ATOM 2736 N N . THR A 1 341 ? -0.689 -7.060 16.171 1.00 72.94 341 THR A N 1
ATOM 2737 C CA . THR A 1 341 ? 0.024 -7.696 15.051 1.00 72.94 341 THR A CA 1
ATOM 2738 C C . THR A 1 341 ? 0.973 -8.825 15.475 1.00 72.94 341 THR A C 1
ATOM 2740 O O . THR A 1 341 ? 1.439 -9.577 14.622 1.00 72.94 341 THR A O 1
ATOM 2743 N N . GLY A 1 342 ? 1.286 -8.950 16.771 1.00 63.06 342 GLY A N 1
ATOM 2744 C CA . GLY A 1 342 ? 2.286 -9.884 17.304 1.00 63.06 342 GLY A CA 1
ATOM 2745 C C . GLY A 1 342 ? 3.735 -9.382 17.220 1.00 63.06 342 GLY A C 1
ATOM 2746 O O . GLY A 1 342 ? 4.581 -9.852 17.973 1.00 63.06 342 GLY A O 1
ATOM 2747 N N . ASN A 1 343 ? 4.019 -8.368 16.393 1.00 60.12 343 ASN A N 1
ATOM 2748 C CA . ASN A 1 343 ? 5.362 -7.808 16.182 1.00 60.12 343 ASN A CA 1
ATOM 2749 C C . ASN A 1 343 ? 5.556 -6.453 16.887 1.00 60.12 343 ASN A C 1
ATOM 2751 O O . ASN A 1 343 ? 6.228 -5.563 16.374 1.00 60.12 343 ASN A O 1
ATOM 2755 N N . SER A 1 344 ? 4.946 -6.273 18.064 1.00 55.44 344 SER A N 1
ATOM 2756 C CA . SER A 1 344 ? 4.966 -5.018 18.842 1.00 55.44 344 SER A CA 1
ATOM 2757 C C . SER A 1 344 ? 4.312 -3.794 18.177 1.00 55.44 344 SER A C 1
ATOM 2759 O O . SER A 1 344 ? 4.486 -2.673 18.654 1.00 55.44 344 SER A O 1
ATOM 2761 N N . LYS A 1 345 ? 3.548 -3.986 17.097 1.00 69.31 345 LYS A N 1
ATOM 2762 C CA . LYS A 1 345 ? 2.744 -2.938 16.454 1.00 69.31 345 LYS A CA 1
ATOM 2763 C C . LYS A 1 345 ? 1.262 -3.161 16.743 1.00 69.31 345 LYS A C 1
ATOM 2765 O O . LYS A 1 345 ? 0.798 -4.305 16.731 1.00 69.31 345 LYS A O 1
ATOM 2770 N N . LEU A 1 346 ? 0.531 -2.076 16.973 1.00 75.81 346 LEU A N 1
ATOM 2771 C CA . LEU A 1 346 ? -0.921 -2.076 17.119 1.00 75.81 346 LEU A CA 1
ATOM 2772 C C . LEU A 1 346 ? -1.548 -1.324 15.954 1.00 75.81 346 LEU A C 1
ATOM 2774 O O . LEU A 1 346 ? -1.049 -0.279 15.540 1.00 75.81 346 LEU A O 1
ATOM 2778 N N . ILE A 1 347 ? -2.646 -1.868 15.445 1.00 85.44 347 ILE A N 1
ATOM 2779 C CA . ILE A 1 347 ? -3.495 -1.194 14.469 1.00 85.44 347 ILE A CA 1
ATOM 2780 C C . ILE A 1 347 ? -4.830 -0.922 15.146 1.00 85.44 347 ILE A C 1
ATOM 2782 O O . ILE A 1 347 ? -5.425 -1.823 15.737 1.00 85.44 347 ILE A O 1
ATOM 2786 N N . TYR A 1 348 ? -5.295 0.318 15.065 1.00 87.62 348 TYR A N 1
ATOM 2787 C CA . TYR A 1 348 ? -6.566 0.730 15.641 1.00 87.62 348 TYR A CA 1
ATOM 2788 C C . TYR A 1 348 ? -7.598 0.814 14.520 1.00 87.62 348 TYR A C 1
ATOM 2790 O O . TYR A 1 348 ? -7.399 1.539 13.550 1.00 87.62 348 TYR A O 1
ATOM 2798 N N . LEU A 1 349 ? -8.681 0.054 14.616 1.00 93.25 349 LEU A N 1
ATOM 2799 C CA . LEU A 1 349 ? -9.704 -0.042 13.578 1.00 93.25 349 LEU A CA 1
ATOM 2800 C C . LEU A 1 349 ? -11.003 0.565 14.095 1.00 93.25 349 LEU A C 1
ATOM 2802 O O . LEU A 1 349 ? -11.453 0.215 15.182 1.00 93.25 349 LEU A O 1
ATOM 2806 N N . ILE A 1 350 ? -11.618 1.446 13.312 1.00 93.38 350 ILE A N 1
ATOM 2807 C CA . ILE A 1 350 ? -12.963 1.952 13.591 1.00 93.38 350 ILE A CA 1
ATOM 2808 C C . ILE A 1 350 ? -13.944 1.123 12.778 1.00 93.38 350 ILE A C 1
ATOM 2810 O O . ILE A 1 350 ? -13.858 1.078 11.546 1.00 93.38 350 ILE A O 1
ATOM 2814 N N . LEU A 1 351 ? -14.851 0.450 13.475 1.00 92.50 351 LEU A N 1
ATOM 2815 C CA . LEU A 1 351 ? -15.784 -0.508 12.907 1.00 92.50 351 LEU A CA 1
ATOM 2816 C C . LEU A 1 351 ? -17.222 -0.144 13.282 1.00 92.50 351 LEU A C 1
ATOM 2818 O O . LEU A 1 351 ? -17.514 0.110 14.451 1.00 92.50 351 LEU A O 1
ATOM 2822 N N . ARG A 1 352 ? -18.121 -0.202 12.298 1.00 91.00 352 ARG A N 1
ATOM 2823 C CA . ARG A 1 352 ? -19.565 -0.019 12.473 1.00 91.00 352 ARG A CA 1
ATOM 2824 C C . ARG A 1 352 ? -20.267 -1.372 12.520 1.00 91.00 352 ARG A C 1
ATOM 2826 O O . ARG A 1 352 ? -20.085 -2.145 11.576 1.00 91.00 352 ARG A O 1
ATOM 2833 N N . PRO A 1 353 ? -21.044 -1.693 13.562 1.00 87.69 353 PRO A N 1
ATOM 2834 C CA . PRO A 1 353 ? -21.797 -2.934 13.627 1.00 87.69 353 PRO A CA 1
ATOM 2835 C C . PRO A 1 353 ? -22.831 -2.990 12.500 1.00 87.69 353 PRO A C 1
ATOM 2837 O O . PRO A 1 353 ? -23.382 -1.976 12.074 1.00 87.69 353 PRO A O 1
ATOM 2840 N N . LEU A 1 354 ? -23.082 -4.196 11.999 1.00 86.44 354 LEU A N 1
ATOM 2841 C CA . LEU A 1 354 ? -24.151 -4.468 11.043 1.00 86.44 354 LEU A CA 1
ATOM 2842 C C . LEU A 1 354 ? -25.282 -5.244 11.729 1.00 86.44 354 LEU A C 1
ATOM 2844 O O . LEU A 1 354 ? -25.169 -5.656 12.879 1.00 86.44 354 LEU A O 1
ATOM 2848 N N . ALA A 1 355 ? -26.373 -5.487 10.999 1.00 81.31 355 ALA A N 1
ATOM 2849 C CA . ALA A 1 355 ? -27.557 -6.172 11.524 1.00 81.31 355 ALA A CA 1
ATOM 2850 C C . ALA A 1 355 ? -27.289 -7.590 12.075 1.00 81.31 355 ALA A C 1
ATOM 2852 O O . ALA A 1 355 ? -28.102 -8.104 12.841 1.00 81.31 355 ALA A O 1
ATOM 2853 N N . TYR A 1 356 ? -26.182 -8.237 11.688 1.00 77.75 356 TYR A N 1
ATOM 2854 C CA . TYR A 1 356 ? -25.820 -9.565 12.186 1.00 77.75 356 TYR A CA 1
ATOM 2855 C C . TYR A 1 356 ? -24.811 -9.477 13.333 1.00 77.75 356 TYR A C 1
ATOM 2857 O O . TYR A 1 356 ? -23.870 -8.676 13.278 1.00 77.75 356 TYR A O 1
ATOM 2865 N N . PRO A 1 357 ? -24.939 -10.347 14.349 1.00 75.50 357 PRO A N 1
ATOM 2866 C CA . PRO A 1 357 ? -24.018 -10.359 15.473 1.00 75.50 357 PRO A CA 1
ATOM 2867 C C . PRO A 1 357 ? -22.585 -10.596 14.994 1.00 75.50 357 PRO A C 1
ATOM 2869 O O . PRO A 1 357 ? -22.332 -11.446 14.142 1.00 75.50 357 PRO A O 1
ATOM 2872 N N . ARG A 1 358 ? -21.641 -9.847 15.573 1.00 78.19 358 ARG A N 1
ATOM 2873 C CA . ARG A 1 358 ? -20.198 -9.933 15.287 1.00 78.19 358 ARG A CA 1
ATOM 2874 C C . ARG A 1 358 ? -19.796 -9.624 13.836 1.00 78.19 358 ARG A C 1
ATOM 2876 O O . ARG A 1 358 ? -18.673 -9.929 13.433 1.00 78.19 358 ARG A O 1
ATOM 2883 N N . THR A 1 359 ? -20.680 -8.990 13.069 1.00 85.75 359 THR A N 1
ATOM 2884 C CA . THR A 1 359 ? -20.373 -8.497 11.723 1.00 85.75 359 THR A CA 1
ATOM 2885 C C . THR A 1 359 ? -20.257 -6.984 11.728 1.00 85.75 359 THR A C 1
ATOM 2887 O O . THR A 1 359 ? -21.064 -6.289 12.344 1.00 85.75 359 THR A O 1
ATOM 2890 N N . TYR A 1 360 ? -19.232 -6.481 11.053 1.00 91.00 360 TYR A N 1
ATOM 2891 C CA . TYR A 1 360 ? -18.889 -5.071 11.068 1.00 91.00 360 TYR A CA 1
ATOM 2892 C C . TYR A 1 360 ? -18.500 -4.587 9.679 1.00 91.00 360 TYR A C 1
ATOM 2894 O O . TYR A 1 360 ? -17.878 -5.309 8.901 1.00 91.00 360 TYR A O 1
ATOM 2902 N N . LYS A 1 361 ? -18.809 -3.326 9.395 1.00 92.06 361 LYS A N 1
ATOM 2903 C CA . LYS A 1 361 ? -18.227 -2.582 8.286 1.00 92.06 361 LYS A CA 1
ATOM 2904 C C . LYS A 1 361 ? -17.023 -1.806 8.798 1.00 92.06 361 LYS A C 1
ATOM 2906 O O . LYS A 1 361 ? -17.101 -1.119 9.813 1.00 92.06 361 LYS A O 1
ATOM 2911 N N . MET A 1 362 ? -15.908 -1.905 8.090 1.00 94.31 362 MET A N 1
ATOM 2912 C CA . MET A 1 362 ? -14.726 -1.104 8.392 1.00 94.31 362 MET A CA 1
ATOM 2913 C C . MET A 1 362 ? -14.956 0.338 7.938 1.00 94.31 362 MET A C 1
ATOM 2915 O O . MET A 1 362 ? -15.386 0.562 6.808 1.00 94.31 362 MET A O 1
ATOM 2919 N N . ILE A 1 363 ? -14.691 1.298 8.821 1.00 94.62 363 ILE A N 1
ATOM 2920 C CA . ILE A 1 363 ? -14.863 2.732 8.556 1.00 94.62 363 ILE A CA 1
ATOM 2921 C C . ILE A 1 363 ? -13.510 3.377 8.286 1.00 94.62 363 ILE A C 1
ATOM 2923 O O . ILE A 1 363 ? -13.337 4.013 7.249 1.00 94.62 363 ILE A O 1
ATOM 2927 N N . ALA A 1 364 ? -12.551 3.170 9.190 1.00 94.44 364 ALA A N 1
ATOM 2928 C CA . ALA A 1 364 ? -11.210 3.732 9.092 1.00 94.44 364 ALA A CA 1
ATOM 2929 C C . ALA A 1 364 ? -10.186 2.886 9.862 1.00 94.44 364 ALA A C 1
ATOM 2931 O O . ALA A 1 364 ? -10.535 2.098 10.745 1.00 94.44 364 ALA A O 1
ATOM 2932 N N . ALA A 1 365 ? -8.909 3.101 9.558 1.00 93.50 365 ALA A N 1
ATOM 2933 C CA . ALA A 1 365 ? -7.782 2.608 10.339 1.00 93.50 365 ALA A CA 1
ATOM 2934 C C . ALA A 1 365 ? -6.947 3.785 10.853 1.00 93.50 365 ALA A C 1
ATOM 2936 O O . ALA A 1 365 ? -6.720 4.765 10.138 1.00 93.50 365 ALA A O 1
ATOM 2937 N N . CYS A 1 366 ? -6.475 3.680 12.091 1.00 90.88 366 CYS A N 1
ATOM 2938 C CA . CYS A 1 366 ? -5.639 4.674 12.745 1.00 90.88 366 CYS A CA 1
ATOM 2939 C C . CYS A 1 366 ? -4.281 4.061 13.097 1.00 90.88 366 CYS A C 1
ATOM 2941 O O . CYS A 1 366 ? -4.190 2.929 13.583 1.00 90.88 366 CYS A O 1
ATOM 2943 N N . THR A 1 367 ? -3.216 4.815 12.839 1.00 86.81 367 THR A N 1
ATOM 2944 C CA . THR A 1 367 ? -1.830 4.394 13.077 1.00 86.81 367 THR A CA 1
ATOM 2945 C C . THR A 1 367 ? -1.459 4.487 14.550 1.00 86.81 367 THR A C 1
ATOM 2947 O O . THR A 1 367 ? -0.704 3.653 15.041 1.00 86.81 367 THR A O 1
ATOM 2950 N N . HIS A 1 368 ? -2.017 5.471 15.259 1.00 82.75 368 HIS A N 1
ATOM 2951 C CA . HIS A 1 368 ? -1.709 5.749 16.657 1.00 82.75 368 HIS A CA 1
ATOM 2952 C C . HIS A 1 368 ? -2.967 6.133 17.442 1.00 82.75 368 HIS A C 1
ATOM 2954 O O . HIS A 1 368 ? -3.903 6.720 16.892 1.00 82.75 368 HIS A O 1
ATOM 2960 N N . LEU A 1 369 ? -2.936 5.824 18.739 1.00 78.81 369 LEU A N 1
ATOM 2961 C CA . LEU A 1 369 ? -3.923 6.212 19.740 1.00 78.81 369 LEU A CA 1
ATOM 2962 C C . LEU A 1 369 ? -3.185 6.760 20.969 1.00 78.81 369 LEU A C 1
ATOM 2964 O O . LEU A 1 369 ? -2.338 6.070 21.542 1.00 78.81 369 LEU A O 1
ATOM 2968 N N . PHE A 1 370 ? -3.546 7.966 21.400 1.00 72.56 370 PHE A N 1
ATOM 2969 C CA . PHE A 1 370 ? -3.077 8.574 22.647 1.00 72.56 370 PHE A CA 1
ATOM 2970 C C . PHE A 1 370 ? -4.266 8.870 23.554 1.00 72.56 370 PHE A C 1
ATOM 2972 O O . PHE A 1 370 ? -5.349 9.183 23.064 1.00 72.56 370 PHE A O 1
ATOM 2979 N N . ILE A 1 371 ? -4.072 8.802 24.871 1.00 67.06 371 ILE A N 1
ATOM 2980 C CA . ILE A 1 371 ? -5.130 9.077 25.845 1.00 67.06 371 ILE A CA 1
ATOM 2981 C C . ILE A 1 371 ? -4.655 10.108 26.868 1.00 67.06 371 ILE A C 1
ATOM 2983 O O . ILE A 1 371 ? -3.545 10.045 27.396 1.00 67.06 371 ILE A O 1
ATOM 2987 N N . HIS A 1 372 ? -5.511 11.072 27.174 1.00 63.47 372 HIS A N 1
ATOM 2988 C CA . HIS A 1 372 ? -5.296 12.084 28.203 1.00 63.47 372 HIS A CA 1
ATOM 2989 C C . HIS A 1 372 ? -6.451 12.063 29.213 1.00 63.47 372 HIS A C 1
ATOM 2991 O O . HIS A 1 372 ? -7.588 11.867 28.801 1.00 63.47 372 HIS A O 1
ATOM 2997 N N . PHE A 1 373 ? -6.188 12.282 30.507 1.00 55.69 373 PHE A N 1
ATOM 2998 C CA . PHE A 1 373 ? -7.193 12.204 31.584 1.00 55.69 373 PHE A CA 1
ATOM 2999 C C . PHE A 1 373 ? -7.355 13.523 32.346 1.00 55.69 373 PHE A C 1
ATOM 3001 O O . PHE A 1 373 ? -6.368 14.175 32.694 1.00 55.69 373 PHE A O 1
ATOM 3008 N N . HIS A 1 374 ? -8.599 13.876 32.682 1.00 50.88 374 HIS A N 1
ATOM 3009 C CA . HIS A 1 374 ? -8.946 15.062 33.469 1.00 50.88 374 HIS A CA 1
ATOM 3010 C C . HIS A 1 374 ? -9.013 14.735 34.971 1.00 50.88 374 HIS A C 1
ATOM 3012 O O . HIS A 1 374 ? -9.976 14.131 35.418 1.00 50.88 374 HIS A O 1
ATOM 3018 N N . GLY A 1 375 ? -8.026 15.206 35.753 1.00 46.41 375 GLY A N 1
ATOM 3019 C CA . GLY A 1 375 ? -8.082 15.365 37.224 1.00 46.41 375 GLY A CA 1
ATOM 3020 C C . GLY A 1 375 ? -8.018 14.096 38.108 1.00 46.41 375 GLY A C 1
ATOM 3021 O O . GLY A 1 375 ? -8.973 13.337 38.158 1.00 46.41 375 GLY A O 1
ATOM 3022 N N . GLY A 1 376 ? -6.944 13.931 38.914 1.00 37.47 376 GLY A N 1
ATOM 3023 C CA . GLY A 1 376 ? -6.930 13.033 40.096 1.00 37.47 376 GLY A CA 1
ATOM 3024 C C . GLY A 1 376 ? -5.604 12.339 40.506 1.00 37.47 376 GLY A C 1
ATOM 3025 O O . GLY A 1 376 ? -5.310 11.237 40.065 1.00 37.47 376 GLY A O 1
ATOM 3026 N N . ILE A 1 377 ? -4.848 12.961 41.428 1.00 35.34 377 ILE A N 1
ATOM 3027 C CA . ILE A 1 377 ? -3.908 12.420 42.459 1.00 35.34 377 ILE A CA 1
ATOM 3028 C C . ILE A 1 377 ? -2.582 11.686 42.071 1.00 35.34 377 ILE A C 1
ATOM 3030 O O . ILE A 1 377 ? -1.703 11.601 42.926 1.00 35.34 377 ILE A O 1
ATOM 3034 N N . THR A 1 378 ? -2.285 11.266 40.832 1.00 38.34 378 THR A N 1
ATOM 3035 C CA . THR A 1 378 ? -0.946 10.672 40.493 1.00 38.34 378 THR A CA 1
ATOM 3036 C C . THR A 1 378 ? -0.373 11.143 39.134 1.00 38.34 378 THR A C 1
ATOM 3038 O O . THR A 1 378 ? -1.116 11.706 38.334 1.00 38.34 378 THR A O 1
ATOM 3041 N N . PRO A 1 379 ? 0.954 11.033 38.850 1.00 37.50 379 PRO A N 1
ATOM 3042 C CA . PRO A 1 379 ? 1.659 11.886 37.874 1.00 37.50 379 PRO A CA 1
ATOM 3043 C C . PRO A 1 379 ? 1.412 11.548 36.391 1.00 37.50 379 PRO A C 1
ATOM 3045 O O . PRO A 1 379 ? 2.071 12.106 35.513 1.00 37.50 379 PRO A O 1
ATOM 3048 N N . PHE A 1 380 ? 0.467 10.664 36.078 1.00 42.69 380 PHE A N 1
ATOM 3049 C CA . PHE A 1 380 ? 0.184 10.221 34.715 1.00 42.69 380 PHE A CA 1
ATOM 3050 C C . PHE A 1 380 ? -0.852 11.134 34.052 1.00 42.69 380 PHE A C 1
ATOM 3052 O O . PHE A 1 380 ? -1.999 10.755 33.847 1.00 42.69 380 PHE A O 1
ATOM 3059 N N . ARG A 1 381 ? -0.453 12.373 33.734 1.00 39.78 381 ARG A N 1
ATOM 3060 C CA . ARG A 1 381 ? -1.343 13.343 33.067 1.00 39.78 381 ARG A CA 1
ATOM 3061 C C . ARG A 1 381 ? -1.662 12.983 31.613 1.00 39.78 381 ARG A C 1
ATOM 3063 O O . ARG A 1 381 ? -2.678 13.438 31.116 1.00 39.78 381 ARG A O 1
ATOM 3070 N N . SER A 1 382 ? -0.865 12.146 30.954 1.00 41.19 382 SER A N 1
ATOM 3071 C CA . SER A 1 382 ? -1.129 11.658 29.596 1.00 41.19 382 SER A CA 1
ATOM 3072 C C . SER A 1 382 ? -0.565 10.247 29.457 1.00 41.19 382 SER A C 1
ATOM 3074 O O . SER A 1 382 ? 0.599 10.012 29.785 1.00 41.19 382 SER A O 1
ATOM 3076 N N . LEU A 1 383 ? -1.390 9.307 29.007 1.00 42.03 383 LEU A N 1
ATOM 3077 C CA . LEU A 1 383 ? -1.056 7.899 28.844 1.00 42.03 383 LEU A CA 1
ATOM 3078 C C . LEU A 1 383 ? -1.143 7.538 27.371 1.00 42.03 383 LEU A C 1
ATOM 3080 O O . LEU A 1 383 ? -2.201 7.560 26.749 1.00 42.03 383 LEU A O 1
ATOM 3084 N N . SER A 1 384 ? -0.001 7.168 26.822 1.00 39.16 384 SER A N 1
ATOM 3085 C CA . SER A 1 384 ? 0.057 6.583 25.501 1.00 39.16 384 SER A CA 1
ATOM 3086 C C . SER A 1 384 ? 0.111 5.063 25.661 1.00 39.16 384 SER A C 1
ATOM 3088 O O . SER A 1 384 ? 0.968 4.548 26.381 1.00 39.16 384 SER A O 1
ATOM 3090 N N . ILE A 1 385 ? -0.833 4.339 25.050 1.00 42.91 385 ILE A N 1
ATOM 3091 C CA . ILE A 1 385 ? -0.952 2.877 25.171 1.00 42.91 385 ILE A CA 1
ATOM 3092 C C . ILE A 1 385 ? 0.162 2.206 24.358 1.00 42.91 385 ILE A C 1
ATOM 3094 O O . ILE A 1 385 ? 0.061 2.090 23.140 1.00 42.91 385 ILE A O 1
ATOM 3098 N N . SER A 1 386 ? 1.239 1.777 25.022 1.00 40.12 386 SER A N 1
ATOM 3099 C CA . SER A 1 386 ? 2.414 1.169 24.367 1.00 40.12 386 SER A CA 1
ATOM 3100 C C . SER A 1 386 ? 2.531 -0.346 24.529 1.00 40.12 386 SER A C 1
ATOM 3102 O O . SER A 1 386 ? 3.341 -0.991 23.871 1.00 40.12 386 SER A O 1
ATOM 3104 N N . SER A 1 387 ? 1.709 -0.920 25.397 1.00 42.09 387 SER A N 1
ATOM 3105 C CA . SER A 1 387 ? 1.497 -2.354 25.531 1.00 42.09 387 SER A CA 1
ATOM 3106 C C . SER A 1 387 ? 0.033 -2.528 25.874 1.00 42.09 387 SER A C 1
ATOM 3108 O O . SER A 1 387 ? -0.493 -1.796 26.719 1.00 42.09 387 SER A O 1
ATOM 3110 N N . VAL A 1 388 ? -0.646 -3.465 25.213 1.00 42.12 388 VAL A N 1
ATOM 3111 C CA . VAL A 1 388 ? -2.049 -3.726 25.532 1.00 42.12 388 VAL A CA 1
ATOM 3112 C C . VAL A 1 388 ? -2.140 -4.182 26.993 1.00 42.12 388 VAL A C 1
ATOM 3114 O O . VAL A 1 388 ? -2.962 -3.670 27.734 1.00 42.12 388 VAL A O 1
ATOM 3117 N N . ALA A 1 389 ? -1.200 -4.995 27.482 1.00 43.06 389 ALA A N 1
ATOM 3118 C CA . ALA A 1 389 ? -1.099 -5.378 28.892 1.00 43.06 389 ALA A CA 1
ATOM 3119 C C . ALA A 1 389 ? -1.004 -4.185 29.855 1.00 43.06 389 ALA A C 1
ATOM 3121 O O . ALA A 1 389 ? -1.690 -4.149 30.875 1.00 43.06 389 ALA A O 1
ATOM 3122 N N . VAL A 1 390 ? -0.160 -3.203 29.534 1.00 44.00 390 VAL A N 1
ATOM 3123 C CA . VAL A 1 390 ? 0.063 -2.013 30.367 1.00 44.00 390 VAL A CA 1
ATOM 3124 C C . VAL A 1 390 ? -1.112 -1.048 30.271 1.00 44.00 390 VAL A C 1
ATOM 3126 O O . VAL A 1 390 ? -1.545 -0.545 31.297 1.00 44.00 390 VAL A O 1
ATOM 3129 N N . GLY A 1 391 ? -1.680 -0.840 29.081 1.00 47.59 391 GLY A N 1
ATOM 3130 C CA . GLY A 1 391 ? -2.903 -0.058 28.904 1.00 47.59 391 GLY A CA 1
ATOM 3131 C C . GLY A 1 391 ? -4.060 -0.655 29.701 1.00 47.59 391 GLY A C 1
ATOM 3132 O O . GLY A 1 391 ? -4.688 0.046 30.485 1.00 47.59 391 GLY A O 1
ATOM 3133 N N . ILE A 1 392 ? -4.265 -1.972 29.597 1.00 46.31 392 ILE A N 1
ATOM 3134 C CA . ILE A 1 392 ? -5.276 -2.702 30.369 1.00 46.31 392 ILE A CA 1
ATOM 3135 C C . ILE A 1 392 ? -4.972 -2.662 31.864 1.00 46.31 392 ILE A C 1
ATOM 3137 O O . ILE A 1 392 ? -5.895 -2.502 32.649 1.00 46.31 392 ILE A O 1
ATOM 3141 N N . SER A 1 393 ? -3.712 -2.791 32.285 1.00 45.50 393 SER A N 1
ATOM 3142 C CA . SER A 1 393 ? -3.319 -2.749 33.700 1.00 45.50 393 SER A CA 1
ATOM 3143 C C . SER A 1 393 ? -3.473 -1.352 34.308 1.00 45.50 393 SER A C 1
ATOM 3145 O O . SER A 1 393 ? -3.930 -1.221 35.437 1.00 45.50 393 SER A O 1
ATOM 3147 N N . VAL A 1 394 ? -3.155 -0.295 33.559 1.00 47.44 394 VAL A N 1
ATOM 3148 C CA . VAL A 1 394 ? -3.348 1.099 33.978 1.00 47.44 394 VAL A CA 1
ATOM 3149 C C . VAL A 1 394 ? -4.835 1.440 34.035 1.00 47.44 394 VAL A C 1
ATOM 3151 O O . VAL A 1 394 ? -5.281 1.995 35.037 1.00 47.44 394 VAL A O 1
ATOM 3154 N N . ILE A 1 395 ? -5.612 1.027 33.025 1.00 47.06 395 ILE A N 1
ATOM 3155 C CA . ILE A 1 395 ? -7.077 1.097 33.054 1.00 47.06 395 ILE A CA 1
ATOM 3156 C C . ILE A 1 395 ? -7.585 0.322 34.280 1.00 47.06 395 ILE A C 1
ATOM 3158 O O . ILE A 1 395 ? -8.253 0.903 35.119 1.00 47.06 395 ILE A O 1
ATOM 3162 N N . ARG A 1 396 ? -7.177 -0.936 34.488 1.00 42.84 396 ARG A N 1
ATOM 3163 C CA . ARG A 1 396 ? -7.530 -1.782 35.648 1.00 42.84 396 ARG A CA 1
ATOM 3164 C C . ARG A 1 396 ? -7.163 -1.159 36.994 1.00 42.84 396 ARG A C 1
ATOM 3166 O O . ARG A 1 396 ? -7.937 -1.273 37.934 1.00 42.84 396 ARG A O 1
ATOM 3173 N N . SER A 1 397 ? -5.995 -0.538 37.114 1.00 43.91 397 SER A N 1
ATOM 3174 C CA . SER A 1 397 ? -5.534 0.098 38.350 1.00 43.91 397 SER A CA 1
ATOM 3175 C C . SER A 1 397 ? -6.358 1.351 38.651 1.00 43.91 397 SER A C 1
ATOM 3177 O O . SER A 1 397 ? -6.830 1.503 39.774 1.00 43.91 397 SER A O 1
ATOM 3179 N N . GLY A 1 398 ? -6.652 2.172 37.636 1.00 42.69 398 GLY A N 1
ATOM 3180 C CA . GLY A 1 398 ? -7.614 3.271 37.753 1.00 42.69 398 GLY A CA 1
ATOM 3181 C C . GLY A 1 398 ? -9.030 2.791 38.099 1.00 42.69 398 GLY A C 1
ATOM 3182 O O . GLY A 1 398 ? -9.668 3.357 38.982 1.00 42.69 398 GLY A O 1
ATOM 3183 N N . LEU A 1 399 ? -9.491 1.700 37.476 1.00 38.44 399 LEU A N 1
ATOM 3184 C CA . LEU A 1 399 ? -10.798 1.076 37.718 1.00 38.44 399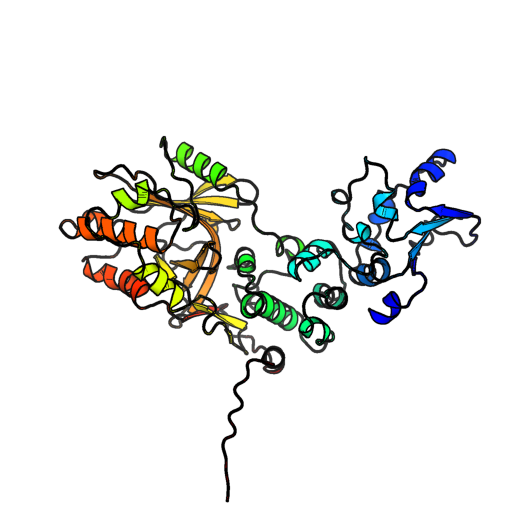 LEU A CA 1
ATOM 3185 C C . LEU A 1 399 ? -10.912 0.488 39.143 1.00 38.44 399 LEU A C 1
ATOM 3187 O O . LEU A 1 399 ? -11.942 0.661 39.788 1.00 38.44 399 LEU A O 1
ATOM 3191 N N . ASN A 1 400 ? -9.857 -0.147 39.666 1.00 36.44 400 ASN A N 1
ATOM 3192 C CA . ASN A 1 400 ? -9.817 -0.696 41.029 1.00 36.44 400 ASN A CA 1
ATOM 3193 C C . ASN A 1 400 ? -9.781 0.398 42.108 1.00 36.44 400 ASN A C 1
ATOM 3195 O O . ASN A 1 400 ? -10.389 0.230 43.162 1.00 36.44 400 ASN A O 1
ATOM 3199 N N . ILE A 1 401 ? -9.097 1.520 41.854 1.00 38.53 401 ILE A N 1
ATOM 3200 C CA . ILE A 1 401 ? -9.097 2.690 42.753 1.00 38.53 401 ILE A CA 1
ATOM 3201 C C . ILE A 1 401 ? -10.487 3.363 42.766 1.00 38.53 401 ILE A C 1
ATOM 3203 O O . ILE A 1 401 ? -10.900 3.903 43.789 1.00 38.53 401 ILE A O 1
ATOM 3207 N N . SER A 1 402 ? -11.236 3.276 41.659 1.00 39.94 402 SER A N 1
ATOM 3208 C CA . SER A 1 402 ? -12.558 3.894 41.460 1.00 39.94 402 SER A CA 1
ATOM 3209 C C . SER A 1 402 ? -13.746 3.042 41.935 1.00 39.94 402 SER A C 1
ATOM 3211 O O . SER A 1 402 ? -14.881 3.495 41.833 1.00 39.94 402 SER A O 1
ATOM 3213 N N . MET A 1 403 ? -13.551 1.833 42.483 1.00 36.06 403 MET A N 1
ATOM 3214 C CA . MET A 1 403 ? -14.676 0.994 42.949 1.00 36.06 403 MET A CA 1
ATOM 3215 C C . MET A 1 403 ? -15.475 1.596 44.123 1.00 36.06 403 MET A C 1
ATOM 3217 O O . MET A 1 403 ? -16.570 1.120 44.413 1.00 36.06 403 MET A O 1
ATOM 3221 N N . ALA A 1 404 ? -14.959 2.642 44.778 1.00 39.91 404 ALA A N 1
ATOM 3222 C CA . ALA A 1 404 ? -15.670 3.403 45.808 1.00 39.91 404 ALA A CA 1
ATOM 3223 C C . ALA A 1 404 ? -16.369 4.675 45.276 1.00 39.91 404 ALA A C 1
ATOM 3225 O O . ALA A 1 404 ? -17.167 5.262 46.001 1.00 39.91 404 ALA A O 1
ATOM 3226 N N . ASP A 1 405 ? -16.094 5.102 44.037 1.00 40.75 405 ASP A N 1
ATOM 3227 C CA . ASP A 1 405 ? -16.619 6.344 43.456 1.00 40.75 405 ASP A CA 1
ATOM 3228 C C . ASP A 1 405 ? -16.798 6.190 41.929 1.00 40.75 405 ASP A C 1
ATOM 3230 O O . ASP A 1 405 ? -15.834 6.119 41.164 1.00 40.75 405 ASP A O 1
ATOM 3234 N N . LEU A 1 406 ? -18.052 6.090 41.472 1.00 36.69 406 LEU A N 1
ATOM 3235 C CA . LEU A 1 406 ? -18.444 5.781 40.082 1.00 36.69 406 LEU A CA 1
ATOM 3236 C C . LEU A 1 406 ? -18.122 6.899 39.070 1.00 36.69 406 LEU A C 1
ATOM 3238 O O . LEU A 1 406 ? -18.239 6.708 37.858 1.00 36.69 406 LEU A O 1
ATOM 3242 N N . THR A 1 407 ? -17.688 8.064 39.543 1.00 38.16 407 THR A N 1
ATOM 3243 C CA . THR A 1 407 ? -17.374 9.236 38.715 1.00 38.16 407 THR A CA 1
ATOM 3244 C C . THR A 1 407 ? -16.199 9.008 37.753 1.00 38.16 407 THR A C 1
ATOM 3246 O O . THR A 1 407 ? -16.178 9.585 36.665 1.00 38.16 407 THR A O 1
ATOM 3249 N N . GLY A 1 408 ? -15.261 8.116 38.098 1.00 35.25 408 GLY A N 1
ATOM 3250 C CA . GLY A 1 408 ? -14.104 7.765 37.267 1.00 35.25 408 GLY A CA 1
ATOM 3251 C C . GLY A 1 408 ? -14.356 6.696 36.195 1.00 35.25 408 GLY A C 1
ATOM 3252 O O . GLY A 1 408 ? -13.618 6.636 35.216 1.00 35.25 408 GLY A O 1
ATOM 3253 N N . MET A 1 409 ? -15.399 5.869 36.331 1.00 32.88 409 MET A N 1
ATOM 3254 C CA . MET A 1 409 ? -15.724 4.799 35.367 1.00 32.88 409 MET A CA 1
ATOM 3255 C C . MET A 1 409 ? -16.629 5.269 34.216 1.00 32.88 409 MET A C 1
ATOM 3257 O O . MET A 1 409 ? -16.428 4.857 33.070 1.00 32.88 409 MET A O 1
ATOM 3261 N N . ASN A 1 410 ? -17.521 6.232 34.483 1.00 35.38 410 ASN A N 1
ATOM 3262 C CA . ASN A 1 410 ? -18.292 6.978 33.468 1.00 35.38 410 ASN A CA 1
ATOM 3263 C C . ASN A 1 410 ? -17.415 7.719 32.437 1.00 35.38 410 ASN A C 1
ATOM 3265 O O . ASN A 1 410 ? -17.895 8.220 31.418 1.00 35.38 410 ASN A O 1
ATOM 3269 N N . MET A 1 411 ? -16.116 7.797 32.721 1.00 35.44 411 MET A N 1
ATOM 3270 C CA . MET A 1 411 ? -15.068 8.424 31.927 1.00 35.44 411 MET A CA 1
ATOM 3271 C C . MET A 1 411 ? -14.748 7.654 30.635 1.00 35.44 411 MET A C 1
ATOM 3273 O O . MET A 1 411 ? -14.413 8.282 29.633 1.00 35.44 411 MET A O 1
ATOM 3277 N N . TYR A 1 412 ? -14.896 6.322 30.648 1.00 34.69 412 TYR A N 1
ATOM 3278 C CA . TYR A 1 412 ? -14.598 5.430 29.513 1.00 34.69 412 TYR A CA 1
ATOM 3279 C C . TYR A 1 412 ? -15.844 4.759 28.925 1.00 34.69 412 TYR A C 1
ATOM 3281 O O . TYR A 1 412 ? -15.870 4.445 27.736 1.00 34.69 412 TYR A O 1
ATOM 3289 N N . PHE A 1 413 ? -16.880 4.558 29.744 1.00 41.31 413 PHE A N 1
ATOM 3290 C CA . PHE A 1 413 ? -18.137 3.914 29.362 1.00 41.31 413 PHE A CA 1
ATOM 3291 C C . PHE A 1 413 ? -19.295 4.842 29.748 1.00 41.31 413 PHE A C 1
ATOM 3293 O O . PHE A 1 413 ? -19.863 4.699 30.826 1.00 41.31 413 PHE A O 1
ATOM 3300 N N . PRO A 1 414 ? -19.627 5.834 28.904 1.00 38.47 414 PRO A N 1
ATOM 3301 C CA . PRO A 1 414 ? -20.540 6.925 29.264 1.00 38.47 414 PRO A CA 1
ATOM 3302 C C . PRO A 1 414 ? -22.005 6.496 29.454 1.00 38.47 414 PRO A C 1
ATOM 3304 O O . PRO A 1 414 ? -22.828 7.321 29.837 1.00 38.47 414 PRO A O 1
ATOM 3307 N N . SER A 1 415 ? -22.324 5.228 29.182 1.00 38.88 415 SER A N 1
ATOM 3308 C CA . SER A 1 415 ? -23.650 4.615 29.338 1.00 38.88 415 SER A CA 1
ATOM 3309 C C . SER A 1 415 ? -23.737 3.654 30.534 1.00 38.88 415 SER A C 1
ATOM 3311 O O . SER A 1 415 ? -24.753 2.989 30.689 1.00 38.88 415 SER A O 1
ATOM 3313 N N . ALA A 1 416 ? -22.669 3.512 31.327 1.00 40.72 416 ALA A N 1
ATOM 3314 C CA . ALA A 1 416 ? -22.610 2.561 32.436 1.00 40.72 416 ALA A CA 1
ATOM 3315 C C . ALA A 1 416 ? -23.217 3.170 33.713 1.00 40.72 416 ALA A C 1
ATOM 3317 O O . ALA A 1 416 ? -22.685 4.136 34.252 1.00 40.72 416 ALA A O 1
ATOM 3318 N N . GLU A 1 417 ? -24.314 2.606 34.224 1.00 38.62 417 GLU A N 1
ATOM 3319 C CA . GLU A 1 417 ? -24.977 3.091 35.448 1.00 38.62 417 GLU A CA 1
ATOM 3320 C C . GLU A 1 417 ? -24.366 2.475 36.719 1.00 38.62 417 GLU A C 1
ATOM 3322 O O . GLU A 1 417 ? -24.398 3.066 37.800 1.00 38.62 417 GLU A O 1
ATOM 3327 N N . THR A 1 418 ? -23.748 1.303 36.588 1.00 39.00 418 THR A N 1
ATOM 3328 C CA . THR A 1 418 ? -23.067 0.566 37.652 1.00 39.00 418 THR A CA 1
ATOM 3329 C C . THR A 1 418 ? -21.707 0.045 37.176 1.00 39.00 418 THR A C 1
ATOM 3331 O O . THR A 1 418 ? -21.474 -0.161 35.985 1.00 39.00 418 THR A O 1
ATOM 3334 N N . GLY A 1 419 ? -20.787 -0.251 38.105 1.00 37.09 419 GLY A N 1
ATOM 3335 C CA . GLY A 1 419 ? -19.502 -0.885 37.760 1.00 37.09 419 GLY A CA 1
ATOM 3336 C C . GLY A 1 419 ? -19.662 -2.239 37.045 1.00 37.09 419 GLY A C 1
ATOM 3337 O O . GLY A 1 419 ? -18.776 -2.649 36.297 1.00 37.09 419 GLY A O 1
ATOM 3338 N N . TRP A 1 420 ? -20.818 -2.895 37.203 1.00 36.56 420 TRP A N 1
ATOM 3339 C CA . TRP A 1 420 ? -21.181 -4.137 36.518 1.00 36.56 420 TRP A CA 1
ATOM 3340 C C . TRP A 1 420 ? -21.516 -3.949 35.029 1.00 36.56 420 TRP A C 1
ATOM 3342 O O . TRP A 1 420 ? -21.339 -4.889 34.260 1.00 36.56 420 TRP A O 1
ATOM 3352 N N . ASP A 1 421 ? -21.884 -2.747 34.580 1.00 37.47 421 ASP A N 1
ATOM 3353 C CA . ASP A 1 421 ? -22.152 -2.466 33.157 1.00 37.47 421 ASP A CA 1
ATOM 3354 C C . ASP A 1 421 ? -20.857 -2.359 32.330 1.00 37.47 421 ASP A C 1
ATOM 3356 O O . ASP A 1 421 ? -20.845 -2.595 31.122 1.00 37.47 421 ASP A O 1
ATOM 3360 N N . THR A 1 422 ? -19.727 -2.077 32.992 1.00 41.69 422 THR A N 1
ATOM 3361 C CA . THR A 1 422 ? -18.381 -2.092 32.381 1.00 41.69 422 THR A CA 1
ATOM 3362 C C . THR A 1 422 ? -17.807 -3.505 32.245 1.00 41.69 422 THR A C 1
ATOM 3364 O O . THR A 1 422 ? -16.816 -3.718 31.535 1.00 41.69 422 THR A O 1
ATOM 3367 N N . LEU A 1 423 ? -18.454 -4.490 32.887 1.00 36.19 423 LEU A N 1
ATOM 3368 C CA . LEU A 1 423 ? -18.026 -5.878 32.866 1.00 36.19 423 LEU A CA 1
ATOM 3369 C C . LEU A 1 423 ? -18.017 -6.394 31.426 1.00 36.19 423 LEU A C 1
ATOM 3371 O O . LEU A 1 423 ? -17.059 -7.033 31.074 1.00 36.19 423 LEU A O 1
ATOM 3375 N N . SER A 1 424 ? -18.948 -6.058 30.534 1.00 35.22 424 SER A N 1
ATOM 3376 C CA . SER A 1 424 ? -18.966 -6.600 29.158 1.00 35.22 424 SER A CA 1
ATOM 3377 C C . SER A 1 424 ? -17.734 -6.248 28.306 1.00 35.22 424 SER A C 1
ATOM 3379 O O . SER A 1 424 ? -17.253 -7.097 27.565 1.00 35.22 424 SER A O 1
ATOM 3381 N N . ALA A 1 425 ? -17.173 -5.038 28.430 1.00 36.66 425 ALA A N 1
ATOM 3382 C CA . ALA A 1 425 ? -15.929 -4.656 27.746 1.00 36.66 425 ALA A CA 1
ATOM 3383 C C . ALA A 1 425 ? -14.697 -5.281 28.425 1.00 36.66 425 ALA A C 1
ATOM 3385 O O . ALA A 1 425 ? -13.755 -5.714 27.767 1.00 36.66 425 ALA A O 1
ATOM 3386 N N . TYR A 1 426 ? -14.734 -5.404 29.753 1.00 38.97 426 TYR A N 1
ATOM 3387 C CA . TYR A 1 426 ? -13.654 -5.970 30.562 1.00 38.97 426 TYR A CA 1
ATOM 3388 C C . TYR A 1 426 ? -13.583 -7.510 30.488 1.00 38.97 426 TYR A C 1
ATOM 3390 O O . TYR A 1 426 ? -12.520 -8.097 30.316 1.00 38.97 426 TYR A O 1
ATOM 3398 N N . TRP A 1 427 ? -14.737 -8.163 30.546 1.00 34.38 427 TRP A N 1
ATOM 3399 C CA . TRP A 1 427 ? -15.031 -9.558 30.215 1.00 34.38 427 TRP A CA 1
ATOM 3400 C C . TRP A 1 427 ? -14.804 -9.776 28.717 1.00 34.38 427 TRP A C 1
ATOM 3402 O O . TRP A 1 427 ? -14.291 -10.812 28.331 1.00 34.38 427 TRP A O 1
ATOM 3412 N N . GLY A 1 428 ? -15.037 -8.761 27.883 1.00 36.84 428 GLY A N 1
ATOM 3413 C CA . GLY A 1 428 ? -14.643 -8.722 26.480 1.00 36.84 428 GLY A CA 1
ATOM 3414 C C . GLY A 1 428 ? -13.132 -8.865 26.279 1.00 36.84 428 GLY A C 1
ATOM 3415 O O . GLY A 1 428 ? -12.643 -9.693 25.523 1.00 36.84 428 GLY A O 1
ATOM 3416 N N . MET A 1 429 ? -12.358 -8.111 27.048 1.00 36.28 429 MET A N 1
ATOM 3417 C CA . MET A 1 429 ? -10.899 -8.158 27.016 1.00 36.28 429 MET A CA 1
ATOM 3418 C C . MET A 1 429 ? -10.331 -9.397 27.723 1.00 36.28 429 MET A C 1
ATOM 3420 O O . MET A 1 429 ? -9.299 -9.898 27.299 1.00 36.28 429 MET A O 1
ATOM 3424 N N . LEU A 1 430 ? -10.991 -9.923 28.762 1.00 33.66 430 LEU A N 1
ATOM 3425 C CA . LEU A 1 430 ? -10.556 -11.112 29.514 1.00 33.66 430 LEU A CA 1
ATOM 3426 C C . LEU A 1 430 ? -11.029 -12.454 28.917 1.00 33.66 430 LEU A C 1
ATOM 3428 O O . LEU A 1 430 ? -10.356 -13.465 29.110 1.00 33.66 430 LEU A O 1
ATOM 3432 N N . MET A 1 431 ? -12.162 -12.480 28.210 1.00 33.28 431 MET A N 1
ATOM 3433 C CA . MET A 1 431 ? -12.845 -13.691 27.717 1.00 33.28 431 MET A CA 1
ATOM 3434 C C . MET A 1 431 ? -13.245 -13.615 26.231 1.00 33.28 431 MET A C 1
ATOM 3436 O O . MET A 1 431 ? -13.403 -14.660 25.599 1.00 33.28 431 MET A O 1
ATOM 3440 N N . ASP A 1 432 ? -13.389 -12.418 25.651 1.00 37.66 432 ASP A N 1
ATOM 3441 C CA . ASP A 1 432 ? -13.964 -12.177 24.313 1.00 37.66 432 ASP A CA 1
ATOM 3442 C C . ASP A 1 432 ? -12.947 -11.521 23.355 1.00 37.66 432 ASP A C 1
ATOM 3444 O O . ASP A 1 432 ? -13.232 -10.565 22.625 1.00 37.66 432 ASP A O 1
ATOM 3448 N N . SER A 1 433 ? -11.751 -12.113 23.262 1.00 45.69 433 SER A N 1
ATOM 3449 C CA . SER A 1 433 ? -11.109 -12.201 21.945 1.00 45.69 433 SER A CA 1
ATOM 3450 C C . SER A 1 433 ? -12.068 -13.006 21.066 1.00 45.69 433 SER A C 1
ATOM 3452 O O . SER A 1 433 ? -12.028 -14.238 21.000 1.00 45.69 433 SER A O 1
ATOM 3454 N N . GLY A 1 434 ? -13.034 -12.282 20.511 1.00 46.56 434 GLY A N 1
ATOM 3455 C CA . GLY A 1 434 ? -14.124 -12.780 19.703 1.00 46.56 434 GLY A CA 1
ATOM 3456 C C . GLY A 1 434 ? -13.705 -12.802 18.250 1.00 46.56 434 GLY A C 1
ATOM 3457 O O . GLY A 1 434 ? -12.858 -12.025 17.812 1.00 46.56 434 GLY A O 1
ATOM 3458 N N . ILE A 1 435 ? -14.285 -13.724 17.498 1.00 46.28 435 ILE A N 1
ATOM 3459 C CA . ILE A 1 435 ? -14.074 -13.741 16.064 1.00 46.28 435 ILE A CA 1
ATOM 3460 C C . ILE A 1 435 ? -15.011 -12.706 15.439 1.00 46.28 435 ILE A C 1
ATOM 3462 O O . ILE A 1 435 ? -16.232 -12.851 15.540 1.00 46.28 435 ILE A O 1
ATOM 3466 N N . TYR A 1 436 ? -14.435 -11.688 14.807 1.00 63.62 436 TYR A N 1
ATOM 3467 C CA . TYR A 1 436 ? -15.143 -10.593 14.151 1.00 63.62 436 TYR A CA 1
ATOM 3468 C C . TYR A 1 436 ? -15.074 -10.752 12.638 1.00 63.62 436 TYR A C 1
ATOM 3470 O O . TYR A 1 436 ? -14.052 -11.167 12.094 1.00 63.62 436 TYR A O 1
ATOM 3478 N N . VAL A 1 437 ? -16.168 -10.421 11.958 1.00 54.16 437 VAL A N 1
ATOM 3479 C CA . VAL A 1 437 ? -16.284 -10.541 10.504 1.00 54.16 437 VAL A CA 1
ATOM 3480 C C . VAL A 1 437 ? -16.430 -9.151 9.891 1.00 54.16 437 VAL A C 1
ATOM 3482 O O . VAL A 1 437 ? -17.412 -8.457 10.142 1.00 54.16 437 VAL A O 1
ATOM 3485 N N . LEU A 1 438 ? -15.458 -8.746 9.080 1.00 65.12 438 LEU A N 1
ATOM 3486 C CA . LEU A 1 438 ? -15.436 -7.480 8.355 1.00 65.12 438 LEU A CA 1
ATOM 3487 C C . LEU A 1 438 ? -16.069 -7.661 6.969 1.00 65.12 438 LEU A C 1
ATOM 3489 O O . LEU A 1 438 ? -15.526 -8.380 6.128 1.00 65.12 438 LEU A O 1
ATOM 3493 N N . GLN A 1 439 ? -17.204 -7.006 6.712 1.00 58.53 439 GLN A N 1
ATOM 3494 C CA . GLN A 1 439 ? -18.009 -7.181 5.497 1.00 58.53 439 GLN A CA 1
ATOM 3495 C C . GLN A 1 439 ? -18.573 -5.849 4.962 1.00 58.53 439 GLN A C 1
ATOM 3497 O O . GLN A 1 439 ? -18.750 -4.884 5.702 1.00 58.53 439 GLN A O 1
ATOM 3502 N N . SER A 1 440 ? -18.888 -5.799 3.661 1.00 49.38 440 SER A N 1
ATOM 3503 C CA . SER A 1 440 ? -19.667 -4.713 3.045 1.00 49.38 440 SER A CA 1
ATOM 3504 C C . SER A 1 440 ? -21.175 -5.025 3.042 1.00 49.38 440 SER A C 1
ATOM 3506 O O . SER A 1 440 ? -21.586 -6.144 2.726 1.00 49.38 440 SER A O 1
ATOM 3508 N N . LEU A 1 441 ? -22.001 -4.037 3.405 1.00 44.38 441 LEU A N 1
ATOM 3509 C CA . LEU A 1 441 ? -23.464 -4.083 3.297 1.00 44.38 441 LEU A CA 1
ATOM 3510 C C . LEU A 1 441 ? -23.890 -3.739 1.863 1.00 44.38 441 LEU A C 1
ATOM 3512 O O . LEU A 1 441 ? -23.984 -2.566 1.519 1.00 44.38 441 LEU A O 1
ATOM 3516 N N . ASP A 1 442 ? -24.141 -4.758 1.047 1.00 41.91 442 ASP A N 1
ATOM 3517 C CA . ASP A 1 442 ? -25.299 -4.823 0.147 1.00 41.91 442 ASP A CA 1
ATOM 3518 C C . ASP A 1 442 ? -25.361 -6.239 -0.455 1.00 41.91 442 ASP A C 1
ATOM 3520 O O . ASP A 1 442 ? -24.440 -6.707 -1.126 1.00 41.91 442 ASP A O 1
ATOM 3524 N N . ARG A 1 443 ? -26.444 -6.970 -0.158 1.00 38.56 443 ARG A N 1
ATOM 3525 C CA . ARG A 1 443 ? -26.686 -8.332 -0.657 1.00 38.56 443 ARG A CA 1
ATOM 3526 C C . ARG A 1 443 ? -26.864 -8.291 -2.178 1.00 38.56 443 ARG A C 1
ATOM 3528 O O . ARG A 1 443 ? -27.955 -8.000 -2.655 1.00 38.56 443 ARG A O 1
ATOM 3535 N N . GLY A 1 444 ? -25.812 -8.606 -2.927 1.00 38.06 444 GLY A N 1
ATOM 3536 C CA . GLY A 1 444 ? -25.918 -8.749 -4.381 1.00 38.06 444 GLY A CA 1
ATOM 3537 C C . GLY A 1 444 ? -24.826 -9.563 -5.068 1.00 38.06 444 GLY A C 1
ATOM 3538 O O . GLY A 1 444 ? -24.942 -9.793 -6.266 1.00 38.06 444 GLY A O 1
ATOM 3539 N N . TYR A 1 445 ? -23.782 -10.009 -4.362 1.00 41.16 445 TYR A N 1
ATOM 3540 C CA . TYR A 1 445 ? -22.634 -10.641 -5.011 1.00 41.16 445 TYR A CA 1
ATOM 3541 C C . TYR A 1 445 ? -22.287 -11.988 -4.370 1.00 41.16 445 TYR A C 1
ATOM 3543 O O . TYR A 1 445 ? -22.040 -12.063 -3.168 1.00 41.16 445 TYR A O 1
ATOM 3551 N N . GLN A 1 446 ? -22.306 -13.041 -5.190 1.00 39.78 446 GLN A N 1
ATOM 3552 C CA . GLN A 1 446 ? -21.726 -14.348 -4.898 1.00 39.78 446 GLN A CA 1
ATOM 3553 C C . GLN A 1 446 ? -20.338 -14.378 -5.546 1.00 39.78 446 GLN A C 1
ATOM 3555 O O . GLN A 1 446 ? -20.214 -14.342 -6.769 1.00 39.78 446 GLN A O 1
ATOM 3560 N N . VAL A 1 447 ? -19.287 -14.395 -4.735 1.00 41.03 447 VAL A N 1
ATOM 3561 C CA . VAL A 1 447 ? -17.939 -14.745 -5.196 1.00 41.03 447 VAL A CA 1
ATOM 3562 C C . VAL A 1 447 ? -17.954 -16.242 -5.527 1.00 41.03 447 VAL A C 1
ATOM 3564 O O . VAL A 1 447 ? -18.397 -17.044 -4.715 1.00 41.03 447 VAL A O 1
ATOM 3567 N N . ALA A 1 448 ? -17.532 -16.613 -6.735 1.00 35.31 448 ALA A N 1
ATOM 3568 C CA . ALA A 1 448 ? -17.525 -18.007 -7.176 1.00 35.31 448 ALA A CA 1
ATOM 3569 C C . ALA A 1 448 ? -16.606 -18.877 -6.294 1.00 35.31 448 ALA A C 1
ATOM 3571 O O . ALA A 1 448 ? -15.448 -18.513 -6.071 1.00 35.31 448 ALA A O 1
ATOM 3572 N N . ASP A 1 449 ? -17.102 -20.047 -5.869 1.00 33.47 449 ASP A N 1
ATOM 3573 C CA . ASP A 1 449 ? -16.409 -21.018 -4.998 1.00 33.47 449 ASP A CA 1
ATOM 3574 C C . ASP A 1 449 ? -15.007 -21.424 -5.508 1.00 33.47 449 ASP A C 1
ATOM 3576 O O . ASP A 1 449 ? -14.125 -21.780 -4.728 1.00 33.47 449 ASP A O 1
ATOM 3580 N N . SER A 1 450 ? -14.753 -21.316 -6.817 1.00 35.66 450 SER A N 1
ATOM 3581 C CA . SER A 1 450 ? -13.499 -21.744 -7.449 1.00 35.66 450 SER A CA 1
ATOM 3582 C C . SER A 1 450 ? -12.301 -20.812 -7.229 1.00 35.66 450 SER A C 1
ATOM 3584 O O . SER A 1 450 ? -11.185 -21.185 -7.578 1.00 35.66 450 SER A O 1
ATOM 3586 N N . ALA A 1 451 ? -12.489 -19.604 -6.683 1.00 36.53 451 ALA A N 1
ATOM 3587 C CA . ALA A 1 451 ? -11.396 -18.635 -6.529 1.00 36.53 451 ALA A CA 1
ATOM 3588 C C . ALA A 1 451 ? -10.627 -18.764 -5.200 1.00 36.53 451 ALA A C 1
ATOM 3590 O O . ALA A 1 451 ? -9.505 -18.273 -5.099 1.00 36.53 451 ALA A O 1
ATOM 3591 N N . ILE A 1 452 ? -11.216 -19.406 -4.185 1.00 37.25 452 ILE A N 1
ATOM 3592 C CA . ILE A 1 452 ? -10.649 -19.466 -2.824 1.00 37.25 452 ILE A CA 1
ATOM 3593 C C . ILE A 1 452 ? -10.095 -20.862 -2.496 1.00 37.25 452 ILE A C 1
ATOM 3595 O O . ILE A 1 452 ? -9.108 -20.962 -1.771 1.00 37.25 452 ILE A O 1
ATOM 3599 N N . GLY A 1 453 ? -10.609 -21.920 -3.136 1.00 29.27 453 GLY A N 1
ATOM 3600 C CA . GLY A 1 453 ? -10.114 -23.295 -2.964 1.00 29.27 453 GLY A CA 1
ATOM 3601 C C . GLY A 1 453 ? -8.688 -23.558 -3.474 1.00 29.27 453 GLY A C 1
ATOM 3602 O O . GLY A 1 453 ? -8.087 -24.561 -3.111 1.00 29.27 453 GLY A O 1
ATOM 3603 N N . CYS A 1 454 ? -8.099 -22.660 -4.272 1.00 29.89 454 CYS A N 1
ATOM 3604 C CA . CYS A 1 454 ? -6.715 -22.810 -4.750 1.00 29.89 454 CYS A CA 1
ATOM 3605 C C . CYS A 1 454 ? -5.646 -22.335 -3.744 1.00 29.89 454 CYS A C 1
ATOM 3607 O O . CYS A 1 454 ? -4.458 -22.485 -4.022 1.00 29.89 454 CYS A O 1
ATOM 3609 N N . LEU A 1 455 ? -6.037 -21.764 -2.597 1.00 33.44 455 LEU A N 1
ATOM 3610 C CA . LEU A 1 455 ? -5.116 -21.293 -1.549 1.00 33.44 455 LEU A CA 1
ATOM 3611 C C . LEU A 1 455 ? -5.120 -22.176 -0.283 1.00 33.44 455 LEU A C 1
ATOM 3613 O O . LEU A 1 455 ? -4.413 -21.862 0.671 1.00 33.44 455 LEU A O 1
ATOM 3617 N N . GLU A 1 456 ? -5.873 -23.284 -0.281 1.00 27.91 456 GLU A N 1
ATOM 3618 C CA . GLU A 1 456 ? -5.921 -24.282 0.808 1.00 27.91 456 GLU A CA 1
ATOM 3619 C C . GLU A 1 456 ? -4.924 -25.446 0.639 1.00 27.91 456 GLU A C 1
ATOM 3621 O O . GLU A 1 456 ? -4.981 -26.434 1.371 1.00 27.91 456 GLU A O 1
ATOM 3626 N N . CYS A 1 457 ? -3.974 -25.355 -0.292 1.00 27.97 457 CYS A N 1
ATOM 3627 C CA . CYS A 1 457 ? -2.927 -26.367 -0.396 1.00 27.97 457 CYS A CA 1
ATOM 3628 C C . CYS A 1 457 ? -1.834 -26.110 0.656 1.00 27.97 457 CYS A C 1
ATOM 3630 O O . CYS A 1 457 ? -1.142 -25.096 0.607 1.00 27.97 457 CYS A O 1
ATOM 3632 N N . ASP A 1 458 ? -1.680 -27.086 1.553 1.00 30.52 458 ASP A N 1
ATOM 3633 C CA . ASP A 1 458 ? -0.600 -27.294 2.528 1.00 30.52 458 ASP A CA 1
ATOM 3634 C C . ASP A 1 458 ? -0.736 -26.653 3.922 1.00 30.52 458 ASP A C 1
ATOM 3636 O O . ASP A 1 458 ? 0.093 -25.872 4.384 1.00 30.52 458 ASP A O 1
ATOM 3640 N N . ALA A 1 459 ? -1.705 -27.162 4.687 1.00 26.03 459 ALA A N 1
ATOM 3641 C CA . ALA A 1 459 ? -1.480 -27.488 6.097 1.00 26.03 459 ALA A CA 1
ATOM 3642 C C . ALA A 1 459 ? -2.065 -28.880 6.377 1.00 26.03 459 ALA A C 1
ATOM 3644 O O . ALA A 1 459 ? -3.273 -29.060 6.502 1.00 26.03 459 ALA A O 1
ATOM 3645 N N . GLY A 1 460 ? -1.196 -29.891 6.389 1.00 27.25 460 GLY A N 1
ATOM 3646 C CA . GLY A 1 460 ? -1.586 -31.291 6.481 1.00 27.25 460 GLY A CA 1
ATOM 3647 C C . GLY A 1 460 ? -2.400 -31.630 7.730 1.00 27.25 460 GLY A C 1
ATOM 3648 O O . GLY A 1 460 ? -1.925 -31.484 8.851 1.00 27.25 460 GLY A O 1
ATOM 3649 N N . VAL A 1 461 ? -3.572 -32.220 7.503 1.00 23.72 461 VAL A N 1
ATOM 3650 C CA . VAL A 1 461 ? -4.089 -33.325 8.312 1.00 23.72 461 VAL A CA 1
ATOM 3651 C C . VAL A 1 461 ? -4.601 -34.376 7.335 1.00 23.72 461 VAL A C 1
ATOM 3653 O O . VAL A 1 461 ? -5.713 -34.310 6.822 1.00 23.72 461 VAL A O 1
ATOM 3656 N N . VAL A 1 462 ? -3.744 -35.354 7.058 1.00 23.56 462 VAL A N 1
ATOM 3657 C CA . VAL A 1 462 ? -4.159 -36.642 6.510 1.00 23.56 462 VAL A CA 1
ATOM 3658 C C . VAL A 1 462 ? -4.988 -37.321 7.602 1.00 23.56 462 VAL A C 1
ATOM 3660 O O . VAL A 1 462 ? -4.431 -37.842 8.565 1.00 23.56 462 V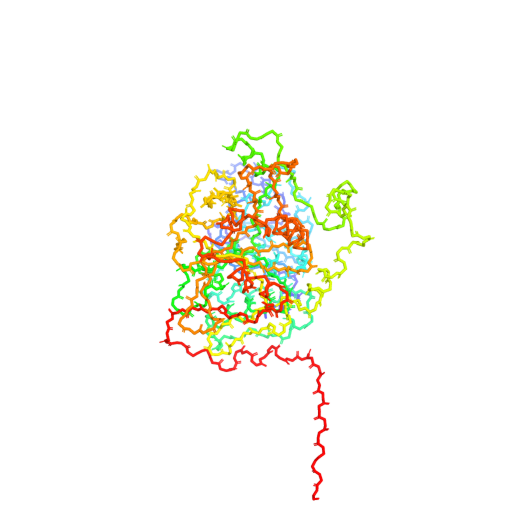AL A O 1
ATOM 3663 N N . GLN A 1 463 ? -6.314 -37.289 7.484 1.00 24.16 463 GLN A N 1
ATOM 3664 C CA . GLN A 1 463 ? -7.164 -38.274 8.146 1.00 24.16 463 GLN A CA 1
ATOM 3665 C C . GLN A 1 463 ? -7.398 -39.416 7.160 1.00 24.16 463 GLN A C 1
ATOM 3667 O O . GLN A 1 463 ? -8.239 -39.339 6.270 1.00 24.16 463 GLN A O 1
ATOM 3672 N N . ILE A 1 464 ? -6.602 -40.473 7.322 1.00 28.88 464 ILE A N 1
ATOM 3673 C CA . ILE A 1 464 ? -6.970 -41.810 6.866 1.00 28.88 464 ILE A CA 1
ATOM 3674 C C . ILE A 1 464 ? -8.066 -42.272 7.827 1.00 28.88 464 ILE A C 1
ATOM 3676 O O . ILE A 1 464 ? -7.801 -42.498 9.007 1.00 28.88 464 ILE A O 1
ATOM 3680 N N . GLY A 1 465 ? -9.299 -42.320 7.332 1.00 25.47 465 GLY A N 1
ATOM 3681 C CA . GLY A 1 465 ? -10.404 -43.032 7.956 1.00 25.47 465 GLY A CA 1
ATOM 3682 C C . GLY A 1 465 ? -10.687 -44.269 7.121 1.00 25.47 465 GLY A C 1
ATOM 3683 O O . GLY A 1 465 ? -11.138 -44.148 5.985 1.00 25.47 465 GLY A O 1
ATOM 3684 N N . ASP A 1 466 ? -10.335 -45.424 7.680 1.00 29.73 466 ASP A N 1
ATOM 3685 C CA . ASP A 1 466 ? -10.718 -46.751 7.215 1.00 29.73 466 ASP A CA 1
ATOM 3686 C C . ASP A 1 466 ? -12.240 -46.854 7.066 1.00 29.73 466 ASP A C 1
ATOM 3688 O O . ASP A 1 466 ? -12.953 -46.671 8.048 1.00 29.73 466 ASP A O 1
ATOM 3692 N N . ASP A 1 467 ? -12.713 -47.250 5.886 1.00 26.67 467 ASP A N 1
ATOM 3693 C CA . ASP A 1 467 ? -13.969 -47.986 5.746 1.00 26.67 467 ASP A CA 1
ATOM 3694 C C . ASP A 1 467 ? -13.652 -49.290 5.007 1.00 26.67 467 ASP A C 1
ATOM 3696 O O . ASP A 1 467 ? -13.578 -49.368 3.776 1.00 26.67 467 ASP A O 1
ATOM 3700 N N . GLY A 1 468 ? -13.375 -50.316 5.814 1.00 31.31 468 GLY A N 1
ATOM 3701 C CA . GLY A 1 468 ? -13.492 -51.710 5.417 1.00 31.31 468 GLY A CA 1
ATOM 3702 C C . GLY A 1 468 ? -14.964 -52.127 5.351 1.00 31.31 468 GLY A C 1
ATOM 3703 O O . GLY A 1 468 ? -15.821 -51.526 5.993 1.00 31.31 468 GLY A O 1
ATOM 3704 N N . ALA A 1 469 ? -15.199 -53.151 4.532 1.00 31.50 469 ALA A N 1
ATOM 3705 C CA . ALA A 1 469 ? -16.473 -53.807 4.246 1.00 31.50 469 ALA A CA 1
ATOM 3706 C C . ALA A 1 469 ? -17.310 -54.226 5.467 1.00 31.50 469 ALA A C 1
ATOM 3708 O O . ALA A 1 469 ? -16.718 -54.529 6.530 1.00 31.50 469 ALA A O 1
#

Organism: Aspergillus terreus (strain NIH 2624 / FGSC A1156) (NCBI:txid341663)

Secondary structure (DSSP, 8-state):
-HHHHHH-S-EEEE--TTTB-S---EEEEGGGHHHHHHHTT-SS---HHHHHTSTTTTBHHHHHHHHHSS-EEEEEBTEEEEE-TTGGGGS-TT--GGGSS-GGGGGTTSSS---SSHHHHHHHTTT-B-SSTTHHHHHHHTT--S-TTGGG----TTS-HHHHHHHHHHHHHHTT--GGGGGGB-GGG--TTS-TTSB-TTT-HHHHTPPP---HHHHHHHHHHHHT-S-PPPP--GGG--HHHHHHS-TT--S--HHHHHHHHHS-TTTT-EE-TTT-PEEEEEEEEEE--S--EEEEEETTEEEEEEE-SSEEEEEEESS-HHHH--TTT-EEEEEE-SSS-EEEEEEEE-SSTTEEEEEEEESEEEEEE---SSS-SEEE---HHHHHHHHHHHHHHGGG-GGGTTTT-TT-SSTTTTHHHHHHHHH--EEEEE--S-S-----GGGTGGG--------------

Sequence (469 aa):
MRRIYEQCMQVIVYLGPDLATSNVASRYRLHELETHFGSLALTLPISLHDILKRKYFSRIWVIQELVLSQRALFRIKHYEFWADSRTAHCLPPSWSWDSTEARWVQFMATKTLPVKNILELLQLASQSHASDPRDKLFGLLGLYQGDASAQALPPDYSLSVQNVFLGFFAYCLVNLKHVDLLYRAAGLGAPKSSPSWVPNWEADWPHIFTTPAVDSDEMAGRITQHIGCSKLGILQPDSKAPRWARSLIFRDQPQSPEWAEALFHRRPWFHDASIHANTGALRVYLTHFCAISRRPSLVDTIGSSCLFEVLGNSSRLFLASETNLESTVDPTDDHLFILNTGNSKLIYLILRPLAYPRTYKMIAACTHLFIHFHGGITPFRSLSISSVAVGISVIRSGLNISMADLTGMNMYFPSAETGWDTLSAYWGMLMDSGIYVLQSLDRGYQVADSAIGCLECDAGVVQIGDDGA

InterPro domains:
  IPR052895 Heterokaryon Regulation/Transcriptional Modulator [PTHR24148] (1-365)